Protein AF-A0A0B2JXD2-F1 (afdb_monomer)

InterPro domains:
  IPR001876 Zinc finger, RanBP2-type [PS01358] (34-53)
  IPR001876 Zinc finger, RanBP2-type [PS50199] (30-59)
  IPR026870 Zinc-ribbon domain [PF13240] (4-26)
  IPR026870 Zinc-ribbon domain [PF13240] (36-56)

Foldseek 3Di:
DFDADPVPRHTDDLPDQADPPPRHGDDNPDDDWDADPPPRDTDGPPDQADPVPRHGPDDDDPDDDDDDDDDDDDDDDDDDDDDDDDDDDVVVVPDDDPVVVVVVVVVVCVVVVVVVVCVVCVCPPVNVVVLLVVLLVLLQVLLCLLVVVLQDLECDPVNLVVNLVVLVVSLVSLVVSLVVLVPDDDDPPCPVLSVLSNVLSVLSSLLSVLSNVCSNPVQDPCNVVSLVSNLVSLVSNQVSQCPRDDPPDHSDYPHRSNCSSVSSVSNSVVVNVVLVVLVVLLVLLVQLLVLVVVLVVLLVVLDDDLVVLLVCCVVVVDPLVVSLVSLVVSLVSLVVSLVSLVPRDAPPPCPVLSVLSNVLSVLVSVLSVLSNVLSVCVVVVVNVVSVVSVVVSVVSPVVSVVSVVVSVVVSVVVSVQSNDSVND

Structure (mmCIF, N/CA/C/O backbone):
data_AF-A0A0B2JXD2-F1
#
_entry.id   AF-A0A0B2JXD2-F1
#
loop_
_atom_site.group_PDB
_atom_site.id
_atom_site.type_symbol
_atom_site.label_atom_id
_atom_site.label_alt_id
_atom_site.label_comp_id
_atom_site.label_asym_id
_atom_site.label_entity_id
_atom_site.label_seq_id
_atom_site.pdbx_PDB_ins_code
_atom_site.Cartn_x
_atom_site.Cartn_y
_atom_site.Cartn_z
_atom_site.occupancy
_atom_site.B_iso_or_equiv
_atom_site.auth_seq_id
_atom_site.auth_comp_id
_atom_site.auth_asym_id
_atom_site.auth_atom_id
_atom_site.pdbx_PDB_model_num
ATOM 1 N N . MET A 1 1 ? 23.274 -9.397 37.777 1.00 50.22 1 MET A N 1
ATOM 2 C CA . MET A 1 1 ? 23.238 -9.138 36.314 1.00 50.22 1 MET A CA 1
ATOM 3 C C . MET A 1 1 ? 22.113 -8.148 36.079 1.00 50.22 1 MET A C 1
ATOM 5 O O . MET A 1 1 ? 21.071 -8.331 36.683 1.00 50.22 1 MET A O 1
ATOM 9 N N . ALA A 1 2 ? 22.279 -7.122 35.236 1.00 60.72 2 ALA A N 1
ATOM 10 C CA . ALA A 1 2 ? 21.220 -6.125 35.037 1.00 60.72 2 ALA A CA 1
ATOM 11 C C . ALA A 1 2 ? 19.891 -6.788 34.614 1.00 60.72 2 ALA A C 1
ATOM 13 O O . ALA A 1 2 ? 19.832 -7.417 33.557 1.00 60.72 2 ALA A O 1
ATOM 14 N N . GLN A 1 3 ? 18.850 -6.654 35.440 1.00 78.31 3 GLN A N 1
ATOM 15 C CA . GLN A 1 3 ? 17.513 -7.161 35.144 1.00 78.31 3 GLN A CA 1
ATOM 16 C C . GLN A 1 3 ? 16.752 -6.137 34.297 1.00 78.31 3 GLN A C 1
ATOM 18 O O . GLN A 1 3 ? 16.897 -4.927 34.472 1.00 78.31 3 GLN A O 1
ATOM 23 N N . TYR A 1 4 ? 15.944 -6.616 33.355 1.00 85.62 4 TYR A N 1
ATOM 24 C CA . TYR A 1 4 ? 15.140 -5.771 32.474 1.00 85.62 4 TYR A CA 1
ATOM 25 C C . TYR A 1 4 ? 13.669 -6.152 32.583 1.00 85.62 4 TYR A C 1
ATOM 27 O O . TYR A 1 4 ? 13.320 -7.319 32.758 1.00 85.62 4 TYR A O 1
ATOM 35 N N . CYS A 1 5 ? 12.795 -5.152 32.493 1.00 84.19 5 CYS A N 1
ATOM 36 C CA . CYS A 1 5 ? 11.358 -5.358 32.564 1.00 84.19 5 CYS A CA 1
ATOM 37 C C . CYS A 1 5 ? 10.881 -6.148 31.349 1.00 84.19 5 CYS A C 1
ATOM 39 O O . CYS A 1 5 ? 11.023 -5.679 30.221 1.00 84.19 5 CYS A O 1
ATOM 41 N N . HIS A 1 6 ? 10.236 -7.290 31.584 1.00 79.81 6 HIS A N 1
ATOM 42 C CA . HIS A 1 6 ? 9.654 -8.113 30.524 1.00 79.81 6 HIS A CA 1
ATOM 43 C C . HIS A 1 6 ? 8.549 -7.387 29.732 1.00 79.81 6 HIS A C 1
ATOM 45 O O . HIS A 1 6 ? 8.299 -7.742 28.588 1.00 79.81 6 HIS A O 1
ATOM 51 N N . LYS A 1 7 ? 7.903 -6.364 30.318 1.00 81.31 7 LYS A N 1
ATOM 52 C CA . LYS A 1 7 ? 6.810 -5.611 29.680 1.00 81.31 7 LYS A CA 1
ATOM 53 C C . LYS A 1 7 ? 7.288 -4.405 28.862 1.00 81.31 7 LYS A C 1
ATOM 55 O O . LYS A 1 7 ? 6.737 -4.145 27.802 1.00 81.31 7 LYS A O 1
ATOM 60 N N . CYS A 1 8 ? 8.281 -3.643 29.336 1.00 84.81 8 CYS A N 1
ATOM 61 C CA . CYS A 1 8 ? 8.670 -2.368 28.702 1.00 84.81 8 CYS A CA 1
ATOM 62 C C . CYS A 1 8 ? 10.171 -2.206 28.409 1.00 84.81 8 CYS A C 1
ATOM 64 O O . CYS A 1 8 ? 10.591 -1.142 27.953 1.00 84.81 8 CYS A O 1
ATOM 66 N N . GLY A 1 9 ? 10.995 -3.214 28.714 1.00 84.50 9 GLY A N 1
ATOM 67 C CA . GLY A 1 9 ? 12.437 -3.202 28.451 1.00 84.50 9 GLY A CA 1
ATOM 68 C C . GLY A 1 9 ? 13.256 -2.240 29.320 1.00 84.50 9 GLY A C 1
ATOM 69 O O . GLY A 1 9 ? 14.458 -2.102 29.107 1.00 84.50 9 GLY A O 1
ATOM 70 N N . ASN A 1 10 ? 12.648 -1.567 30.304 1.00 87.62 10 ASN A N 1
ATOM 71 C CA . ASN A 1 10 ? 13.385 -0.685 31.210 1.00 87.62 10 ASN A CA 1
ATOM 72 C C . ASN A 1 10 ? 14.341 -1.493 32.094 1.00 87.62 10 ASN A C 1
ATOM 74 O O . ASN A 1 10 ? 13.970 -2.568 32.562 1.00 87.62 10 ASN A O 1
ATOM 78 N N . LYS A 1 11 ? 15.533 -0.958 32.371 1.00 89.62 11 LYS A N 1
ATOM 79 C CA . LYS A 1 11 ? 16.445 -1.538 33.364 1.00 89.62 11 LYS A CA 1
ATOM 80 C C . LYS A 1 11 ? 15.803 -1.449 34.751 1.00 89.62 11 LYS A C 1
ATOM 82 O O . LYS A 1 11 ? 15.234 -0.413 35.099 1.00 89.62 11 LYS A O 1
ATOM 87 N N . ILE A 1 12 ? 15.856 -2.537 35.505 1.00 87.00 12 ILE A N 1
ATOM 88 C CA . ILE A 1 12 ? 15.269 -2.660 36.836 1.00 87.00 12 ILE A CA 1
ATOM 89 C C . ILE A 1 12 ? 16.390 -2.933 37.843 1.00 87.00 12 ILE A C 1
ATOM 91 O O . ILE A 1 12 ? 17.387 -3.578 37.512 1.00 87.00 12 ILE A O 1
ATOM 95 N N . ASP A 1 13 ? 16.228 -2.387 39.044 1.00 79.44 13 ASP A N 1
ATOM 96 C CA . ASP A 1 13 ? 17.032 -2.742 40.209 1.00 79.44 13 ASP A CA 1
ATOM 97 C C . ASP A 1 13 ? 16.746 -4.199 40.621 1.00 79.44 13 ASP A C 1
ATOM 99 O O . ASP A 1 13 ? 15.606 -4.648 40.501 1.00 79.44 13 ASP A O 1
ATOM 103 N N . GLU A 1 14 ? 17.763 -4.936 41.076 1.00 73.06 14 GLU A N 1
ATOM 104 C CA . GLU A 1 14 ? 17.643 -6.364 41.416 1.00 73.06 14 GLU A CA 1
ATOM 105 C C . GLU A 1 14 ? 16.671 -6.609 42.592 1.00 73.06 14 GLU A C 1
ATOM 107 O O . GLU A 1 14 ? 16.141 -7.711 42.722 1.00 73.06 14 GLU A O 1
ATOM 112 N N . GLU A 1 15 ? 16.368 -5.583 43.399 1.00 74.62 15 GLU A N 1
ATOM 113 C CA . GLU A 1 15 ? 15.427 -5.669 44.529 1.00 74.62 15 GLU A CA 1
ATOM 114 C C . GLU A 1 15 ? 14.017 -5.121 44.225 1.00 74.62 15 GLU A C 1
ATOM 116 O O . GLU A 1 15 ? 13.121 -5.166 45.074 1.00 74.62 15 GLU A O 1
ATOM 121 N N . ALA A 1 16 ? 13.771 -4.585 43.026 1.00 74.31 16 ALA A N 1
ATOM 122 C CA . ALA A 1 16 ? 12.492 -3.946 42.729 1.00 74.31 16 ALA A CA 1
ATOM 123 C C . ALA A 1 16 ? 11.375 -4.975 42.481 1.00 74.31 16 ALA A C 1
ATOM 125 O O . ALA A 1 16 ? 11.406 -5.732 41.518 1.00 74.31 16 ALA A O 1
ATOM 126 N N . VAL A 1 17 ? 10.323 -4.933 43.308 1.00 78.94 17 VAL A N 1
ATOM 127 C CA . VAL A 1 17 ? 9.125 -5.791 43.182 1.00 78.94 17 VAL A CA 1
ATOM 128 C C . VAL A 1 17 ? 8.239 -5.381 41.994 1.00 78.94 17 VAL A C 1
ATOM 130 O O . VAL A 1 17 ? 7.546 -6.215 41.408 1.00 78.94 17 VAL A O 1
ATOM 133 N N . PHE A 1 18 ? 8.285 -4.106 41.596 1.00 82.50 18 PHE A N 1
ATOM 134 C CA . PHE A 1 18 ? 7.541 -3.549 40.463 1.00 82.50 18 PHE A CA 1
ATOM 135 C C . PHE A 1 18 ? 8.442 -2.668 39.596 1.00 82.50 18 PHE A C 1
ATOM 137 O O . PHE A 1 18 ? 9.328 -1.973 40.091 1.00 82.50 18 PHE A O 1
ATOM 144 N N . CYS A 1 19 ? 8.198 -2.658 38.285 1.00 86.38 19 CYS A N 1
ATOM 145 C CA . CYS A 1 19 ? 8.910 -1.793 37.358 1.00 86.38 19 CYS A CA 1
ATOM 146 C C . CYS A 1 19 ? 8.523 -0.323 37.604 1.00 86.38 19 CYS A C 1
ATOM 148 O O . CYS A 1 19 ? 7.363 0.030 37.382 1.00 86.38 19 CYS A O 1
ATOM 150 N N . PRO A 1 20 ? 9.472 0.572 37.929 1.00 81.31 20 PRO A N 1
ATOM 151 C CA . PRO A 1 20 ? 9.164 1.972 38.231 1.00 81.31 20 PRO A CA 1
ATOM 152 C C . PRO A 1 20 ? 8.654 2.763 37.018 1.00 81.31 20 PRO A C 1
ATOM 154 O O . PRO A 1 20 ? 8.130 3.858 37.173 1.00 81.31 20 PRO A O 1
ATOM 157 N N . LYS A 1 21 ? 8.811 2.226 35.799 1.00 87.56 21 LYS A N 1
ATOM 158 C CA . LYS A 1 21 ? 8.383 2.891 34.563 1.00 87.56 21 LYS A CA 1
ATOM 159 C C . LYS A 1 21 ? 6.984 2.486 34.098 1.00 87.56 21 LYS A C 1
ATOM 161 O O . LYS A 1 21 ? 6.312 3.288 33.466 1.00 87.56 21 LYS A O 1
ATOM 166 N N . CYS A 1 22 ? 6.565 1.244 34.336 1.00 83.38 22 CYS A N 1
ATOM 167 C CA . CYS A 1 22 ? 5.302 0.725 33.788 1.00 83.38 22 CYS A CA 1
ATOM 168 C C . CYS A 1 22 ? 4.436 -0.048 34.792 1.00 83.38 22 CYS A C 1
ATOM 170 O O . CYS A 1 22 ? 3.412 -0.597 34.400 1.00 83.38 22 CYS A O 1
ATOM 172 N N . GLY A 1 23 ? 4.864 -0.157 36.054 1.00 79.50 23 GLY A N 1
ATOM 173 C CA . GLY A 1 23 ? 4.122 -0.829 37.124 1.00 79.50 23 GLY A CA 1
ATOM 174 C C . GLY A 1 23 ? 4.112 -2.361 37.068 1.00 79.50 23 GLY A C 1
ATOM 175 O O . GLY A 1 23 ? 3.572 -2.990 37.970 1.00 79.50 23 GLY A O 1
ATOM 176 N N . ALA A 1 24 ? 4.711 -2.995 36.052 1.00 84.00 24 ALA A N 1
ATOM 177 C CA . ALA A 1 24 ? 4.706 -4.456 35.924 1.00 84.00 24 ALA A CA 1
ATOM 178 C C . ALA A 1 24 ? 5.484 -5.146 37.061 1.00 84.00 24 ALA A C 1
ATOM 180 O O . ALA A 1 24 ? 6.615 -4.755 37.354 1.00 84.00 24 ALA A O 1
ATOM 181 N N . LYS A 1 25 ? 4.903 -6.193 37.665 1.00 83.44 25 LYS A N 1
ATOM 182 C CA . LYS A 1 25 ? 5.529 -6.987 38.737 1.00 83.44 25 LYS A CA 1
ATOM 183 C C . LYS A 1 25 ? 6.770 -7.716 38.215 1.00 83.44 25 LYS A C 1
ATOM 185 O O . LYS A 1 25 ? 6.737 -8.328 37.150 1.00 83.44 25 LYS A O 1
ATOM 190 N N . VAL A 1 26 ? 7.873 -7.645 38.946 1.00 80.06 26 VAL A N 1
ATOM 191 C CA . VAL A 1 26 ? 9.134 -8.289 38.569 1.00 80.06 26 VAL A CA 1
ATOM 192 C C . VAL A 1 26 ? 9.115 -9.715 39.110 1.00 80.06 26 VAL A C 1
ATOM 194 O O . VAL A 1 26 ? 8.933 -9.925 40.306 1.00 80.06 26 VAL A O 1
ATOM 197 N N . ALA A 1 27 ? 9.234 -10.707 38.226 1.00 61.38 27 ALA A N 1
ATOM 198 C CA . ALA A 1 27 ? 9.279 -12.108 38.629 1.00 61.38 27 ALA A CA 1
ATOM 199 C C . ALA A 1 27 ? 10.584 -12.361 39.400 1.00 61.38 27 ALA A C 1
ATOM 201 O O . ALA A 1 27 ? 11.667 -12.289 38.812 1.00 61.38 27 ALA A O 1
ATOM 202 N N . SER A 1 28 ? 10.489 -12.614 40.709 1.00 48.91 28 SER A N 1
ATOM 203 C CA . SER A 1 28 ? 11.641 -13.049 41.494 1.00 48.91 28 SER A CA 1
ATOM 204 C C . SER A 1 28 ? 11.985 -14.489 41.118 1.00 48.91 28 SER A C 1
ATOM 206 O O . SER A 1 28 ? 11.120 -15.349 40.944 1.00 48.91 28 SER A O 1
ATOM 208 N N . THR A 1 29 ? 13.270 -14.758 40.934 1.00 42.62 29 THR A N 1
ATOM 209 C CA . THR A 1 29 ? 13.766 -16.103 40.658 1.00 42.62 29 THR A CA 1
ATOM 210 C C . THR A 1 29 ? 13.788 -16.937 41.940 1.00 42.62 29 THR A C 1
ATOM 212 O O . THR A 1 29 ? 14.426 -16.539 42.909 1.00 42.62 29 THR A O 1
ATOM 215 N N . ALA A 1 30 ? 13.176 -18.125 41.850 1.00 45.28 30 ALA A N 1
ATOM 216 C CA . ALA A 1 30 ? 13.225 -19.282 42.755 1.00 45.28 30 ALA A CA 1
ATOM 217 C C . ALA A 1 30 ? 12.242 -19.318 43.948 1.00 45.28 30 ALA A C 1
ATOM 219 O O . ALA A 1 30 ? 12.595 -19.006 45.080 1.00 45.28 30 ALA A O 1
ATOM 220 N N . ALA A 1 31 ? 11.050 -19.867 43.692 1.00 40.78 31 ALA A N 1
ATOM 221 C CA . ALA A 1 31 ? 10.275 -20.654 44.655 1.00 40.78 31 ALA A CA 1
ATOM 222 C C . ALA A 1 31 ? 9.637 -21.842 43.908 1.00 40.78 31 ALA A C 1
ATOM 224 O O . ALA A 1 31 ? 9.281 -21.727 42.732 1.00 40.78 31 ALA A O 1
ATOM 225 N N . ALA A 1 32 ? 9.597 -23.013 44.537 1.00 54.75 32 ALA A N 1
ATOM 226 C CA . ALA A 1 32 ? 9.236 -24.265 43.886 1.00 54.75 32 ALA A CA 1
ATOM 227 C C . ALA A 1 32 ? 7.712 -24.352 43.723 1.00 54.75 32 ALA A C 1
ATOM 229 O O . ALA A 1 32 ? 6.980 -24.599 44.678 1.00 54.75 32 ALA A O 1
ATOM 230 N N . GLY A 1 33 ? 7.224 -24.148 42.498 1.00 76.44 33 GLY A N 1
ATOM 231 C CA . GLY A 1 33 ? 5.806 -24.307 42.175 1.00 76.44 33 GLY A CA 1
ATOM 232 C C . GLY A 1 33 ? 5.287 -25.739 42.374 1.00 76.44 33 GLY A C 1
ATOM 233 O O . GLY A 1 33 ? 6.056 -26.687 42.540 1.00 76.44 33 GLY A O 1
ATOM 234 N N . TRP A 1 34 ? 3.965 -25.911 42.319 1.00 85.88 34 TRP A N 1
ATOM 235 C CA . TRP A 1 34 ? 3.310 -27.222 42.407 1.00 85.88 34 TRP A CA 1
ATOM 236 C C . TRP A 1 34 ? 2.443 -27.506 41.178 1.00 85.88 34 TRP A C 1
ATOM 238 O O . TRP A 1 34 ? 1.796 -26.616 40.621 1.00 85.88 34 TRP A O 1
ATOM 248 N N . THR A 1 35 ? 2.413 -28.767 40.750 1.00 89.81 35 THR A N 1
ATOM 249 C CA . THR A 1 35 ? 1.612 -29.210 39.602 1.00 89.81 35 THR A CA 1
ATOM 250 C C . THR A 1 35 ? 0.239 -29.692 40.064 1.00 89.81 35 THR A C 1
ATOM 252 O O . THR A 1 35 ? 0.126 -30.521 40.966 1.00 89.81 35 THR A O 1
ATOM 255 N N . CYS A 1 36 ? -0.819 -29.186 39.432 1.00 88.25 36 CYS A N 1
ATOM 256 C CA . CYS A 1 36 ? -2.195 -29.529 39.762 1.00 88.25 36 CYS A CA 1
ATOM 257 C C . CYS A 1 36 ? -2.512 -30.992 39.433 1.00 88.25 36 CYS A C 1
ATOM 259 O O . CYS A 1 36 ? -2.421 -31.409 38.279 1.00 88.25 36 CYS A O 1
ATOM 261 N N . SER A 1 37 ? -2.988 -31.740 40.428 1.00 86.38 37 SER A N 1
ATOM 262 C CA . SER A 1 37 ? -3.380 -33.148 40.288 1.00 86.38 37 SER A CA 1
ATOM 263 C C . SER A 1 37 ? -4.613 -33.376 39.403 1.00 86.38 37 SER A C 1
ATOM 265 O O . SER A 1 37 ? -4.773 -34.473 38.878 1.00 86.38 37 SER A O 1
ATOM 267 N N . SER A 1 38 ? -5.475 -32.367 39.214 1.00 87.94 38 SER A N 1
ATOM 268 C CA . SER A 1 38 ? -6.688 -32.491 38.383 1.00 87.94 38 SER A CA 1
ATOM 269 C C . SER A 1 38 ? -6.489 -32.106 36.916 1.00 87.94 38 SER A C 1
ATOM 271 O O . SER A 1 38 ? -7.123 -32.703 36.052 1.00 87.94 38 SER A O 1
ATOM 273 N N . CYS A 1 39 ? -5.648 -31.112 36.604 1.00 87.81 39 CYS A N 1
ATOM 274 C CA . CYS A 1 39 ? -5.520 -30.591 35.232 1.00 87.81 39 CYS A CA 1
ATOM 275 C C . CYS A 1 39 ? -4.078 -30.480 34.707 1.00 87.81 39 CYS A C 1
ATOM 277 O O . CYS A 1 39 ? -3.885 -30.098 33.553 1.00 87.81 39 CYS A O 1
ATOM 279 N N . GLY A 1 40 ? -3.069 -30.775 35.535 1.00 85.12 40 GLY A N 1
ATOM 280 C CA . GLY A 1 40 ? -1.653 -30.754 35.154 1.00 85.12 40 GLY A CA 1
ATOM 281 C C . GLY A 1 40 ? -1.011 -29.367 35.031 1.00 85.12 40 GLY A C 1
ATOM 282 O O . GLY A 1 40 ? 0.132 -29.275 34.599 1.00 85.12 40 GLY A O 1
ATOM 283 N N . ALA A 1 41 ? -1.707 -28.280 35.384 1.00 87.94 41 ALA A N 1
ATOM 284 C CA . ALA A 1 41 ? -1.133 -26.933 35.338 1.00 87.94 41 ALA A CA 1
ATOM 285 C C . ALA A 1 41 ? -0.105 -26.703 36.463 1.00 87.94 41 ALA A C 1
ATOM 287 O O . ALA A 1 41 ? -0.340 -27.123 37.596 1.00 87.94 41 ALA A O 1
ATOM 288 N N . ASN A 1 42 ? 0.992 -26.000 36.167 1.00 91.19 42 ASN A N 1
ATOM 289 C CA . ASN A 1 42 ? 1.946 -25.529 37.177 1.00 91.19 42 ASN A CA 1
ATOM 290 C C . ASN A 1 42 ? 1.439 -24.235 37.822 1.00 91.19 42 ASN A C 1
ATOM 292 O O . ASN A 1 42 ? 1.031 -23.316 37.116 1.00 91.19 42 ASN A O 1
ATOM 296 N N . ASN A 1 43 ? 1.488 -24.174 39.149 1.00 87.06 43 ASN A N 1
ATOM 297 C CA . ASN A 1 43 ? 1.043 -23.039 39.960 1.00 87.06 43 ASN A CA 1
ATOM 298 C C . ASN A 1 43 ? 2.194 -22.550 40.847 1.00 87.06 43 ASN A C 1
ATOM 300 O O . ASN A 1 43 ? 3.147 -23.301 41.084 1.00 87.06 43 ASN A O 1
ATOM 304 N N . ASP A 1 44 ? 2.103 -21.313 41.340 1.00 86.12 44 ASP A N 1
ATOM 305 C CA . ASP A 1 44 ? 3.088 -20.751 42.268 1.00 86.12 44 ASP A CA 1
ATOM 306 C C . ASP A 1 44 ? 3.063 -21.507 43.606 1.00 86.12 44 ASP A C 1
ATOM 308 O O . ASP A 1 44 ? 2.049 -22.095 43.993 1.00 86.12 44 ASP A O 1
ATOM 312 N N . GLU A 1 45 ? 4.176 -21.508 44.343 1.00 82.94 45 GLU A N 1
ATOM 313 C CA . GLU A 1 45 ? 4.235 -22.160 45.654 1.00 82.94 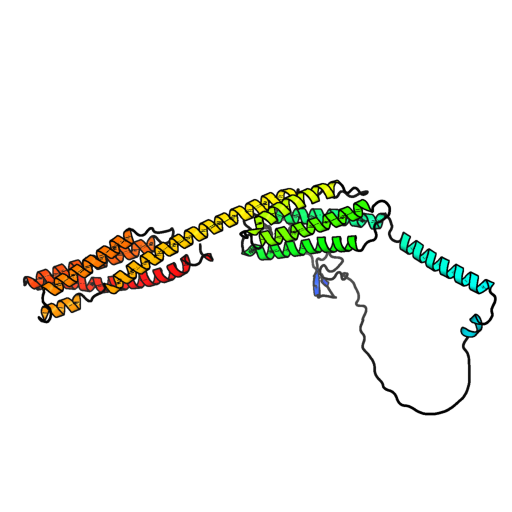45 GLU A CA 1
ATOM 314 C C . GLU A 1 45 ? 3.192 -21.585 46.629 1.00 82.94 45 GLU A C 1
ATOM 316 O O . GLU A 1 45 ? 2.631 -22.333 47.435 1.00 82.94 45 GLU A O 1
ATOM 321 N N . ASN A 1 46 ? 2.885 -20.290 46.518 1.00 80.56 46 ASN A N 1
ATOM 322 C CA . ASN A 1 46 ? 1.947 -19.593 47.396 1.00 80.56 46 ASN A CA 1
ATOM 323 C C . ASN A 1 46 ? 0.472 -19.765 46.989 1.00 80.56 46 ASN A C 1
ATOM 325 O O . ASN A 1 46 ? -0.424 -19.392 47.751 1.00 80.56 46 ASN A O 1
ATOM 329 N N . ASP A 1 47 ? 0.197 -20.355 45.822 1.00 83.38 47 ASP A N 1
ATOM 330 C CA . ASP A 1 47 ? -1.168 -20.551 45.342 1.00 83.38 47 ASP A CA 1
ATOM 331 C C . ASP A 1 47 ? -1.875 -21.657 46.140 1.00 83.38 47 ASP A C 1
ATOM 333 O O . ASP A 1 47 ? -1.480 -22.826 46.125 1.00 83.38 47 ASP A O 1
ATOM 337 N N . SER A 1 48 ? -2.971 -21.294 46.816 1.00 89.62 48 SER A N 1
ATOM 338 C CA . SER A 1 48 ? -3.827 -22.246 47.549 1.00 89.62 48 SER A CA 1
ATOM 339 C C . SER A 1 48 ? -4.733 -23.071 46.621 1.00 89.62 48 SER A C 1
ATOM 341 O O . SER A 1 48 ? -5.162 -24.173 46.980 1.00 89.62 48 SER A O 1
ATOM 343 N N . PHE A 1 49 ? -4.990 -22.557 45.414 1.00 89.69 49 PHE A N 1
ATOM 344 C CA . PHE A 1 49 ? -5.848 -23.148 44.388 1.00 89.69 49 PHE A CA 1
ATOM 345 C C . PHE A 1 49 ? -5.177 -23.056 43.021 1.00 89.69 49 PHE A C 1
ATOM 347 O O . PHE A 1 49 ? -4.423 -22.127 42.756 1.00 89.69 49 PHE A O 1
ATOM 354 N N . CYS A 1 50 ? -5.468 -24.006 42.137 1.00 91.81 50 CYS A N 1
ATOM 355 C CA . CYS A 1 50 ? -4.952 -23.971 40.779 1.00 91.81 50 CYS A CA 1
ATOM 356 C C . CYS A 1 50 ? -5.557 -22.797 40.000 1.00 91.81 50 CYS A C 1
ATOM 358 O O . CYS A 1 50 ? -6.776 -22.728 39.847 1.00 91.81 50 CYS A O 1
ATOM 360 N N . SER A 1 51 ? -4.710 -21.942 39.429 1.00 85.94 51 SER A N 1
ATOM 361 C CA . SER A 1 51 ? -5.117 -20.769 38.639 1.00 85.94 51 SER A CA 1
ATOM 362 C C . SER A 1 51 ? -5.916 -21.120 37.379 1.00 85.94 51 SER A C 1
ATOM 364 O O . SER A 1 51 ? -6.653 -20.290 36.860 1.00 85.94 51 SER A O 1
ATOM 366 N N . LYS A 1 52 ? -5.804 -22.365 36.894 1.00 90.25 52 LYS A N 1
ATOM 367 C CA . LYS A 1 52 ? -6.494 -22.838 35.688 1.00 90.25 52 LYS A CA 1
ATOM 368 C C . LYS A 1 52 ? -7.846 -23.504 35.956 1.00 90.25 52 LYS A C 1
ATOM 370 O O . LYS A 1 52 ? -8.729 -23.423 35.111 1.00 90.25 52 LYS A O 1
ATOM 375 N N . CYS A 1 53 ? -8.008 -24.224 37.068 1.00 89.06 53 CYS A N 1
ATOM 376 C CA . CYS A 1 53 ? -9.216 -25.032 37.313 1.00 89.06 53 CYS A CA 1
ATOM 377 C C . CYS A 1 53 ? -9.792 -24.937 38.734 1.00 89.06 53 CYS A C 1
ATOM 379 O O . CYS A 1 53 ? -10.748 -25.643 39.044 1.00 89.06 53 CYS A O 1
ATOM 381 N N . GLY A 1 54 ? -9.199 -24.135 39.623 1.00 84.69 54 GLY A N 1
ATOM 382 C CA . GLY A 1 54 ? -9.680 -23.925 40.993 1.00 84.69 54 GLY A CA 1
ATOM 383 C C . GLY A 1 54 ? -9.439 -25.084 41.970 1.00 84.69 54 GLY A C 1
ATOM 384 O O . GLY A 1 54 ? -9.846 -25.006 43.125 1.00 84.69 54 GLY A O 1
ATOM 385 N N . THR A 1 55 ? -8.772 -26.168 41.558 1.00 91.00 55 THR A N 1
ATOM 386 C CA . THR A 1 55 ? -8.488 -27.318 42.441 1.00 91.00 55 THR A CA 1
ATOM 387 C C . THR A 1 55 ? -7.474 -26.949 43.530 1.00 91.00 55 THR A C 1
ATOM 389 O O . THR A 1 55 ? -6.420 -26.403 43.217 1.00 91.00 55 THR A O 1
ATOM 392 N N . ALA A 1 56 ? -7.756 -27.268 44.796 1.00 90.38 56 ALA A N 1
ATOM 393 C CA . ALA A 1 56 ? -6.883 -26.948 45.932 1.00 90.38 56 ALA A CA 1
ATOM 394 C C . ALA A 1 56 ? -5.603 -27.812 45.989 1.00 90.38 56 ALA A C 1
ATOM 396 O O . ALA A 1 56 ? -5.645 -29.006 45.664 1.00 90.38 56 ALA A O 1
ATOM 397 N N . LYS A 1 57 ? -4.500 -27.226 46.492 1.00 84.75 57 LYS A N 1
ATOM 398 C CA . LYS A 1 57 ? -3.124 -27.786 46.530 1.00 84.75 57 LYS A CA 1
ATOM 399 C C . LYS A 1 57 ? -2.982 -29.171 47.186 1.00 84.75 57 LYS A C 1
ATOM 401 O O . LYS A 1 57 ? -2.073 -29.910 46.833 1.00 84.75 57 LYS A O 1
ATOM 406 N N . ASN A 1 58 ? -3.909 -29.563 48.067 1.00 75.94 58 ASN A N 1
ATOM 407 C CA . ASN A 1 58 ? -3.880 -30.834 48.813 1.00 75.94 58 ASN A CA 1
ATOM 408 C C . ASN A 1 58 ? -5.181 -31.655 48.702 1.00 75.94 58 ASN A C 1
ATOM 410 O O . ASN A 1 58 ? -5.554 -32.368 49.634 1.00 75.94 58 ASN A O 1
ATOM 414 N N . SER A 1 59 ? -5.915 -31.551 47.591 1.00 60.00 59 SER A N 1
ATOM 415 C CA . SER A 1 59 ? -7.115 -32.380 47.405 1.00 60.00 59 SER A CA 1
ATOM 416 C C . SER A 1 59 ? -6.739 -33.845 47.121 1.00 60.00 59 SER A C 1
ATOM 418 O O . SER A 1 59 ? -6.207 -34.184 46.065 1.00 60.00 59 SER A O 1
ATOM 420 N N . VAL A 1 60 ? -7.002 -34.730 48.090 1.00 44.44 60 VAL A N 1
ATOM 421 C CA . VAL A 1 60 ? -6.944 -36.190 47.903 1.00 44.44 60 VAL A CA 1
ATOM 422 C C . VAL A 1 60 ? -8.052 -36.586 46.916 1.00 44.44 60 VAL A C 1
ATOM 424 O O . VAL A 1 60 ? -9.185 -36.122 47.077 1.00 44.44 60 VAL A O 1
ATOM 427 N N . PRO A 1 61 ? -7.779 -37.421 45.896 1.00 40.94 61 PRO A N 1
ATOM 428 C CA . PRO A 1 61 ? -8.777 -37.757 44.892 1.00 40.94 61 PRO A CA 1
ATOM 429 C C . PRO A 1 61 ? -9.884 -38.615 45.513 1.00 40.94 61 PRO A C 1
ATOM 431 O O . PRO A 1 61 ? -9.683 -39.786 45.836 1.00 40.94 61 PRO A O 1
ATOM 434 N N . ALA A 1 62 ? -11.081 -38.042 45.649 1.00 38.22 62 ALA A N 1
ATOM 435 C CA . ALA A 1 62 ? -12.294 -38.829 45.796 1.00 38.22 62 ALA A CA 1
ATOM 436 C C . ALA A 1 62 ? -12.530 -39.558 44.468 1.00 38.22 62 ALA A C 1
ATOM 438 O O . ALA A 1 62 ? -12.926 -38.959 43.468 1.00 38.22 62 ALA A O 1
ATOM 439 N N . VAL A 1 63 ? -12.231 -40.856 44.464 1.00 35.44 63 VAL A N 1
ATOM 440 C CA . VAL A 1 63 ? -12.495 -41.768 43.354 1.00 35.44 63 VAL A CA 1
ATOM 441 C C . VAL A 1 63 ? -13.965 -41.647 42.953 1.00 35.44 63 VAL A C 1
ATOM 443 O O . VAL A 1 63 ? -14.870 -41.997 43.710 1.00 35.44 63 VAL A O 1
ATOM 446 N N . ARG A 1 64 ? -14.203 -41.160 41.738 1.00 47.59 64 ARG A N 1
ATOM 447 C CA . ARG A 1 64 ? -15.471 -41.291 41.027 1.00 47.59 64 ARG A CA 1
ATOM 448 C C . ARG A 1 64 ? -15.174 -41.820 39.634 1.00 47.59 64 ARG A C 1
ATOM 450 O O . ARG A 1 64 ? -14.456 -41.170 38.881 1.00 47.59 64 ARG A O 1
ATOM 457 N N . ASN A 1 65 ? -15.749 -42.975 39.303 1.00 43.84 65 ASN A N 1
ATOM 458 C CA . ASN A 1 65 ? -16.773 -43.133 38.254 1.00 43.84 65 ASN A CA 1
ATOM 459 C C . ASN A 1 65 ? -16.896 -44.622 37.865 1.00 43.84 65 ASN A C 1
ATOM 461 O O . ASN A 1 65 ? -15.887 -45.281 37.655 1.00 43.84 65 ASN A O 1
ATOM 465 N N . VAL A 1 66 ? -18.066 -45.261 38.014 1.00 44.34 66 VAL A N 1
ATOM 466 C CA . VAL A 1 66 ? -19.323 -45.181 37.219 1.00 44.34 66 VAL A CA 1
ATOM 467 C C . VAL A 1 66 ? -19.243 -46.007 35.936 1.00 44.34 66 VAL A C 1
ATOM 469 O O . VAL A 1 66 ? -18.335 -45.799 35.141 1.00 44.34 66 VAL A O 1
ATOM 472 N N . SER A 1 67 ? -20.247 -46.873 35.724 1.00 32.88 67 SER A N 1
ATOM 473 C CA . SER A 1 67 ? -20.897 -47.235 34.440 1.00 32.88 67 SER A CA 1
ATOM 474 C C . SER A 1 67 ? -21.924 -48.356 34.697 1.00 32.88 67 SER A C 1
ATOM 476 O O . SER A 1 67 ? -21.686 -49.167 35.581 1.00 32.88 67 SER A O 1
ATOM 478 N N . MET A 1 68 ? -23.049 -48.558 34.006 1.00 31.77 68 MET A N 1
ATOM 479 C CA . MET A 1 68 ? -23.830 -47.854 32.982 1.00 31.77 68 MET A CA 1
ATOM 480 C C . MET A 1 68 ? -25.163 -48.640 32.834 1.00 31.77 68 MET A C 1
ATOM 482 O O . MET A 1 68 ? -25.177 -49.857 32.969 1.00 31.77 68 MET A O 1
ATOM 486 N N . VAL A 1 69 ? -26.256 -47.918 32.568 1.00 33.22 69 VAL A N 1
ATOM 487 C CA . VAL A 1 69 ? -27.330 -48.166 31.572 1.00 33.22 69 VAL A CA 1
ATOM 488 C C . VAL A 1 69 ? -27.827 -49.604 31.264 1.00 33.22 69 VAL A C 1
ATOM 490 O O . VAL A 1 69 ? -27.116 -50.427 30.707 1.00 33.22 69 VAL A O 1
ATOM 493 N N . SER A 1 70 ? -29.140 -49.780 31.495 1.00 41.50 70 SER A N 1
ATOM 494 C CA . SER A 1 70 ? -30.204 -50.404 30.668 1.00 41.50 70 SER A CA 1
ATOM 495 C C . SER A 1 70 ? -29.925 -51.658 29.822 1.00 41.50 70 SER A C 1
ATOM 497 O O . SER A 1 70 ? -29.175 -51.627 28.855 1.00 41.50 70 SER A O 1
ATOM 499 N N . THR A 1 71 ? -30.699 -52.718 30.072 1.00 38.16 71 THR A N 1
ATOM 500 C CA . THR A 1 71 ? -31.676 -53.302 29.121 1.00 38.16 71 THR A CA 1
ATOM 501 C C . THR A 1 71 ? -32.433 -54.442 29.813 1.00 38.16 71 THR A C 1
ATOM 503 O O . THR A 1 71 ? -31.813 -55.219 30.537 1.00 38.16 71 THR A O 1
ATOM 506 N N . LYS A 1 72 ? -33.742 -54.600 29.554 1.00 33.38 72 LYS A N 1
ATOM 507 C CA . LYS A 1 72 ? -34.280 -55.809 28.890 1.00 33.38 72 LYS A CA 1
ATOM 508 C C . LYS A 1 72 ? -35.813 -55.793 28.671 1.00 33.38 72 LYS A C 1
ATOM 510 O O . LYS A 1 72 ? -36.507 -55.019 29.323 1.00 33.38 72 LYS A O 1
ATOM 515 N N . PRO A 1 73 ? -36.300 -56.602 27.702 1.00 42.75 73 PRO A N 1
ATOM 516 C CA . PRO A 1 73 ? -37.626 -56.523 27.083 1.00 42.75 73 PRO A CA 1
ATOM 517 C C . PRO A 1 73 ? -38.674 -57.471 27.710 1.00 42.75 73 PRO A C 1
ATOM 519 O O . PRO A 1 73 ? -38.333 -58.364 28.482 1.00 42.75 73 PRO A O 1
ATOM 522 N N . PHE A 1 74 ? -39.943 -57.272 27.328 1.00 39.91 74 PHE A N 1
ATOM 523 C CA . PHE A 1 74 ? -41.136 -58.053 27.713 1.00 39.91 74 PHE A CA 1
ATOM 524 C C . PHE A 1 74 ? -41.059 -59.562 27.402 1.00 39.91 74 PHE A C 1
ATOM 526 O O . PHE A 1 74 ? -40.518 -59.947 26.362 1.00 39.91 74 PHE A O 1
ATOM 533 N N . PRO A 1 75 ? -41.732 -60.391 28.228 1.00 45.25 75 PRO A N 1
ATOM 534 C CA . PRO A 1 75 ? -42.674 -61.389 27.693 1.00 45.25 75 PRO A CA 1
ATOM 535 C C . PRO A 1 75 ? -43.996 -61.516 28.509 1.00 45.25 75 PRO A C 1
ATOM 537 O O . PRO A 1 75 ? -44.075 -60.977 29.614 1.00 45.25 75 PRO A O 1
ATOM 540 N N . PRO A 1 76 ? -45.044 -62.192 27.978 1.00 52.31 76 PRO A N 1
ATOM 541 C CA . PRO A 1 76 ? -46.355 -62.359 28.627 1.00 52.31 76 PRO A CA 1
ATOM 542 C C . PRO A 1 76 ? -46.541 -63.726 29.333 1.00 52.31 76 PRO A C 1
ATOM 544 O O . PRO A 1 76 ? -45.757 -64.638 29.087 1.00 52.31 76 PRO A O 1
ATOM 547 N N . GLU A 1 77 ? -47.645 -63.849 30.102 1.00 33.03 77 GLU A N 1
ATOM 548 C CA . GLU A 1 77 ? -48.257 -65.086 30.672 1.00 33.03 77 GLU A CA 1
ATOM 549 C C . GLU A 1 77 ? -47.431 -65.791 31.789 1.00 33.03 77 GLU A C 1
ATOM 551 O O . GLU A 1 77 ? -46.222 -65.900 31.679 1.00 33.03 77 GLU A O 1
ATOM 556 N N . ASN A 1 78 ? -47.926 -66.322 32.921 1.00 34.97 78 ASN A N 1
ATOM 557 C CA . ASN A 1 78 ? -49.236 -66.783 33.399 1.00 34.97 78 ASN A CA 1
ATOM 558 C C . ASN A 1 78 ? -49.127 -67.216 34.901 1.00 34.97 78 ASN A C 1
ATOM 560 O O . ASN A 1 78 ? -48.059 -67.704 35.257 1.00 34.97 78 ASN A O 1
ATOM 564 N N . TYR A 1 79 ? -50.224 -67.135 35.688 1.00 34.12 79 TYR A N 1
ATOM 565 C CA . TYR A 1 79 ? -50.520 -67.695 37.048 1.00 34.12 79 TYR A CA 1
ATOM 566 C C . TYR A 1 79 ? -49.488 -67.441 38.193 1.00 34.12 79 TYR A C 1
ATOM 568 O O . TYR A 1 79 ? -48.322 -67.192 37.951 1.00 34.12 79 TYR A O 1
ATOM 576 N N . ASP A 1 80 ? -49.775 -67.427 39.497 1.00 29.48 80 ASP A N 1
ATOM 577 C CA . ASP A 1 80 ? -50.863 -67.922 40.342 1.00 29.48 80 ASP A CA 1
ATOM 578 C C . ASP A 1 80 ? -50.848 -67.128 41.675 1.00 29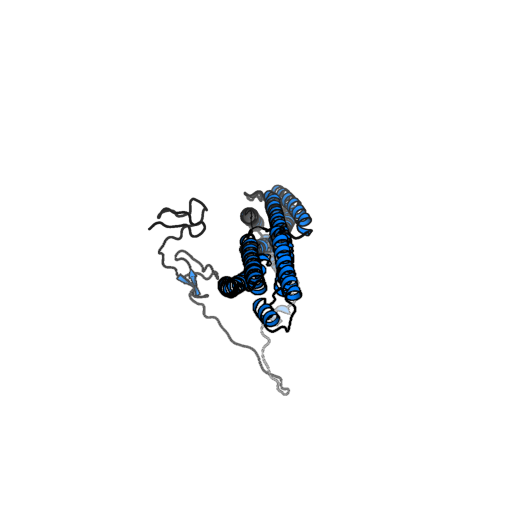.48 80 ASP A C 1
ATOM 580 O O . ASP A 1 80 ? -49.865 -66.477 42.029 1.00 29.48 80 ASP A O 1
ATOM 584 N N . TYR A 1 81 ? -51.956 -67.197 42.396 1.00 37.12 81 TYR A N 1
ATOM 585 C CA . TYR A 1 81 ? -52.305 -66.543 43.657 1.00 37.12 81 TYR A CA 1
ATOM 586 C C . TYR A 1 81 ? -51.478 -67.049 44.865 1.00 37.12 81 TYR A C 1
ATOM 588 O O . TYR A 1 81 ? -51.227 -68.249 44.961 1.00 37.12 81 TYR A O 1
ATOM 596 N N . ASN A 1 82 ? -51.087 -66.154 45.793 1.00 37.16 82 ASN A N 1
ATOM 597 C CA . ASN A 1 82 ? -51.282 -66.262 47.260 1.00 37.16 82 ASN A CA 1
ATOM 598 C C . ASN A 1 82 ? -50.483 -65.204 48.062 1.00 37.16 82 ASN A C 1
ATOM 600 O O . ASN A 1 82 ? -49.261 -65.147 47.984 1.00 37.16 82 ASN A O 1
ATOM 604 N N . ASP A 1 83 ? -51.253 -64.449 48.852 1.00 39.38 83 ASP A N 1
ATOM 605 C CA . ASP A 1 83 ? -51.044 -63.913 50.207 1.00 39.38 83 ASP A CA 1
ATOM 606 C C . ASP A 1 83 ? -49.860 -63.014 50.644 1.00 39.38 83 ASP A C 1
ATOM 608 O O . ASP A 1 83 ? -48.690 -63.217 50.345 1.00 39.38 83 ASP A O 1
ATOM 612 N N . GLU A 1 84 ? -50.282 -62.076 51.507 1.00 38.31 84 GLU A N 1
ATOM 613 C CA . GLU A 1 84 ? -49.592 -61.414 52.625 1.00 38.31 84 GLU A CA 1
ATOM 614 C C . GLU A 1 84 ? -49.027 -59.975 52.494 1.00 38.31 84 GLU A C 1
ATOM 616 O O . GLU A 1 84 ? -48.039 -59.672 51.834 1.00 38.31 84 GLU A O 1
ATOM 621 N N . GLU A 1 85 ? -49.693 -59.119 53.286 1.00 40.66 85 GLU A N 1
ATOM 622 C CA . GLU A 1 85 ? -49.242 -57.913 53.997 1.00 40.66 85 GLU A CA 1
ATOM 623 C C . GLU A 1 85 ? -49.206 -56.536 53.298 1.00 40.66 85 GLU A C 1
ATOM 625 O O . GLU A 1 85 ? -48.217 -56.055 52.744 1.00 40.66 85 GLU A O 1
ATOM 630 N N . LEU A 1 86 ? -50.315 -55.811 53.512 1.00 44.53 86 LEU A N 1
ATOM 631 C CA . LEU A 1 86 ? -50.415 -54.350 53.510 1.00 44.53 86 LEU A CA 1
ATOM 632 C C . LEU A 1 86 ? -49.445 -53.729 54.537 1.00 44.53 86 LEU A C 1
ATOM 634 O O . LEU A 1 86 ? -49.643 -53.825 55.749 1.00 44.53 86 LEU A O 1
ATOM 638 N N . THR A 1 87 ? -48.446 -52.989 54.061 1.00 50.56 87 THR A N 1
ATOM 639 C CA . THR A 1 87 ? -47.512 -52.237 54.908 1.00 50.56 87 THR A CA 1
ATOM 640 C C . THR A 1 87 ? -48.074 -50.858 55.289 1.00 50.56 87 THR A C 1
ATOM 642 O O . THR A 1 87 ? -48.102 -49.918 54.498 1.00 50.56 87 THR A O 1
ATOM 645 N N . GLY A 1 88 ? -48.533 -50.751 56.540 1.00 50.28 88 GLY A N 1
ATOM 646 C CA . GLY A 1 88 ? -48.363 -49.647 57.510 1.00 50.28 88 GLY A CA 1
ATOM 647 C C . GLY A 1 88 ? -48.734 -48.187 57.187 1.00 50.28 88 GLY A C 1
ATOM 648 O O . GLY A 1 88 ? -49.228 -47.493 58.072 1.00 50.28 88 GLY A O 1
ATOM 649 N N . PHE A 1 89 ? -48.513 -47.670 55.980 1.00 49.31 89 PHE A N 1
ATOM 650 C CA . PHE A 1 89 ? -48.663 -46.236 55.685 1.00 49.31 89 PHE A CA 1
ATOM 651 C C . PHE A 1 89 ? -50.047 -45.883 55.128 1.00 49.31 89 PHE A C 1
ATOM 653 O O . PHE A 1 89 ? -50.612 -44.839 55.452 1.00 49.31 89 PHE A O 1
ATOM 660 N N . GLN A 1 90 ? -50.637 -46.786 54.341 1.00 49.34 90 GLN A N 1
ATOM 661 C CA . GLN A 1 90 ? -51.968 -46.579 53.761 1.00 49.34 90 GLN A CA 1
ATOM 662 C C . GLN A 1 90 ? -53.095 -46.708 54.803 1.00 49.34 90 GLN A C 1
ATOM 664 O O . GLN A 1 90 ? -54.104 -46.018 54.687 1.00 49.34 90 GLN A O 1
ATOM 669 N N . ALA A 1 91 ? -52.899 -47.500 55.865 1.00 46.06 91 ALA A N 1
ATOM 670 C CA . ALA A 1 91 ? -53.867 -47.637 56.958 1.00 46.06 91 ALA A CA 1
ATOM 671 C C . ALA A 1 91 ? -53.957 -46.381 57.853 1.00 46.06 91 ALA A C 1
ATOM 673 O O . ALA A 1 91 ? -55.025 -46.074 58.374 1.00 46.06 91 ALA A O 1
ATOM 674 N N . TRP A 1 92 ? -52.874 -45.601 57.984 1.00 49.78 92 TRP A N 1
ATOM 675 C CA . TRP A 1 92 ? -52.854 -44.375 58.800 1.00 49.78 92 TRP A CA 1
ATOM 676 C C . TRP A 1 92 ? -53.650 -43.211 58.180 1.00 49.78 92 TRP A C 1
ATOM 678 O O . TRP A 1 92 ? -54.177 -42.367 58.902 1.00 49.78 92 TRP A O 1
ATOM 688 N N . LEU A 1 93 ? -53.779 -43.167 56.848 1.00 51.53 93 LEU A N 1
ATOM 689 C CA . LEU A 1 93 ? -54.515 -42.108 56.140 1.00 51.53 93 LEU A CA 1
ATOM 690 C C . LEU A 1 93 ? -56.039 -42.335 56.093 1.00 51.53 93 LEU A C 1
ATOM 692 O O . LEU A 1 93 ? -56.769 -41.415 55.728 1.00 51.53 93 LEU A O 1
ATOM 696 N N . ALA A 1 94 ? -56.524 -43.527 56.457 1.00 51.75 94 ALA A N 1
ATOM 697 C CA . ALA A 1 94 ? -57.926 -43.916 56.289 1.00 51.75 94 ALA A CA 1
ATOM 698 C C . ALA A 1 94 ? -58.831 -43.611 57.501 1.00 51.75 94 ALA A C 1
ATOM 700 O O . ALA A 1 94 ? -60.054 -43.628 57.362 1.00 51.75 94 ALA A O 1
ATOM 701 N N . GLU A 1 95 ? -58.280 -43.267 58.671 1.00 49.66 95 GLU A N 1
ATOM 702 C CA . GLU A 1 95 ? -59.088 -42.864 59.830 1.00 49.66 95 GLU A CA 1
ATOM 703 C C . GLU A 1 95 ? -59.306 -41.347 59.860 1.00 49.66 95 GLU A C 1
ATOM 705 O O . GLU A 1 95 ? -58.538 -40.553 60.413 1.00 49.66 95 GLU A O 1
ATOM 710 N N . GLY A 1 96 ? -60.406 -40.950 59.218 1.00 52.78 96 GLY A N 1
ATOM 711 C CA . GLY A 1 96 ? -60.902 -39.585 59.164 1.00 52.78 96 GLY A CA 1
ATOM 712 C C . GLY A 1 96 ? -61.141 -38.989 60.550 1.00 52.78 96 GLY A C 1
ATOM 713 O O . GLY A 1 96 ? -62.111 -39.303 61.236 1.00 52.78 96 GLY A O 1
ATOM 714 N N . ASN A 1 97 ? -60.290 -38.036 60.925 1.00 54.09 97 ASN A N 1
ATOM 715 C CA . ASN A 1 97 ? -60.631 -37.025 61.912 1.00 54.09 97 ASN A CA 1
ATOM 716 C C . ASN A 1 97 ? -60.220 -35.657 61.364 1.00 54.09 97 ASN A C 1
ATOM 718 O O . ASN A 1 97 ? -59.037 -35.317 61.295 1.00 54.09 97 ASN A O 1
ATOM 722 N N . ASN A 1 98 ? -61.215 -34.875 60.954 1.00 57.75 98 ASN A N 1
ATOM 723 C CA . ASN A 1 98 ? -61.102 -33.653 60.146 1.00 57.75 98 ASN A CA 1
ATOM 724 C C . ASN A 1 98 ? -60.160 -32.604 60.772 1.00 57.75 98 ASN A C 1
ATOM 726 O O . ASN A 1 98 ? -59.606 -31.760 60.075 1.00 57.75 98 ASN A O 1
ATOM 730 N N . LYS A 1 99 ? -59.922 -32.691 62.088 1.00 55.62 99 LYS A N 1
ATOM 731 C CA . LYS A 1 99 ? -58.985 -31.837 62.829 1.00 55.62 99 LYS A CA 1
ATOM 732 C C . LYS A 1 99 ? -57.505 -32.148 62.543 1.00 55.62 99 LYS A C 1
ATOM 734 O O . LYS A 1 99 ? -56.692 -31.237 62.612 1.00 55.62 99 LYS A O 1
ATOM 739 N N . ARG A 1 100 ? -57.132 -33.387 62.186 1.00 50.84 100 ARG A N 1
ATOM 740 C CA . ARG A 1 100 ? -55.732 -33.783 61.895 1.00 50.84 100 ARG A CA 1
ATOM 741 C C . ARG A 1 100 ? -55.285 -33.401 60.480 1.00 50.84 100 ARG A C 1
ATOM 743 O O . ARG A 1 100 ? -54.173 -32.912 60.318 1.00 50.84 100 ARG A O 1
ATOM 750 N N . LEU A 1 101 ? -56.167 -33.525 59.484 1.00 52.69 101 LEU A N 1
ATOM 751 C CA . LEU A 1 101 ? -55.923 -33.045 58.112 1.00 52.69 101 LEU A CA 1
ATOM 752 C C . LEU A 1 101 ? -55.744 -31.518 58.059 1.00 52.69 101 LEU A C 1
ATOM 754 O O . LEU A 1 101 ? -54.876 -31.022 57.345 1.00 52.69 101 LEU A O 1
ATOM 758 N N . LEU A 1 102 ? -56.504 -30.780 58.875 1.00 54.38 102 LEU A N 1
ATOM 759 C CA . LEU A 1 102 ? -56.386 -29.324 58.999 1.00 54.38 102 LEU A CA 1
ATOM 760 C C . LEU A 1 102 ? -55.035 -28.915 59.616 1.00 54.38 102 LEU A C 1
ATOM 762 O O . LEU A 1 102 ? -54.384 -28.003 59.118 1.00 54.38 102 LEU A O 1
ATOM 766 N N . ILE A 1 103 ? -54.564 -29.636 60.640 1.00 55.41 103 ILE A N 1
ATOM 767 C CA . ILE A 1 103 ? -53.249 -29.396 61.261 1.00 55.41 103 ILE A CA 1
ATOM 768 C C . ILE A 1 103 ? -52.107 -29.700 60.279 1.00 55.41 103 ILE A C 1
ATOM 770 O O . ILE A 1 103 ? -51.185 -28.899 60.167 1.00 55.41 103 ILE A O 1
ATOM 774 N N . ILE A 1 104 ? -52.175 -30.799 59.520 1.00 58.41 104 ILE A N 1
ATOM 775 C CA . ILE A 1 104 ? -51.151 -31.146 58.517 1.00 58.41 104 ILE A CA 1
ATOM 776 C C . ILE A 1 104 ? -51.120 -30.112 57.378 1.00 58.41 104 ILE A C 1
ATOM 778 O O . ILE A 1 104 ? -50.042 -29.691 56.966 1.00 58.41 104 ILE A O 1
ATOM 782 N N . GLY A 1 105 ? -52.282 -29.632 56.920 1.00 62.31 105 GLY A N 1
ATOM 783 C CA . GLY A 1 105 ? -52.373 -28.560 55.922 1.00 62.31 105 GLY A CA 1
ATOM 784 C C . GLY A 1 105 ? -51.822 -27.214 56.414 1.00 62.31 105 GLY A C 1
ATOM 785 O O . GLY A 1 105 ? -51.136 -26.516 55.666 1.00 62.31 105 GLY A O 1
ATOM 786 N N . VAL A 1 106 ? -52.046 -26.867 57.686 1.00 69.44 106 VAL A N 1
ATOM 787 C CA . VAL A 1 106 ? -51.489 -25.654 58.315 1.00 69.44 106 VAL A CA 1
ATOM 788 C C . VAL A 1 106 ? -49.979 -25.778 58.524 1.00 69.44 106 VAL A C 1
ATOM 790 O O . VAL A 1 106 ? -49.248 -24.825 58.286 1.00 69.44 106 VAL A O 1
ATOM 793 N N . VAL A 1 107 ? -49.479 -26.956 58.899 1.00 66.50 107 VAL A N 1
ATOM 794 C CA . VAL A 1 107 ? -48.038 -27.199 59.056 1.00 66.50 107 VAL A CA 1
ATOM 795 C C . VAL A 1 107 ? -47.328 -27.195 57.703 1.00 66.50 107 VAL A C 1
ATOM 797 O O . VAL A 1 107 ? -46.266 -26.600 57.597 1.00 66.50 107 VAL A O 1
ATOM 800 N N . LEU A 1 108 ? -47.913 -27.758 56.642 1.00 69.50 108 LEU A N 1
ATOM 801 C CA . LEU A 1 108 ? -47.338 -27.686 55.294 1.00 69.50 108 LEU A CA 1
ATOM 802 C C . LEU A 1 108 ? -47.366 -26.265 54.721 1.00 69.50 108 LEU A C 1
ATOM 804 O O . LEU A 1 108 ? -46.385 -25.844 54.119 1.00 69.50 108 LEU A O 1
ATOM 808 N N . THR A 1 109 ? -48.427 -25.489 54.951 1.00 70.00 109 THR A N 1
ATOM 809 C CA . THR A 1 109 ? -48.463 -24.072 54.540 1.00 70.00 109 THR A CA 1
ATOM 810 C C . THR A 1 109 ? -47.546 -23.192 55.387 1.00 70.00 109 THR A C 1
ATOM 812 O O . THR A 1 109 ? -46.951 -22.268 54.844 1.00 70.00 109 THR A O 1
ATOM 815 N N . LEU A 1 110 ? -47.339 -23.500 56.671 1.00 74.94 110 LEU A N 1
ATOM 816 C CA . LEU A 1 110 ? -46.321 -22.851 57.500 1.00 74.94 110 LEU A CA 1
ATOM 817 C C . LEU A 1 110 ? -44.910 -23.260 57.094 1.00 74.94 110 LEU A C 1
ATOM 819 O O . LEU A 1 110 ? -44.053 -22.398 57.044 1.00 74.94 110 LEU A O 1
ATOM 823 N N . ILE A 1 111 ? -44.643 -24.521 56.756 1.00 73.56 111 ILE A N 1
ATOM 824 C CA . ILE A 1 111 ? -43.324 -24.961 56.281 1.00 73.56 111 ILE A CA 1
ATOM 825 C C . ILE A 1 111 ? -43.029 -24.345 54.917 1.00 73.56 111 ILE A C 1
ATOM 827 O O . ILE A 1 111 ? -41.950 -23.803 54.736 1.00 73.56 111 ILE A O 1
ATOM 831 N N . VAL A 1 112 ? -43.979 -24.349 53.979 1.00 74.38 112 VAL A N 1
ATOM 832 C CA . VAL A 1 112 ? -43.823 -23.674 52.681 1.00 74.38 112 VAL A CA 1
ATOM 833 C C . VAL A 1 112 ? -43.746 -22.163 52.868 1.00 74.38 112 VAL A C 1
ATOM 835 O O . VAL A 1 112 ? -42.950 -21.520 52.198 1.00 74.38 112 VAL A O 1
ATOM 838 N N . GLY A 1 113 ? -44.503 -21.587 53.799 1.00 70.94 113 GLY A N 1
ATOM 839 C CA . GLY A 1 113 ? -44.468 -20.168 54.139 1.00 70.94 113 GLY A CA 1
ATOM 840 C C . GLY A 1 113 ? -43.163 -19.756 54.812 1.00 70.94 113 GLY A C 1
ATOM 841 O O . GLY A 1 113 ? -42.638 -18.708 54.478 1.00 70.94 113 GLY A O 1
ATOM 842 N N . ILE A 1 114 ? -42.593 -20.592 55.682 1.00 72.25 114 ILE A N 1
ATOM 843 C CA . ILE A 1 114 ? -41.298 -20.399 56.345 1.00 72.25 114 ILE A CA 1
ATOM 844 C C . ILE A 1 114 ? -40.168 -20.650 55.352 1.00 72.25 114 ILE A C 1
ATOM 846 O O . ILE A 1 114 ? -39.245 -19.856 55.315 1.00 72.25 114 ILE A O 1
ATOM 850 N N . ALA A 1 115 ? -40.234 -21.673 54.499 1.00 64.56 115 ALA A N 1
ATOM 851 C CA . ALA A 1 115 ? -39.234 -21.896 53.456 1.00 64.56 115 ALA A CA 1
ATOM 852 C C . ALA A 1 115 ? -39.286 -20.780 52.409 1.00 64.56 115 ALA A C 1
ATOM 854 O O . ALA A 1 115 ? -38.243 -20.280 52.019 1.00 64.56 115 ALA A O 1
ATOM 855 N N . SER A 1 116 ? -40.481 -20.319 52.026 1.00 64.69 116 SER A N 1
ATOM 856 C CA . SER A 1 116 ? -40.663 -19.142 51.171 1.00 64.69 116 SER A CA 1
ATOM 857 C C . SER A 1 116 ? -40.169 -17.890 51.882 1.00 64.69 116 SER A C 1
ATOM 859 O O . SER A 1 116 ? -39.443 -17.118 51.287 1.00 64.69 116 SER A O 1
ATOM 861 N N . PHE A 1 117 ? -40.474 -17.692 53.162 1.00 64.38 117 PHE A N 1
ATOM 862 C CA . PHE A 1 117 ? -40.000 -16.555 53.952 1.00 64.38 117 PHE A CA 1
ATOM 863 C C . PHE A 1 117 ? -38.484 -16.577 54.156 1.00 64.38 117 PHE A C 1
ATOM 865 O O . PHE A 1 117 ? -37.871 -15.522 54.140 1.00 64.38 117 PHE A O 1
ATOM 872 N N . LEU A 1 118 ? -37.864 -17.749 54.298 1.00 58.50 118 LEU A N 1
ATOM 873 C CA . LEU A 1 118 ? -36.415 -17.932 54.383 1.00 58.50 118 LEU A CA 1
ATOM 874 C C . LEU A 1 118 ? -35.743 -17.817 53.010 1.00 58.50 118 LEU A C 1
ATOM 876 O O . LEU A 1 118 ? -34.636 -17.306 52.936 1.00 58.50 118 LEU A O 1
ATOM 880 N N . PHE A 1 119 ? -36.415 -18.211 51.928 1.00 58.59 119 PHE A N 1
ATOM 881 C CA . PHE A 1 119 ? -35.963 -18.015 50.549 1.00 58.59 119 PHE A CA 1
ATOM 882 C C . PHE A 1 119 ? -36.079 -16.538 50.130 1.00 58.59 119 PHE A C 1
ATOM 884 O O . PHE A 1 119 ? -35.146 -15.984 49.563 1.00 58.59 119 PHE A O 1
ATOM 891 N N . PHE A 1 120 ? -37.166 -15.856 50.505 1.00 52.62 120 PHE A N 1
ATOM 892 C CA . PHE A 1 120 ? -37.372 -14.414 50.321 1.00 52.62 120 PHE A CA 1
ATOM 893 C C . PHE A 1 120 ? -36.542 -13.559 51.301 1.00 52.62 120 PHE A C 1
ATOM 895 O O . PHE A 1 120 ? -36.188 -12.440 50.950 1.00 52.62 120 PHE A O 1
ATOM 902 N N . ARG A 1 121 ? -36.180 -14.062 52.496 1.00 52.88 121 ARG A N 1
ATOM 903 C CA . ARG A 1 121 ? -35.147 -13.46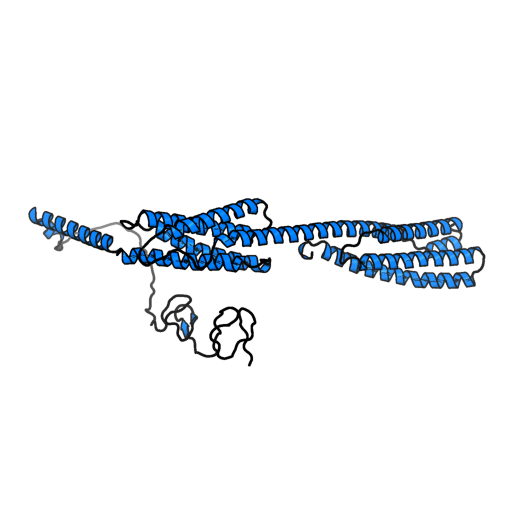3 53.380 1.00 52.88 121 ARG A CA 1
ATOM 904 C C . ARG A 1 121 ? -33.720 -13.838 52.985 1.00 52.88 121 ARG A C 1
ATOM 906 O O . ARG A 1 121 ? -32.790 -13.256 53.532 1.00 52.88 121 ARG A O 1
ATOM 913 N N . GLY A 1 122 ? -33.547 -14.822 52.106 1.00 48.50 122 GLY A N 1
ATOM 914 C CA . GLY A 1 122 ? -32.251 -15.401 51.752 1.00 48.50 122 GLY A CA 1
ATOM 915 C C . GLY A 1 122 ? -31.401 -14.512 50.851 1.00 48.50 122 GLY A C 1
ATOM 916 O O . GLY A 1 122 ? -30.207 -14.749 50.727 1.00 48.50 122 GLY A O 1
ATOM 917 N N . MET A 1 123 ? -31.985 -13.468 50.267 1.00 56.94 123 MET A N 1
ATOM 918 C CA . MET A 1 123 ? -31.219 -12.361 49.714 1.00 56.94 123 MET A CA 1
ATOM 919 C C . MET A 1 123 ? -31.202 -11.274 50.780 1.00 56.94 123 MET A C 1
ATOM 921 O O . MET A 1 123 ? -32.126 -10.466 50.876 1.00 56.94 123 MET A O 1
ATOM 925 N N . SER A 1 124 ? -30.204 -11.331 51.661 1.00 74.38 124 SER A N 1
ATOM 926 C CA . SER A 1 124 ? -29.969 -10.223 52.580 1.00 74.38 124 SER A CA 1
ATOM 927 C C . SER A 1 124 ? -29.723 -8.957 51.748 1.00 74.38 124 SER A C 1
ATOM 929 O O . SER A 1 124 ? -29.149 -9.033 50.659 1.00 74.38 124 SER A O 1
ATOM 931 N N . GLU A 1 125 ? -30.196 -7.801 52.221 1.00 82.12 125 GLU A N 1
ATOM 932 C CA . GLU A 1 125 ? -29.938 -6.516 51.551 1.00 82.12 125 GLU A CA 1
ATOM 933 C C . GLU A 1 125 ? -28.434 -6.343 51.289 1.00 82.12 125 GLU A C 1
ATOM 935 O O . GLU A 1 125 ? -28.029 -5.947 50.200 1.00 82.12 125 GLU A O 1
ATOM 940 N N . ASP A 1 126 ? -27.609 -6.775 52.244 1.00 82.62 126 ASP A N 1
ATOM 941 C CA . ASP A 1 126 ? -26.153 -6.781 52.141 1.00 82.62 126 ASP A CA 1
ATOM 942 C C . ASP A 1 126 ? -25.639 -7.636 50.971 1.00 82.62 126 ASP A C 1
ATOM 944 O O . ASP A 1 126 ? -24.748 -7.204 50.240 1.00 82.62 126 ASP A O 1
ATOM 948 N N . ASP A 1 127 ? -26.188 -8.836 50.754 1.00 83.00 127 ASP A N 1
ATOM 949 C CA . ASP A 1 127 ? -25.793 -9.696 49.631 1.00 83.00 127 ASP A CA 1
ATOM 950 C C . ASP A 1 127 ? -26.239 -9.129 48.281 1.00 83.00 127 ASP A C 1
ATOM 952 O O . ASP A 1 127 ? -25.506 -9.240 47.299 1.00 83.00 127 ASP A O 1
ATOM 956 N N . TYR A 1 128 ? -27.400 -8.472 48.230 1.00 86.19 128 TYR A N 1
ATOM 957 C CA . TYR A 1 128 ? -27.853 -7.768 47.032 1.00 86.19 128 TYR A CA 1
ATOM 958 C C . TYR A 1 128 ? -26.932 -6.585 46.696 1.00 86.19 128 TYR A C 1
ATOM 960 O O . TYR A 1 128 ? -26.484 -6.446 45.554 1.00 86.19 128 TYR A O 1
ATOM 968 N N . LEU A 1 129 ? -26.587 -5.772 47.701 1.00 88.75 129 LEU A N 1
ATOM 969 C CA . LEU A 1 129 ? -25.730 -4.595 47.550 1.00 88.75 129 LEU A CA 1
ATOM 970 C C . LEU A 1 129 ? -24.292 -4.944 47.131 1.00 88.75 129 LEU A C 1
ATOM 972 O O . LEU A 1 129 ? -23.669 -4.162 46.410 1.00 88.75 129 LEU A O 1
ATOM 976 N N . LYS A 1 130 ? -23.773 -6.134 47.476 1.00 87.19 130 LYS A N 1
ATOM 977 C CA . LYS A 1 130 ? -22.454 -6.606 47.002 1.00 87.19 130 LYS A CA 1
ATOM 978 C C . LYS A 1 130 ? -22.332 -6.628 45.474 1.00 87.19 130 LYS A C 1
ATOM 980 O O . LYS A 1 130 ? -21.233 -6.398 44.967 1.00 87.19 130 LYS A O 1
ATOM 985 N N . ASN A 1 131 ? -23.428 -6.853 44.741 1.00 89.19 131 ASN A N 1
ATOM 986 C CA . ASN A 1 131 ? -23.409 -6.875 43.274 1.00 89.19 131 ASN A CA 1
ATOM 987 C C . ASN A 1 131 ? -23.105 -5.495 42.672 1.00 89.19 131 ASN A C 1
ATOM 989 O O . ASN A 1 131 ? -22.426 -5.412 41.653 1.00 89.19 131 ASN A O 1
ATOM 993 N N . TYR A 1 132 ? -23.511 -4.400 43.324 1.00 90.62 132 TYR A N 1
ATOM 994 C CA . TYR A 1 132 ? -23.154 -3.044 42.882 1.00 90.62 132 TYR A CA 1
ATOM 995 C C . TYR A 1 132 ? -21.654 -2.780 43.043 1.00 90.62 132 TYR A C 1
ATOM 997 O O . TYR A 1 132 ? -21.040 -2.120 42.207 1.00 90.62 132 TYR A O 1
ATOM 1005 N N . GLY A 1 133 ? -21.036 -3.347 44.083 1.00 87.44 133 GLY A N 1
ATOM 1006 C CA . GLY A 1 133 ? -19.585 -3.305 44.257 1.00 87.44 133 GLY A CA 1
ATOM 1007 C C . GLY A 1 133 ? -18.823 -4.068 43.167 1.00 87.44 133 GLY A C 1
ATOM 1008 O O . GLY A 1 133 ? -17.697 -3.691 42.848 1.00 87.44 133 GLY A O 1
ATOM 1009 N N . ALA A 1 134 ? -19.419 -5.118 42.587 1.00 88.00 134 ALA A N 1
ATOM 1010 C CA . ALA A 1 134 ? -18.868 -5.792 41.410 1.00 88.00 134 ALA A CA 1
ATOM 1011 C C . ALA A 1 134 ? -18.969 -4.899 40.163 1.00 88.00 134 ALA A C 1
ATOM 1013 O O . ALA A 1 134 ? -17.965 -4.722 39.486 1.00 88.00 134 ALA A O 1
ATOM 1014 N N . VAL A 1 135 ? -20.118 -4.241 39.942 1.00 89.12 135 VAL A N 1
ATOM 1015 C CA . VAL A 1 135 ? -20.305 -3.260 38.850 1.00 89.12 135 VAL A CA 1
ATOM 1016 C C . VAL A 1 135 ? -19.264 -2.149 38.907 1.00 89.12 135 VAL A C 1
ATOM 1018 O O . VAL A 1 135 ? -18.636 -1.865 37.897 1.00 89.12 135 VAL A O 1
ATOM 1021 N N . SER A 1 136 ? -19.035 -1.554 40.081 1.00 89.38 136 SER A N 1
ATOM 1022 C CA . SER A 1 136 ? -18.019 -0.505 40.262 1.00 89.38 136 SER A CA 1
ATOM 1023 C C . SER A 1 136 ? -16.622 -0.959 39.815 1.00 89.38 136 SER A C 1
ATOM 1025 O O . SER A 1 136 ? -15.933 -0.236 39.095 1.00 89.38 136 SER A O 1
ATOM 1027 N N . ARG A 1 137 ? -16.215 -2.174 40.212 1.00 88.00 137 ARG A N 1
ATOM 1028 C CA . ARG A 1 137 ? -14.901 -2.738 39.867 1.00 88.00 137 ARG A CA 1
ATOM 1029 C C . ARG A 1 137 ? -14.784 -3.029 38.377 1.00 88.00 137 ARG A C 1
ATOM 1031 O O . ARG A 1 137 ? -13.874 -2.498 37.755 1.00 88.00 137 ARG A O 1
ATOM 1038 N N . THR A 1 138 ? -15.739 -3.770 37.817 1.00 88.25 138 THR A N 1
ATOM 1039 C CA . THR A 1 138 ? -15.757 -4.112 36.388 1.00 88.25 138 THR A CA 1
ATOM 1040 C C . THR A 1 138 ? -15.810 -2.860 35.514 1.00 88.25 138 THR A C 1
ATOM 1042 O O . THR A 1 138 ? -15.090 -2.775 34.532 1.00 88.25 138 THR A O 1
ATOM 1045 N N . LEU A 1 139 ? -16.593 -1.841 35.886 1.00 89.25 139 LEU A N 1
ATOM 1046 C CA . LEU A 1 139 ? -16.650 -0.588 35.128 1.00 89.25 139 LEU A CA 1
ATOM 1047 C C . LEU A 1 139 ? -15.317 0.169 35.178 1.00 89.25 139 LEU A C 1
ATOM 1049 O O . LEU A 1 139 ? -14.869 0.701 34.168 1.00 89.25 139 LEU A O 1
ATOM 1053 N N . SER A 1 140 ? -14.657 0.211 36.339 1.00 87.19 140 SER A N 1
ATOM 1054 C CA . SER A 1 140 ? -13.342 0.848 36.448 1.00 87.19 140 SER A CA 1
ATOM 1055 C C . SER A 1 140 ? -12.278 0.106 35.637 1.00 87.19 140 SER A C 1
ATOM 1057 O O . SER A 1 140 ? -11.490 0.756 34.955 1.00 87.19 140 SER A O 1
ATOM 1059 N N . GLU A 1 141 ? -12.260 -1.227 35.699 1.00 85.69 141 GLU A N 1
ATOM 1060 C CA . GLU A 1 141 ? -11.341 -2.079 34.933 1.00 85.69 141 GLU A CA 1
ATOM 1061 C C . GLU A 1 141 ? -11.582 -1.927 33.424 1.00 85.69 141 GLU A C 1
ATOM 1063 O O . GLU A 1 141 ? -10.638 -1.646 32.682 1.00 85.69 141 GLU A O 1
ATOM 1068 N N . SER A 1 142 ? -12.848 -1.955 32.998 1.00 87.12 142 SER A N 1
ATOM 1069 C CA . SER A 1 142 ? -13.284 -1.690 31.625 1.00 87.12 142 SER A CA 1
ATOM 1070 C C . SER A 1 142 ? -12.841 -0.314 31.124 1.00 87.12 142 SER A C 1
ATOM 1072 O O . SER A 1 142 ? -12.208 -0.203 30.073 1.00 87.12 142 SER A O 1
ATOM 1074 N N . HIS A 1 143 ? -13.126 0.755 31.874 1.00 89.50 143 HIS A N 1
ATOM 1075 C CA . HIS A 1 143 ? -12.767 2.117 31.475 1.00 89.50 143 HIS A CA 1
ATOM 1076 C C . HIS A 1 143 ? -11.251 2.276 31.347 1.00 89.50 143 HIS A C 1
ATOM 1078 O O . HIS A 1 143 ? -10.771 2.883 30.386 1.00 89.50 143 HIS A O 1
ATOM 1084 N N . ASP A 1 144 ? -10.492 1.718 32.292 1.00 84.38 144 ASP A N 1
ATOM 1085 C CA . ASP A 1 144 ? -9.035 1.709 32.231 1.00 84.38 144 ASP A CA 1
ATOM 1086 C C . ASP A 1 144 ? -8.552 0.938 30.998 1.00 84.38 144 ASP A C 1
ATOM 1088 O O . ASP A 1 144 ? -7.657 1.405 30.296 1.00 84.38 144 ASP A O 1
ATOM 1092 N N . MET A 1 145 ? -9.149 -0.214 30.696 1.00 82.31 145 MET A N 1
ATOM 1093 C CA . MET A 1 145 ? -8.826 -1.041 29.535 1.00 82.31 145 MET A CA 1
ATOM 1094 C C . MET A 1 145 ? -9.115 -0.296 28.221 1.00 82.31 145 MET A C 1
ATOM 1096 O O . MET A 1 145 ? -8.217 -0.153 27.388 1.00 82.31 145 MET A O 1
ATOM 1100 N N . LEU A 1 146 ? -10.322 0.256 28.065 1.00 85.56 146 LEU A N 1
ATOM 1101 C CA . LEU A 1 146 ? -10.754 1.030 26.901 1.00 85.56 146 LEU A CA 1
ATOM 1102 C C . LEU A 1 146 ? -9.868 2.253 26.680 1.00 85.56 146 LEU A C 1
ATOM 1104 O O . LEU A 1 146 ? -9.315 2.436 25.596 1.00 85.56 146 LEU A O 1
ATOM 1108 N N . VAL A 1 147 ? -9.696 3.094 27.702 1.00 83.31 147 VAL A N 1
ATOM 1109 C CA . VAL A 1 147 ? -8.921 4.328 27.562 1.00 83.31 147 VAL A CA 1
ATOM 1110 C C . VAL A 1 147 ? -7.452 3.999 27.313 1.00 83.31 147 VAL A C 1
ATOM 1112 O O . VAL A 1 147 ? -6.882 4.509 26.349 1.00 83.31 147 VAL A O 1
ATOM 1115 N N . ASN A 1 148 ? -6.834 3.119 28.106 1.00 78.44 148 ASN A N 1
ATOM 1116 C CA . ASN A 1 148 ? -5.401 2.847 27.982 1.00 78.44 148 ASN A CA 1
ATOM 1117 C C . ASN A 1 148 ? -5.055 2.118 26.683 1.00 78.44 148 ASN A C 1
ATOM 1119 O O . ASN A 1 148 ? -4.070 2.478 26.040 1.00 78.44 148 ASN A O 1
ATOM 1123 N N . ASN A 1 149 ? -5.856 1.150 26.240 1.00 73.12 149 ASN A N 1
ATOM 1124 C CA . ASN A 1 149 ? -5.547 0.421 25.009 1.00 73.12 149 ASN A CA 1
ATOM 1125 C C . ASN A 1 149 ? -5.797 1.261 23.750 1.00 73.12 149 ASN A C 1
ATOM 1127 O O . ASN A 1 149 ? -5.111 1.083 22.742 1.00 73.12 149 ASN A O 1
ATOM 1131 N N . VAL A 1 150 ? -6.715 2.228 23.818 1.00 72.44 150 VAL A N 1
ATOM 1132 C CA . VAL A 1 150 ? -7.043 3.125 22.700 1.00 72.44 150 VAL A CA 1
ATOM 1133 C C . VAL A 1 150 ? -6.176 4.402 22.699 1.00 72.44 150 VAL A C 1
ATOM 1135 O O . VAL A 1 150 ? -6.200 5.165 21.739 1.00 72.44 150 VAL A O 1
ATOM 1138 N N . THR A 1 151 ? -5.311 4.622 23.701 1.00 65.06 151 THR A N 1
ATOM 1139 C CA . THR A 1 151 ? -4.341 5.746 23.697 1.00 65.06 151 THR A CA 1
ATOM 1140 C C . THR A 1 151 ? -3.185 5.596 22.700 1.00 65.06 151 THR A C 1
ATOM 1142 O O . THR A 1 151 ? -2.452 6.561 22.465 1.00 65.06 151 THR A O 1
ATOM 1145 N N . MET A 1 152 ? -2.980 4.422 22.091 1.00 54.31 152 MET A N 1
ATOM 1146 C CA . MET A 1 152 ? -1.890 4.249 21.131 1.00 54.31 152 MET A CA 1
ATOM 1147 C C . MET A 1 152 ? -2.222 4.927 19.797 1.00 54.31 152 MET A C 1
ATOM 1149 O O . MET A 1 152 ? -3.092 4.490 19.051 1.00 54.31 152 MET A O 1
ATOM 1153 N N . SER A 1 153 ? -1.445 5.954 19.447 1.00 49.53 153 SER A N 1
ATOM 1154 C CA . SER A 1 153 ? -1.527 6.741 18.204 1.00 49.53 153 SER A CA 1
ATOM 1155 C C . SER A 1 153 ? -1.279 5.957 16.903 1.00 49.53 153 SER A C 1
ATOM 1157 O O . SER A 1 153 ? -1.184 6.542 15.831 1.00 49.53 153 SER A O 1
ATOM 1159 N N . SER A 1 154 ? -1.178 4.633 16.966 1.00 52.06 154 SER A N 1
ATOM 1160 C CA . SER A 1 154 ? -1.203 3.742 15.808 1.00 52.06 154 SER A CA 1
ATOM 1161 C C . SER A 1 154 ? -1.453 2.323 16.304 1.00 52.06 154 SER A C 1
ATOM 1163 O O . SER A 1 154 ? -0.526 1.638 16.734 1.00 52.06 154 SER A O 1
ATOM 1165 N N . VAL A 1 155 ? -2.703 1.859 16.264 1.00 61.62 155 VAL A N 1
ATOM 1166 C CA . VAL A 1 155 ? -2.956 0.418 16.364 1.00 61.62 155 VAL A CA 1
ATOM 1167 C C . VAL A 1 155 ? -2.352 -0.197 15.104 1.00 61.62 155 VAL A C 1
ATOM 1169 O O . VAL A 1 155 ? -2.908 -0.074 14.013 1.00 61.62 155 VAL A O 1
ATOM 1172 N N . LYS A 1 156 ? -1.154 -0.778 15.221 1.00 66.00 156 LYS A N 1
ATOM 1173 C CA . LYS A 1 156 ? -0.509 -1.451 14.088 1.00 66.00 156 LYS A CA 1
ATOM 1174 C C . LYS A 1 156 ? -1.382 -2.626 13.661 1.00 66.00 156 LYS A C 1
ATOM 1176 O O . LYS A 1 156 ? -1.977 -3.275 14.514 1.00 66.00 156 LYS A O 1
ATOM 1181 N N . GLU A 1 157 ? -1.401 -2.946 12.370 1.00 65.50 157 GLU A N 1
ATOM 1182 C CA . GLU A 1 157 ? -2.198 -4.055 11.813 1.00 65.50 157 GLU A CA 1
ATOM 1183 C C . GLU A 1 157 ? -1.960 -5.383 12.563 1.00 65.50 157 GLU A C 1
ATOM 1185 O O . GLU A 1 157 ? -2.895 -6.127 12.840 1.00 65.50 157 GLU A O 1
ATOM 1190 N N . GLU A 1 158 ? -0.723 -5.620 13.012 1.00 64.75 158 GLU A N 1
ATOM 1191 C CA . GLU A 1 158 ? -0.324 -6.777 13.827 1.00 64.75 158 GLU A CA 1
ATOM 1192 C C . GLU A 1 158 ? -0.951 -6.799 15.238 1.00 64.75 158 GLU A C 1
ATOM 1194 O O . GLU A 1 158 ? -1.176 -7.863 15.809 1.00 64.75 158 GLU A O 1
ATOM 1199 N N . GLN A 1 159 ? -1.265 -5.633 15.803 1.00 71.19 159 GLN A N 1
ATOM 1200 C CA . GLN A 1 159 ? -1.836 -5.484 17.145 1.00 71.19 159 GLN A CA 1
ATOM 1201 C C . GLN A 1 159 ? -3.368 -5.508 17.145 1.00 71.19 159 GLN A C 1
ATOM 1203 O O . GLN A 1 159 ? -3.958 -5.788 18.186 1.00 71.19 159 GLN A O 1
ATOM 1208 N N . VAL A 1 160 ? -4.016 -5.273 15.995 1.00 75.31 160 VAL A N 1
ATOM 1209 C CA . VAL A 1 160 ? -5.487 -5.252 15.868 1.00 75.31 160 VAL A CA 1
ATOM 1210 C C . VAL A 1 160 ? -6.102 -6.570 16.339 1.00 75.31 160 VAL A C 1
ATOM 1212 O O . VAL A 1 160 ? -7.109 -6.560 17.039 1.00 75.31 160 VAL A O 1
ATOM 1215 N N . GLY A 1 161 ? -5.485 -7.707 15.999 1.00 77.50 161 GLY A N 1
ATOM 1216 C CA . GLY A 1 161 ? -5.999 -9.025 16.377 1.00 77.50 161 GLY A CA 1
ATOM 1217 C C . GLY A 1 161 ? -5.996 -9.264 17.889 1.00 77.50 161 GLY A C 1
ATOM 1218 O O . GLY A 1 161 ? -6.993 -9.733 18.436 1.00 77.50 161 GLY A O 1
ATOM 1219 N N . GLN A 1 162 ? -4.899 -8.912 18.567 1.00 80.38 162 GLN A N 1
ATOM 1220 C CA . GLN A 1 162 ? -4.800 -9.057 20.021 1.00 80.38 162 GLN A CA 1
ATOM 1221 C C . GLN A 1 162 ? -5.703 -8.049 20.737 1.00 80.38 162 GLN A C 1
ATOM 1223 O O . GLN A 1 162 ? -6.462 -8.446 21.612 1.00 80.38 162 GLN A O 1
ATOM 1228 N N . LEU A 1 163 ? -5.697 -6.785 20.301 1.00 82.25 163 LEU A N 1
ATOM 1229 C CA . LEU A 1 163 ? -6.563 -5.742 20.851 1.00 82.25 163 LEU A CA 1
ATOM 1230 C C . LEU A 1 163 ? -8.040 -6.130 20.754 1.00 82.25 163 LEU A C 1
ATOM 1232 O O . LEU A 1 163 ? -8.775 -6.005 21.726 1.00 82.25 163 LEU A O 1
ATOM 1236 N N . LYS A 1 164 ? -8.474 -6.634 19.594 1.00 85.75 164 LYS A N 1
ATOM 1237 C CA . LYS A 1 164 ? -9.843 -7.110 19.397 1.00 85.75 164 LYS A CA 1
ATOM 1238 C C . LYS A 1 164 ? -10.195 -8.217 20.387 1.00 85.75 164 LYS A C 1
ATOM 1240 O O . LYS A 1 164 ? -11.248 -8.149 21.007 1.00 85.75 164 LYS A O 1
ATOM 1245 N N . LYS A 1 165 ? -9.314 -9.205 20.551 1.00 85.88 165 LYS A N 1
ATOM 1246 C CA . LYS A 1 165 ? -9.531 -10.313 21.484 1.00 85.88 165 LYS A CA 1
ATOM 1247 C C . LYS A 1 165 ? -9.636 -9.828 22.931 1.00 85.88 165 LYS A C 1
ATOM 1249 O O . LYS A 1 165 ? -10.510 -10.291 23.654 1.00 85.88 165 LYS A O 1
ATOM 1254 N N . ASP A 1 166 ? -8.763 -8.908 23.334 1.00 83.06 166 ASP A N 1
ATOM 1255 C CA . ASP A 1 166 ? -8.774 -8.346 24.684 1.00 83.06 166 ASP A CA 1
ATOM 1256 C C . ASP A 1 166 ? -10.083 -7.573 24.927 1.00 83.06 166 ASP A C 1
ATOM 1258 O O . ASP A 1 166 ? -10.734 -7.770 25.948 1.00 83.06 166 ASP A O 1
ATOM 1262 N N . LEU A 1 167 ? -10.516 -6.752 23.959 1.00 86.81 167 LEU A N 1
ATOM 1263 C CA . LEU A 1 167 ? -11.778 -6.003 24.030 1.00 86.81 167 LEU A CA 1
ATOM 1264 C C . LEU A 1 167 ? -13.003 -6.929 24.070 1.00 86.81 167 LEU A C 1
ATOM 1266 O O . LEU A 1 167 ? -13.956 -6.660 24.794 1.00 86.81 167 LEU A O 1
ATOM 1270 N N . GLU A 1 168 ? -12.993 -8.016 23.295 1.00 89.31 168 GLU A N 1
ATOM 1271 C CA . GLU A 1 168 ? -14.063 -9.020 23.292 1.00 89.31 168 GLU A CA 1
ATOM 1272 C C . GLU A 1 168 ? -14.149 -9.772 24.621 1.00 89.31 168 GLU A C 1
ATOM 1274 O O . GLU A 1 168 ? -15.252 -10.080 25.070 1.00 89.31 168 GLU A O 1
ATOM 1279 N N . GLN A 1 169 ? -13.008 -10.072 25.246 1.00 85.75 169 GLN A N 1
ATOM 1280 C CA . GLN A 1 169 ? -12.975 -10.708 26.559 1.00 85.75 169 GLN A CA 1
ATOM 1281 C C . GLN A 1 169 ? -13.560 -9.779 27.629 1.00 85.75 169 GLN A C 1
ATOM 1283 O O . GLN A 1 169 ? -14.442 -10.201 28.368 1.00 85.75 169 GLN A O 1
ATOM 1288 N N . GLU A 1 170 ? -13.131 -8.517 27.668 1.00 85.56 170 GLU A N 1
ATOM 1289 C CA . GLU A 1 170 ? -13.632 -7.536 28.639 1.00 85.56 170 GLU A CA 1
ATOM 1290 C C . GLU A 1 170 ? -15.141 -7.290 28.468 1.00 85.56 170 GLU A C 1
ATOM 1292 O O . GLU A 1 170 ? -15.912 -7.307 29.429 1.00 85.56 170 GLU A O 1
ATOM 1297 N N . LYS A 1 171 ? -15.600 -7.173 27.215 1.00 90.31 171 LYS A N 1
ATOM 1298 C CA . LYS A 1 171 ? -17.026 -7.055 26.895 1.00 90.31 171 LYS A CA 1
ATOM 1299 C C . LYS A 1 171 ? -17.842 -8.228 27.453 1.00 90.31 171 LYS A C 1
ATOM 1301 O O . LYS A 1 171 ? -18.944 -8.012 27.951 1.00 90.31 171 LYS A O 1
ATOM 1306 N N . GLN A 1 172 ? -17.327 -9.458 27.381 1.00 89.81 172 GLN A N 1
ATOM 1307 C CA . GLN A 1 172 ? -18.027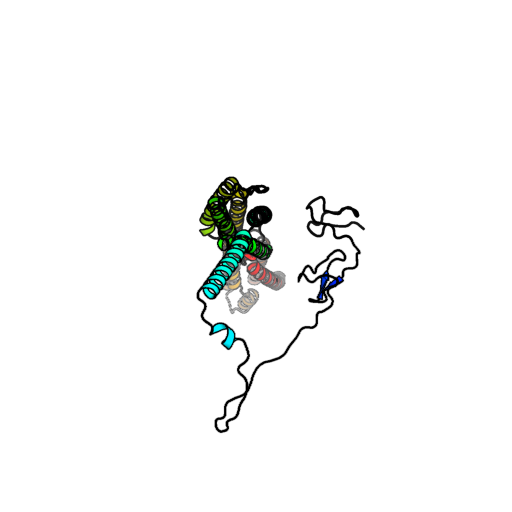 -10.635 27.914 1.00 89.81 172 GLN A CA 1
ATOM 1308 C C . GLN A 1 172 ? -18.226 -10.554 29.431 1.00 89.81 172 GLN A C 1
ATOM 1310 O O . GLN A 1 172 ? -19.250 -11.020 29.928 1.00 89.81 172 GLN A O 1
ATOM 1315 N N . GLU A 1 173 ? -17.288 -9.953 30.165 1.00 88.81 173 GLU A N 1
ATOM 1316 C CA . GLU A 1 173 ? -17.424 -9.748 31.611 1.00 88.81 173 GLU A CA 1
ATOM 1317 C C . GLU A 1 173 ? -18.531 -8.730 31.927 1.00 88.81 173 GLU A C 1
ATOM 1319 O O . GLU A 1 173 ? -19.375 -8.978 32.795 1.00 88.81 173 GLU A O 1
ATOM 1324 N N . VAL A 1 174 ? -18.601 -7.637 31.158 1.00 90.69 174 VAL A N 1
ATOM 1325 C CA . VAL A 1 174 ? -19.685 -6.641 31.244 1.00 90.69 174 VAL A CA 1
ATOM 1326 C C . VAL A 1 174 ? -21.045 -7.261 30.903 1.00 90.69 174 VAL A C 1
ATOM 1328 O O . VAL A 1 174 ? -22.013 -7.068 31.645 1.00 90.69 174 VAL A O 1
ATOM 1331 N N . ASP A 1 175 ? -21.127 -8.042 29.822 1.00 90.88 175 ASP A N 1
ATOM 1332 C CA . ASP A 1 175 ? -22.359 -8.716 29.391 1.00 90.88 175 ASP A CA 1
ATOM 1333 C C . ASP A 1 175 ? -22.851 -9.722 30.440 1.00 90.88 175 ASP A C 1
ATOM 1335 O O . ASP A 1 175 ? -24.031 -9.722 30.797 1.00 90.88 175 ASP A O 1
ATOM 1339 N N . ALA A 1 176 ? -21.951 -10.540 30.993 1.00 89.25 176 ALA A N 1
ATOM 1340 C CA . ALA A 1 176 ? -22.289 -11.511 32.033 1.00 89.25 176 ALA A CA 1
ATOM 1341 C C . ALA A 1 176 ? -22.837 -10.828 33.298 1.00 89.25 176 ALA A C 1
ATOM 1343 O O . ALA A 1 176 ? -23.764 -11.330 33.948 1.00 89.25 176 ALA A O 1
ATOM 1344 N N . LEU A 1 177 ? -22.297 -9.658 33.647 1.00 88.69 177 LEU A N 1
ATOM 1345 C CA . LEU A 1 177 ? -22.794 -8.869 34.766 1.00 88.69 177 LEU A CA 1
ATOM 1346 C C . LEU A 1 177 ? -24.170 -8.257 34.463 1.00 88.69 177 LEU A C 1
ATOM 1348 O O . LEU A 1 177 ? -25.051 -8.278 35.328 1.00 88.69 177 LEU A O 1
ATOM 1352 N N . ALA A 1 178 ? -24.388 -7.781 33.234 1.00 89.56 178 ALA A N 1
ATOM 1353 C CA . ALA A 1 178 ? -25.684 -7.278 32.783 1.00 89.56 178 ALA A CA 1
ATOM 1354 C C . ALA A 1 178 ? -26.764 -8.370 32.834 1.00 89.56 178 ALA A C 1
ATOM 1356 O O . ALA A 1 178 ? -27.858 -8.135 33.350 1.00 89.56 178 ALA A O 1
ATOM 1357 N N . GLU A 1 179 ? -26.446 -9.581 32.367 1.00 89.88 179 GLU A N 1
ATOM 1358 C CA . GLU A 1 179 ? -27.328 -10.751 32.439 1.00 89.88 179 GLU A CA 1
ATOM 1359 C C . GLU A 1 179 ? -27.640 -11.141 33.886 1.00 89.88 179 GLU A C 1
ATOM 1361 O O . GLU A 1 179 ? -28.792 -11.429 34.221 1.00 89.88 179 GLU A O 1
ATOM 1366 N N . THR A 1 180 ? -26.636 -11.087 34.764 1.00 88.81 180 THR A N 1
ATOM 1367 C CA . THR A 1 180 ? -26.816 -11.347 36.196 1.00 88.81 180 THR A CA 1
ATOM 1368 C C . THR A 1 180 ? -27.819 -10.365 36.802 1.00 88.81 180 THR A C 1
ATOM 1370 O O . THR A 1 180 ? -28.761 -10.788 37.472 1.00 88.81 180 THR A O 1
ATOM 1373 N N . PHE A 1 181 ? -27.680 -9.062 36.532 1.00 88.31 181 PHE A N 1
ATOM 1374 C CA . PHE A 1 181 ? -28.635 -8.055 37.002 1.00 88.31 181 PHE A CA 1
ATOM 1375 C C . PHE A 1 181 ? -30.026 -8.227 36.393 1.00 88.31 181 PHE A C 1
ATOM 1377 O O . PHE A 1 181 ? -31.004 -8.186 37.134 1.00 88.31 181 PHE A O 1
ATOM 1384 N N . ALA A 1 182 ? -30.128 -8.501 35.093 1.00 90.56 182 ALA A N 1
ATOM 1385 C CA . ALA A 1 182 ? -31.408 -8.736 34.428 1.00 90.56 182 ALA A CA 1
ATOM 1386 C C . ALA A 1 182 ? -32.145 -9.985 34.955 1.00 90.56 182 ALA A C 1
ATOM 1388 O O . ALA A 1 182 ? -33.377 -10.023 34.957 1.00 90.56 182 ALA A O 1
ATOM 1389 N N . GLY A 1 183 ? -31.407 -11.005 35.405 1.00 88.69 183 GLY A N 1
ATOM 1390 C CA . GLY A 1 183 ? -31.960 -12.218 36.011 1.00 88.69 183 GLY A CA 1
ATOM 1391 C C . GLY A 1 183 ? -32.363 -12.066 37.482 1.00 88.69 183 GLY A C 1
ATOM 1392 O O . GLY A 1 183 ? -33.143 -12.874 37.996 1.00 88.69 183 GLY A O 1
ATOM 1393 N N . MET A 1 184 ? -31.859 -11.041 38.175 1.00 87.81 184 MET A N 1
ATOM 1394 C CA . MET A 1 184 ? -32.205 -10.757 39.567 1.00 87.81 184 MET A CA 1
ATOM 1395 C C . MET A 1 184 ? -33.545 -10.024 39.673 1.00 87.81 184 MET A C 1
ATOM 1397 O O . MET A 1 184 ? -33.893 -9.177 38.857 1.00 87.81 184 MET A O 1
ATOM 1401 N N . LYS A 1 185 ? -34.303 -10.302 40.740 1.00 88.38 185 LYS A N 1
ATOM 1402 C CA . LYS A 1 185 ? -35.428 -9.435 41.110 1.00 88.38 185 LYS A CA 1
ATOM 1403 C C . LYS A 1 185 ? -34.888 -8.201 41.838 1.00 88.38 185 LYS A C 1
ATOM 1405 O O . LYS A 1 185 ? -34.059 -8.375 42.732 1.00 88.3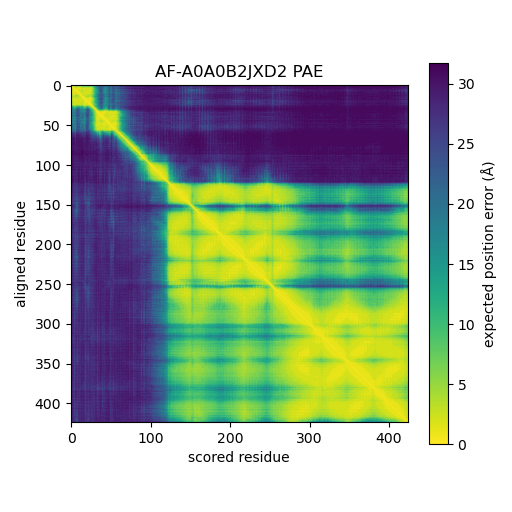8 185 LYS A O 1
ATOM 1410 N N . PRO A 1 186 ? -35.369 -6.987 41.518 1.00 89.81 186 PRO A N 1
ATOM 1411 C CA . PRO A 1 186 ? -34.932 -5.786 42.215 1.00 89.81 186 PRO A CA 1
ATOM 1412 C C . PRO A 1 186 ? -35.284 -5.875 43.703 1.00 89.81 186 PRO A C 1
ATOM 1414 O O . PRO A 1 186 ? -36.397 -6.264 44.069 1.00 89.81 186 PRO A O 1
ATOM 1417 N N . PHE A 1 187 ? -34.329 -5.512 44.560 1.00 88.38 187 PHE A N 1
ATOM 1418 C CA . PHE A 1 187 ? -34.568 -5.408 45.995 1.00 88.38 187 PHE A CA 1
ATOM 1419 C C . PHE A 1 187 ? -35.398 -4.158 46.302 1.00 88.38 187 PHE A C 1
ATOM 1421 O O . PHE A 1 187 ? -35.297 -3.137 45.616 1.00 88.38 187 PHE A O 1
ATOM 1428 N N . ARG A 1 188 ? -36.217 -4.236 47.353 1.00 87.75 188 ARG A N 1
ATOM 1429 C CA . ARG A 1 188 ? -37.114 -3.147 47.744 1.00 87.75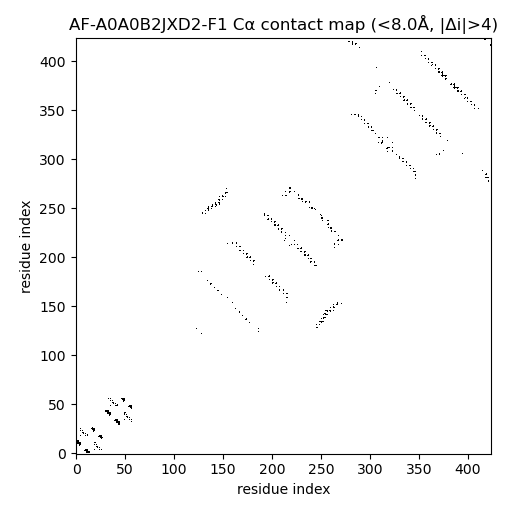 188 ARG A CA 1
ATOM 1430 C C . ARG A 1 188 ? -36.327 -1.861 48.027 1.00 87.75 188 ARG A C 1
ATOM 1432 O O . ARG A 1 188 ? -35.347 -1.902 48.762 1.00 87.75 188 ARG A O 1
ATOM 1439 N N . ASN A 1 189 ? -36.824 -0.730 47.528 1.00 88.25 189 ASN A N 1
ATOM 1440 C CA . ASN A 1 189 ? -36.215 0.608 47.601 1.00 88.25 189 ASN A CA 1
ATOM 1441 C C . ASN A 1 189 ? -34.985 0.822 46.692 1.00 88.25 189 ASN A C 1
ATOM 1443 O O . ASN A 1 189 ? -34.418 1.914 46.716 1.00 88.25 189 ASN A O 1
ATOM 1447 N N . TYR A 1 190 ? -34.591 -0.171 45.888 1.00 91.81 190 TYR A N 1
ATOM 1448 C CA . TYR A 1 190 ? -33.509 -0.059 44.900 1.00 91.81 190 TYR A CA 1
ATOM 1449 C C . TYR A 1 190 ? -33.993 -0.319 43.468 1.00 91.81 190 TYR A C 1
ATOM 1451 O O . TYR A 1 190 ? -33.183 -0.542 42.572 1.00 91.81 190 TYR A O 1
ATOM 1459 N N . GLU A 1 191 ? -35.304 -0.301 43.217 1.00 93.56 191 GLU A N 1
ATOM 1460 C CA . GLU A 1 191 ? -35.893 -0.627 41.914 1.00 93.56 191 GLU A CA 1
ATOM 1461 C C . GLU A 1 191 ? -35.391 0.307 40.803 1.00 93.56 191 GLU A C 1
ATOM 1463 O O . GLU A 1 191 ? -35.131 -0.144 39.686 1.00 93.56 191 GLU A O 1
ATOM 1468 N N . LYS A 1 192 ? -35.210 1.599 41.114 1.00 94.50 192 LYS A N 1
ATOM 1469 C CA . LYS A 1 192 ? -34.645 2.577 40.176 1.00 94.50 192 LYS A CA 1
ATOM 1470 C C . LYS A 1 192 ? -33.174 2.269 39.894 1.00 94.50 192 LYS A C 1
ATOM 1472 O O . LYS A 1 192 ? -32.814 2.071 38.744 1.00 94.50 192 LYS A O 1
ATOM 1477 N N . GLN A 1 193 ? -32.349 2.158 40.934 1.00 94.31 193 GLN A N 1
ATOM 1478 C CA . GLN A 1 193 ? -30.912 1.892 40.821 1.00 94.31 193 GLN A CA 1
ATOM 1479 C C . GLN A 1 193 ? -30.637 0.573 40.100 1.00 94.31 193 GLN A C 1
ATOM 1481 O O . GLN A 1 193 ? -29.685 0.468 39.341 1.00 94.31 193 GLN A O 1
ATOM 1486 N N . HIS A 1 194 ? -31.464 -0.444 40.338 1.00 93.75 194 HIS A N 1
ATOM 1487 C CA . HIS A 1 194 ? -31.396 -1.720 39.637 1.00 93.75 194 HIS A CA 1
ATOM 1488 C C . HIS A 1 194 ? -31.587 -1.544 38.128 1.00 93.75 194 HIS A C 1
ATOM 1490 O O . HIS A 1 194 ? -30.774 -2.021 37.341 1.00 93.75 194 HIS A O 1
ATOM 1496 N N . LYS A 1 195 ? -32.641 -0.823 37.725 1.00 94.94 195 LYS A N 1
ATOM 1497 C CA . LYS A 1 195 ? -32.907 -0.525 36.316 1.00 94.94 195 LYS A CA 1
ATOM 1498 C C . LYS A 1 195 ? -31.783 0.312 35.697 1.00 94.94 195 LYS A C 1
ATOM 1500 O O . LYS A 1 195 ? -31.333 -0.007 34.601 1.00 94.94 195 LYS A O 1
ATOM 1505 N N . ASP A 1 196 ? -31.327 1.339 36.407 1.00 94.50 196 ASP A N 1
ATOM 1506 C CA . ASP A 1 196 ? -30.279 2.245 35.935 1.00 94.50 196 ASP A CA 1
ATOM 1507 C C . ASP A 1 196 ? -28.942 1.505 35.741 1.00 94.50 196 ASP A C 1
ATOM 1509 O O . ASP A 1 196 ? -28.242 1.767 34.769 1.00 94.50 196 ASP A O 1
ATOM 1513 N N . VAL A 1 197 ? -28.601 0.535 36.605 1.00 94.19 197 VAL A N 1
ATOM 1514 C CA . VAL A 1 197 ? -27.408 -0.319 36.430 1.00 94.19 197 VAL A CA 1
ATOM 1515 C C . VAL A 1 197 ? -27.519 -1.211 35.195 1.00 94.19 197 VAL A C 1
ATOM 1517 O O . VAL A 1 197 ? -26.539 -1.363 34.471 1.00 94.19 197 VAL A O 1
ATOM 1520 N N . ILE A 1 198 ? -28.692 -1.789 34.922 1.00 93.88 198 ILE A N 1
ATOM 1521 C CA . ILE A 1 198 ? -28.895 -2.579 33.698 1.00 93.88 198 ILE A CA 1
ATOM 1522 C C . ILE A 1 198 ? -28.682 -1.693 32.464 1.00 93.88 198 ILE A C 1
ATOM 1524 O O . ILE A 1 198 ? -27.971 -2.089 31.544 1.00 93.88 198 ILE A O 1
ATOM 1528 N N . GLU A 1 199 ? -29.256 -0.486 32.456 1.00 95.00 199 GLU A N 1
ATOM 1529 C CA . GLU A 1 199 ? -29.076 0.470 31.358 1.00 95.00 199 GLU A CA 1
ATOM 1530 C C . GLU A 1 199 ? -27.609 0.907 31.207 1.00 95.00 199 GLU A C 1
ATOM 1532 O O . GLU A 1 199 ? -27.095 0.964 30.089 1.00 95.00 199 GLU A O 1
ATOM 1537 N N . LEU A 1 200 ? -26.917 1.159 32.323 1.00 94.44 200 LEU A N 1
ATOM 1538 C CA . LEU A 1 200 ? -25.493 1.492 32.361 1.00 94.44 200 LEU A CA 1
ATOM 1539 C C . LEU A 1 200 ? -24.642 0.393 31.709 1.00 94.44 200 LEU A C 1
ATOM 1541 O O . LEU A 1 200 ? -23.864 0.684 30.804 1.00 94.44 200 LEU A O 1
ATOM 1545 N N . LEU A 1 201 ? -24.820 -0.867 32.120 1.00 93.44 201 LEU A N 1
ATOM 1546 C CA . LEU A 1 201 ? -24.056 -2.003 31.591 1.00 93.44 201 LEU A CA 1
ATOM 1547 C C . LEU A 1 201 ? -24.365 -2.271 30.110 1.00 93.44 201 LEU A C 1
ATOM 1549 O O . LEU A 1 201 ? -23.469 -2.601 29.336 1.00 93.44 201 LEU A O 1
ATOM 1553 N N . GLN A 1 202 ? -25.617 -2.081 29.685 1.00 94.69 202 GLN A N 1
ATOM 1554 C CA . GLN A 1 202 ? -25.993 -2.184 28.272 1.00 94.69 202 GLN A CA 1
ATOM 1555 C C . GLN A 1 202 ? -25.313 -1.110 27.416 1.00 94.69 202 GLN A C 1
ATOM 1557 O O . GLN A 1 202 ? -24.865 -1.400 26.306 1.00 94.69 202 GLN A O 1
ATOM 1562 N N . LYS A 1 203 ? -25.219 0.126 27.918 1.00 94.31 203 LYS A N 1
ATOM 1563 C CA . LYS A 1 203 ? -24.502 1.208 27.232 1.00 94.31 203 LYS A CA 1
ATOM 1564 C C . LYS A 1 203 ? -23.007 0.938 27.163 1.00 94.31 203 LYS A C 1
ATOM 1566 O O . LYS A 1 203 ? -22.426 1.122 26.099 1.00 94.31 203 LYS A O 1
ATOM 1571 N N . GLU A 1 204 ? -22.419 0.448 28.249 1.00 92.50 204 GLU A N 1
ATOM 1572 C CA . GLU A 1 204 ? -21.009 0.055 28.299 1.00 92.50 204 GLU A CA 1
ATOM 1573 C C . GLU A 1 204 ? -20.697 -1.020 27.245 1.00 92.50 204 GLU A C 1
ATOM 1575 O O . GLU A 1 204 ? -19.812 -0.845 26.407 1.00 92.50 204 GLU A O 1
ATOM 1580 N N . SER A 1 205 ? -21.505 -2.084 27.184 1.00 93.25 205 SER A N 1
ATOM 1581 C CA . SER A 1 205 ? -21.390 -3.127 26.152 1.00 93.25 205 SER A CA 1
ATOM 1582 C C . SER A 1 205 ? -21.501 -2.557 24.729 1.00 93.25 205 SER A C 1
ATOM 1584 O O . SER A 1 205 ? -20.713 -2.893 23.840 1.00 93.25 205 SER A O 1
ATOM 1586 N N . ALA A 1 206 ? -22.414 -1.605 24.513 1.00 95.19 206 ALA A N 1
ATOM 1587 C CA . ALA A 1 206 ? -22.580 -0.947 23.220 1.00 95.19 206 ALA A CA 1
ATOM 1588 C C . ALA A 1 206 ? -21.401 -0.018 22.845 1.00 95.19 206 ALA A C 1
ATOM 1590 O O . ALA A 1 206 ? -21.154 0.210 21.650 1.00 95.19 206 ALA A O 1
ATOM 1591 N N . VAL A 1 207 ? -20.677 0.527 23.833 1.00 95.00 207 VAL A N 1
ATOM 1592 C CA . VAL A 1 207 ? -19.405 1.235 23.618 1.00 95.00 207 VAL A CA 1
ATOM 1593 C C . VAL A 1 207 ? -18.340 0.247 23.152 1.00 95.00 207 VAL A C 1
ATOM 1595 O O . VAL A 1 207 ? -17.709 0.517 22.130 1.00 95.00 207 VAL A O 1
ATOM 1598 N N . PHE A 1 208 ? -18.199 -0.918 23.796 1.00 92.62 208 PHE A N 1
ATOM 1599 C CA . PHE A 1 208 ? -17.276 -1.966 23.340 1.00 92.62 208 PHE A CA 1
ATOM 1600 C C . PHE A 1 208 ? -17.531 -2.386 21.893 1.00 92.62 208 PHE A C 1
ATOM 1602 O O . PHE A 1 208 ? -16.591 -2.416 21.102 1.00 92.62 208 PHE A O 1
ATOM 1609 N N . ASP A 1 209 ? -18.786 -2.641 21.512 1.00 94.56 209 ASP A N 1
ATOM 1610 C CA . ASP A 1 209 ? -19.138 -2.990 20.126 1.00 94.56 209 ASP A CA 1
ATOM 1611 C C . ASP A 1 209 ? -18.661 -1.932 19.124 1.00 94.56 209 ASP A C 1
ATOM 1613 O O . ASP A 1 209 ? -18.088 -2.238 18.070 1.00 94.56 209 ASP A O 1
ATOM 1617 N N . SER A 1 210 ? -18.868 -0.662 19.473 1.00 94.94 210 SER A N 1
ATOM 1618 C CA . SER A 1 210 ? -18.487 0.471 18.631 1.00 94.94 210 SER A CA 1
ATOM 1619 C C . SER A 1 210 ? -16.961 0.593 18.538 1.00 94.94 210 SER A C 1
ATOM 1621 O O . SER A 1 210 ? -16.422 0.749 17.443 1.00 94.94 210 SER A O 1
ATOM 1623 N N . VAL A 1 211 ? -16.252 0.451 19.663 1.00 92.12 211 VAL A N 1
ATOM 1624 C CA . VAL A 1 211 ? -14.782 0.491 19.743 1.00 92.12 211 VAL A CA 1
ATOM 1625 C C . VAL A 1 211 ? -14.161 -0.654 18.948 1.00 92.12 211 VAL A C 1
ATOM 1627 O O . VAL A 1 211 ? -13.295 -0.408 18.112 1.00 92.12 211 VAL A O 1
ATOM 1630 N N . ILE A 1 212 ? -14.629 -1.890 19.140 1.00 90.94 212 ILE A N 1
ATOM 1631 C CA . ILE A 1 212 ? -14.150 -3.074 18.414 1.00 90.94 212 ILE A CA 1
ATOM 1632 C C . ILE A 1 212 ? -14.322 -2.873 16.908 1.00 90.94 212 ILE A C 1
ATOM 1634 O O . ILE A 1 212 ? -13.397 -3.150 16.137 1.00 90.94 212 ILE A O 1
ATOM 1638 N N . THR A 1 213 ? -15.478 -2.361 16.483 1.00 92.38 213 THR A N 1
ATOM 1639 C CA . THR A 1 213 ? -15.767 -2.097 15.068 1.00 92.38 213 THR A CA 1
ATOM 1640 C C . THR A 1 213 ? -14.816 -1.047 14.490 1.00 92.38 213 THR A C 1
ATOM 1642 O O . THR A 1 213 ? -14.177 -1.299 13.464 1.00 92.38 213 THR A O 1
ATOM 1645 N N . ILE A 1 214 ? -14.653 0.092 15.175 1.00 92.12 214 ILE A N 1
ATOM 1646 C CA . ILE A 1 214 ? -13.761 1.178 14.744 1.00 92.12 214 ILE A CA 1
ATOM 1647 C C . ILE A 1 214 ? -12.307 0.694 14.691 1.00 92.12 214 ILE A C 1
ATOM 1649 O O . ILE A 1 214 ? -11.633 0.895 13.684 1.00 92.12 214 ILE A O 1
ATOM 1653 N N . CYS A 1 215 ? -11.816 0.025 15.735 1.00 87.44 215 CYS A N 1
ATOM 1654 C CA . CYS A 1 215 ? -10.435 -0.456 15.802 1.00 87.44 215 CYS A CA 1
ATOM 1655 C C . CYS A 1 215 ? -10.137 -1.554 14.770 1.00 87.44 215 CYS A C 1
ATOM 1657 O O . CYS A 1 215 ? -9.014 -1.632 14.277 1.00 87.44 215 CYS A O 1
ATOM 1659 N N . SER A 1 216 ? -11.127 -2.378 14.413 1.00 87.62 216 SER A N 1
ATOM 1660 C CA . SER A 1 216 ? -10.963 -3.432 13.402 1.00 87.62 216 SER A CA 1
ATOM 1661 C C . SER A 1 216 ? -10.874 -2.880 11.979 1.00 87.62 216 SER A C 1
ATOM 1663 O O . SER A 1 216 ? -10.212 -3.475 11.130 1.00 87.62 216 SER A O 1
ATOM 1665 N N . ASN A 1 217 ? -11.542 -1.759 11.695 1.00 90.00 217 ASN A N 1
ATOM 1666 C CA . ASN A 1 217 ? -11.482 -1.103 10.393 1.00 90.00 217 ASN A CA 1
ATOM 1667 C C . ASN A 1 217 ? -11.572 0.427 10.533 1.00 90.00 217 ASN A C 1
ATOM 1669 O O . ASN A 1 217 ? -12.627 1.006 10.261 1.00 90.00 217 ASN A O 1
ATOM 1673 N N . PRO A 1 218 ? -10.473 1.112 10.903 1.00 89.00 218 PRO A N 1
ATOM 1674 C CA . PRO A 1 218 ? -10.508 2.541 11.226 1.00 89.00 218 PRO A CA 1
ATOM 1675 C C . PRO A 1 218 ? -10.882 3.444 10.048 1.00 89.00 218 PRO A C 1
ATOM 1677 O O . PRO A 1 218 ? -11.355 4.562 10.242 1.00 89.00 218 PRO A O 1
ATOM 1680 N N . ILE A 1 219 ? -10.699 2.971 8.814 1.00 89.12 219 ILE A N 1
ATOM 1681 C CA . ILE A 1 219 ? -10.953 3.751 7.598 1.00 89.12 219 ILE A CA 1
ATOM 1682 C C . ILE A 1 219 ? -12.386 3.620 7.073 1.00 89.12 219 ILE A C 1
ATOM 1684 O O . ILE A 1 219 ? -12.700 4.245 6.060 1.00 89.12 219 ILE A O 1
ATOM 1688 N N . ALA A 1 220 ? -13.249 2.833 7.725 1.00 91.00 220 ALA A N 1
ATOM 1689 C CA . ALA A 1 220 ? -14.625 2.657 7.278 1.00 91.00 220 ALA A CA 1
ATOM 1690 C C . ALA A 1 220 ? -15.386 4.003 7.243 1.00 91.00 220 ALA A C 1
ATOM 1692 O O . ALA A 1 220 ? -15.190 4.850 8.127 1.00 91.00 220 ALA A O 1
ATOM 1693 N N . PRO A 1 221 ? -16.248 4.222 6.232 1.00 87.06 221 PRO A N 1
ATOM 1694 C CA . PRO A 1 221 ? -17.024 5.457 6.114 1.00 87.06 221 PRO A CA 1
ATOM 1695 C C . PRO A 1 221 ? -18.024 5.618 7.268 1.00 87.06 221 PRO A C 1
ATOM 1697 O O . PRO A 1 221 ? -18.203 6.722 7.770 1.00 87.06 221 PRO A O 1
ATOM 1700 N N . ASP A 1 222 ? -18.595 4.514 7.754 1.00 89.75 222 ASP A N 1
ATOM 1701 C CA . ASP A 1 222 ? -19.619 4.521 8.807 1.00 89.75 222 ASP A CA 1
ATOM 1702 C C . ASP A 1 222 ? -19.054 4.834 10.206 1.00 89.75 222 ASP A C 1
ATOM 1704 O O . ASP A 1 222 ? -19.812 5.087 11.147 1.00 89.75 222 ASP A O 1
ATOM 1708 N N . ASN A 1 223 ? -17.723 4.875 10.358 1.00 92.44 223 ASN A N 1
ATOM 1709 C CA . ASN A 1 223 ? -17.083 5.145 11.646 1.00 92.44 223 ASN A CA 1
ATOM 1710 C C . ASN A 1 223 ? -17.390 6.541 12.192 1.00 92.44 223 ASN A C 1
ATOM 1712 O O . ASN A 1 223 ? -17.334 6.720 13.401 1.00 92.44 223 ASN A O 1
ATOM 1716 N N . ASP A 1 224 ? -17.740 7.518 11.352 1.00 93.44 224 ASP A N 1
ATOM 1717 C CA . ASP A 1 224 ? -18.076 8.867 11.830 1.00 93.44 224 ASP A CA 1
ATOM 1718 C C . ASP A 1 224 ? -19.357 8.846 12.684 1.00 93.44 224 ASP A C 1
ATOM 1720 O O . ASP A 1 224 ? -19.426 9.484 13.734 1.00 93.44 224 ASP A O 1
ATOM 1724 N N . ALA A 1 225 ? -20.345 8.037 12.285 1.00 94.94 225 ALA A N 1
ATOM 1725 C CA . ALA A 1 225 ? -21.561 7.821 13.064 1.00 94.94 225 ALA A CA 1
ATOM 1726 C C . ALA A 1 225 ? -21.286 7.005 14.339 1.00 94.94 225 ALA A C 1
ATOM 1728 O O . ALA A 1 225 ? -21.852 7.298 15.392 1.00 94.94 225 ALA A O 1
ATOM 1729 N N . LEU A 1 226 ? -20.393 6.009 14.265 1.00 95.31 226 LEU A N 1
ATOM 1730 C CA . LEU A 1 226 ? -19.984 5.224 15.435 1.00 95.31 226 LEU A CA 1
ATOM 1731 C C . LEU A 1 226 ? -19.208 6.063 16.456 1.00 95.31 226 LEU A C 1
ATOM 1733 O O . LEU A 1 226 ? -19.421 5.899 17.652 1.00 95.31 226 LEU A O 1
ATOM 1737 N N . LEU A 1 227 ? -18.350 6.984 16.013 1.00 95.38 227 LEU A N 1
ATOM 1738 C CA . LEU A 1 227 ? -17.638 7.916 16.889 1.00 95.38 227 LEU A CA 1
ATOM 1739 C C . LEU A 1 227 ? -18.618 8.814 17.652 1.00 95.38 227 LEU A C 1
AT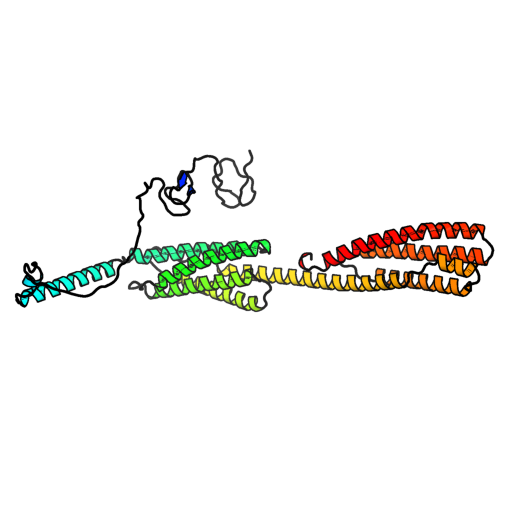OM 1741 O O . LEU A 1 227 ? -18.503 8.945 18.869 1.00 95.38 227 LEU A O 1
ATOM 1745 N N . GLU A 1 228 ? -19.616 9.381 16.968 1.00 96.06 228 GLU A N 1
ATOM 1746 C CA . GLU A 1 228 ? -20.643 10.196 17.629 1.00 96.06 228 GLU A CA 1
ATOM 1747 C C . GLU A 1 228 ? -21.493 9.355 18.594 1.00 96.06 228 GLU A C 1
ATOM 1749 O O . GLU A 1 228 ? -21.837 9.811 19.684 1.00 96.06 228 GLU A O 1
ATOM 1754 N N . LYS A 1 229 ? -21.777 8.093 18.246 1.00 96.25 229 LYS A N 1
ATOM 1755 C CA . LYS A 1 229 ? -22.428 7.150 19.161 1.00 96.25 229 LYS A CA 1
ATOM 1756 C C . LYS A 1 229 ? -21.586 6.909 20.417 1.00 96.25 229 LYS A C 1
ATOM 1758 O O . LYS A 1 229 ? -22.124 7.029 21.511 1.00 96.25 229 LYS A O 1
ATOM 1763 N N . VAL A 1 230 ? -20.283 6.637 20.284 1.00 95.88 230 VAL A N 1
ATOM 1764 C CA . VAL A 1 230 ? -19.367 6.461 21.430 1.00 95.88 230 VAL A CA 1
ATOM 1765 C C . VAL A 1 230 ? -19.365 7.705 22.312 1.00 95.88 230 VAL A C 1
ATOM 1767 O O . VAL A 1 230 ? -19.478 7.593 23.527 1.00 95.88 230 VAL A O 1
ATOM 1770 N N . LYS A 1 231 ? -19.292 8.901 21.725 1.00 96.31 231 LYS A N 1
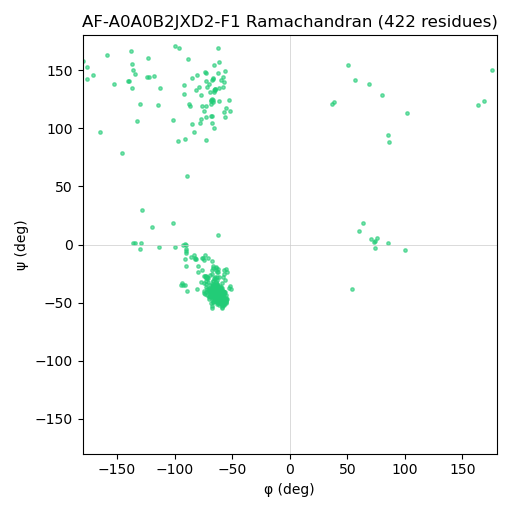ATOM 1771 C CA . LYS A 1 231 ? -19.362 10.154 22.482 1.00 96.31 231 LYS A CA 1
ATOM 1772 C C . LYS A 1 231 ? -20.655 10.256 23.301 1.00 96.31 231 LYS A C 1
ATOM 1774 O O . LYS A 1 231 ? -20.597 10.456 24.509 1.00 96.31 231 LYS A O 1
ATOM 1779 N N . ASN A 1 232 ? -21.806 10.040 22.669 1.00 96.12 232 ASN A N 1
ATOM 1780 C CA . ASN A 1 232 ? -23.104 10.122 23.342 1.00 96.12 232 ASN A CA 1
ATOM 1781 C C . ASN A 1 232 ? -23.287 9.036 24.415 1.00 96.12 232 ASN A C 1
ATOM 1783 O O . ASN A 1 232 ? -23.812 9.313 25.493 1.00 96.12 232 ASN A O 1
ATOM 1787 N N . ASP A 1 233 ? -22.852 7.804 24.142 1.00 95.31 233 ASP A N 1
ATOM 1788 C CA . ASP A 1 233 ? -22.960 6.700 25.096 1.00 95.31 233 ASP A CA 1
ATOM 1789 C C . ASP A 1 233 ? -22.028 6.903 26.295 1.00 95.31 233 ASP A C 1
ATOM 1791 O O . ASP A 1 233 ? -22.462 6.703 27.426 1.00 95.31 233 ASP A O 1
ATOM 1795 N N . THR A 1 234 ? -20.795 7.376 26.085 1.00 95.06 234 THR A N 1
ATOM 1796 C CA . THR A 1 234 ? -19.847 7.675 27.177 1.00 95.06 234 THR A CA 1
ATOM 1797 C C . THR A 1 234 ? -20.288 8.860 28.039 1.00 95.06 234 THR A C 1
ATOM 1799 O O . THR A 1 234 ? -20.129 8.817 29.260 1.00 95.06 234 THR A O 1
ATOM 1802 N N . GLU A 1 235 ? -20.916 9.885 27.451 1.00 94.56 235 GLU A N 1
ATOM 1803 C CA . GLU A 1 235 ? -21.589 10.949 28.210 1.00 94.56 235 GLU A CA 1
ATOM 1804 C C . GLU A 1 235 ? -22.755 10.388 29.043 1.00 94.56 235 GLU A C 1
ATOM 1806 O O . GLU A 1 235 ? -22.858 10.680 30.235 1.00 94.56 235 GLU A O 1
ATOM 1811 N N . ALA A 1 236 ? -23.590 9.521 28.460 1.00 93.94 236 ALA A N 1
ATOM 1812 C CA . ALA A 1 236 ? -24.700 8.887 29.171 1.00 93.94 236 ALA A CA 1
ATOM 1813 C C . ALA A 1 236 ? -24.230 7.961 30.309 1.00 93.94 236 ALA A C 1
ATOM 1815 O O . ALA A 1 236 ? -24.819 7.985 31.388 1.00 93.94 236 ALA A O 1
ATOM 1816 N N . ILE A 1 237 ? -23.161 7.183 30.103 1.00 93.81 237 ILE A N 1
ATOM 1817 C CA . ILE A 1 237 ? -22.515 6.345 31.129 1.00 93.81 237 ILE A CA 1
ATOM 1818 C C . ILE A 1 237 ? -22.024 7.213 32.289 1.00 93.81 237 ILE A C 1
ATOM 1820 O O . ILE A 1 237 ? -22.275 6.899 33.455 1.00 93.81 237 ILE A O 1
ATOM 1824 N N . LYS A 1 238 ? -21.374 8.344 31.989 1.00 92.94 238 LYS A N 1
ATOM 1825 C CA . LYS A 1 238 ? -20.895 9.296 33.000 1.00 92.94 238 LYS A CA 1
ATOM 1826 C C . LYS A 1 238 ? -22.039 9.886 33.826 1.00 92.94 238 LYS A C 1
ATOM 1828 O O . LYS A 1 238 ? -21.911 9.997 35.041 1.00 92.94 238 LYS A O 1
ATOM 1833 N N . THR A 1 239 ? -23.160 10.233 33.195 1.00 92.19 239 THR A N 1
ATOM 1834 C CA . THR A 1 239 ? -24.349 10.722 33.908 1.00 92.19 239 THR A CA 1
ATOM 1835 C C . THR A 1 239 ? -25.010 9.621 34.745 1.00 92.19 239 THR A C 1
ATOM 1837 O O . THR A 1 239 ? -25.215 9.814 35.940 1.00 92.19 239 THR A O 1
ATOM 1840 N N . LEU A 1 240 ? -25.281 8.445 34.166 1.00 92.31 240 LEU A N 1
ATOM 1841 C CA . LEU A 1 240 ? -25.937 7.329 34.863 1.00 92.31 240 LEU A CA 1
ATOM 1842 C C . LEU A 1 240 ? -25.125 6.840 36.069 1.00 92.31 240 LEU A C 1
ATOM 1844 O O . LEU A 1 240 ? -25.681 6.642 37.146 1.00 92.31 240 LEU A O 1
ATOM 1848 N N . SER A 1 241 ? -23.807 6.682 35.914 1.00 91.31 241 SER A N 1
ATOM 1849 C CA . SER A 1 241 ? -22.917 6.256 37.005 1.00 91.31 241 SER A CA 1
ATOM 1850 C C . SER A 1 241 ? -22.861 7.264 38.158 1.00 91.31 241 SER A C 1
ATOM 1852 O O . SER A 1 241 ? -22.735 6.854 39.310 1.00 91.31 241 SER A O 1
ATOM 1854 N N . ALA A 1 242 ? -23.001 8.564 37.879 1.00 91.12 242 ALA A N 1
ATOM 1855 C CA . ALA A 1 242 ? -23.078 9.597 38.909 1.00 91.12 242 ALA A CA 1
ATOM 1856 C C . ALA A 1 242 ? -24.439 9.617 39.635 1.00 91.12 242 ALA A C 1
ATOM 1858 O O . ALA A 1 242 ? -24.488 9.911 40.831 1.00 91.12 242 ALA A O 1
ATOM 1859 N N . ASP A 1 243 ? -25.529 9.289 38.935 1.00 90.38 243 ASP A N 1
ATOM 1860 C CA . ASP A 1 243 ? -26.892 9.298 39.483 1.00 90.38 243 ASP A CA 1
ATOM 1861 C C . ASP A 1 243 ? -27.223 8.054 40.330 1.00 90.38 243 ASP A C 1
ATOM 1863 O O . ASP A 1 243 ? -28.114 8.091 41.189 1.00 90.38 243 ASP A O 1
ATOM 1867 N N . ILE A 1 244 ? -26.529 6.932 40.107 1.00 91.38 244 ILE A N 1
ATOM 1868 C CA . ILE A 1 244 ? -26.735 5.696 40.869 1.00 91.38 244 ILE A CA 1
ATOM 1869 C C . ILE A 1 244 ? -26.075 5.818 42.246 1.00 91.38 244 ILE A C 1
ATOM 1871 O O . ILE A 1 244 ? -24.858 5.739 42.399 1.00 91.38 244 ILE A O 1
ATOM 1875 N N . SER A 1 245 ? -26.912 5.941 43.278 1.00 88.62 245 SER A N 1
ATOM 1876 C CA . SER A 1 245 ? -26.481 5.990 44.675 1.00 88.62 245 SER A CA 1
ATOM 1877 C C . SER A 1 245 ? -26.977 4.769 45.450 1.00 88.62 245 SER A C 1
ATOM 1879 O O . SER A 1 245 ? -28.187 4.537 45.552 1.00 88.62 245 SER A O 1
ATOM 1881 N N . VAL A 1 246 ? -26.033 4.001 46.000 1.00 89.25 246 VAL A N 1
ATOM 1882 C CA . VAL A 1 246 ? -26.275 2.866 46.903 1.00 89.25 246 VAL A CA 1
ATOM 1883 C C . VAL A 1 246 ? -25.284 2.901 48.079 1.00 89.25 246 VAL A C 1
ATOM 1885 O O . VAL A 1 246 ? -24.197 3.469 47.945 1.00 89.25 246 VAL A O 1
ATOM 1888 N N . PRO A 1 247 ? -25.612 2.311 49.244 1.00 88.81 247 PRO A N 1
ATOM 1889 C CA . PRO A 1 247 ? -24.704 2.296 50.387 1.00 88.81 247 PRO A CA 1
ATOM 1890 C C . PRO A 1 247 ? -23.342 1.667 50.065 1.00 88.81 247 PRO A C 1
ATOM 1892 O O . PRO A 1 247 ? -23.255 0.630 49.408 1.00 88.81 247 PRO A O 1
ATOM 1895 N N . ASN A 1 248 ? -22.274 2.271 50.593 1.00 82.50 248 ASN A N 1
ATOM 1896 C CA . ASN A 1 248 ? -20.899 1.752 50.562 1.00 82.50 248 ASN A CA 1
ATOM 1897 C C . ASN A 1 248 ? -20.283 1.527 49.165 1.00 82.50 248 ASN A C 1
ATOM 1899 O O . ASN A 1 248 ? -19.225 0.909 49.076 1.00 82.50 248 ASN A O 1
ATOM 1903 N N . THR A 1 249 ? -20.898 2.017 48.084 1.00 85.88 249 THR A N 1
ATOM 1904 C CA . THR A 1 249 ? -20.371 1.875 46.718 1.00 85.88 249 THR A CA 1
ATOM 1905 C C . THR A 1 249 ? -20.521 3.182 45.943 1.00 85.88 249 THR A C 1
ATOM 1907 O O . THR A 1 249 ? -21.587 3.788 45.955 1.00 85.88 249 THR A O 1
ATOM 1910 N N . SER A 1 250 ? -19.459 3.586 45.239 1.00 84.31 250 SER A N 1
ATOM 1911 C CA . SER A 1 250 ? -19.505 4.635 44.214 1.00 84.31 250 SER A CA 1
ATOM 1912 C C . SER A 1 250 ? -19.249 4.010 42.848 1.00 84.31 250 SER A C 1
ATOM 1914 O O . SER A 1 250 ? -18.323 3.210 42.710 1.00 84.31 250 SER A O 1
ATOM 1916 N N . LEU A 1 251 ? -20.047 4.368 41.843 1.00 83.25 251 LEU A N 1
ATOM 1917 C CA . LEU A 1 251 ? -19.835 3.925 40.459 1.00 83.25 251 LEU A CA 1
ATOM 1918 C C . LEU A 1 251 ? -18.954 4.889 39.650 1.00 83.25 251 LEU A C 1
ATOM 1920 O O . LEU A 1 251 ? -18.686 4.641 38.480 1.00 83.25 251 LEU A O 1
ATOM 1924 N N . THR A 1 252 ? -18.473 5.976 40.258 1.00 76.38 252 THR A N 1
ATOM 1925 C CA . THR A 1 252 ? -17.540 6.906 39.609 1.00 76.38 252 THR A CA 1
ATOM 1926 C C . THR A 1 252 ? -16.176 6.249 39.395 1.00 76.38 252 THR A C 1
ATOM 1928 O O . THR A 1 252 ? -15.549 5.814 40.364 1.00 76.38 252 THR A O 1
ATOM 1931 N N . THR A 1 253 ? -15.692 6.222 38.155 1.00 71.50 253 THR A N 1
ATOM 1932 C CA . THR A 1 253 ? -14.416 5.590 37.783 1.00 71.50 253 THR A CA 1
ATOM 1933 C C . THR A 1 253 ? -13.220 6.534 37.897 1.00 71.50 253 THR A C 1
ATOM 1935 O O . THR A 1 253 ? -13.370 7.756 37.874 1.00 71.50 253 THR A O 1
ATOM 1938 N N . ALA A 1 254 ? -12.014 5.964 37.998 1.00 62.84 254 ALA A N 1
ATOM 1939 C CA . ALA A 1 254 ? -10.762 6.727 38.028 1.00 62.84 254 ALA A CA 1
ATOM 1940 C C . ALA A 1 254 ? -10.397 7.325 36.655 1.00 62.84 254 ALA A C 1
ATOM 1942 O O . ALA A 1 254 ? -9.893 8.447 36.588 1.00 62.84 254 ALA A O 1
ATOM 1943 N N . SER A 1 255 ? -10.680 6.597 35.571 1.00 75.19 255 SER A N 1
ATOM 1944 C CA . SER A 1 255 ? -10.481 7.061 34.194 1.00 75.19 255 SER A CA 1
ATOM 1945 C C . SER A 1 255 ? -11.739 7.726 33.632 1.00 75.19 255 SER A C 1
ATOM 1947 O O . SER A 1 255 ? -12.849 7.219 33.811 1.00 75.19 255 SER A O 1
ATOM 1949 N N . ASP A 1 256 ? -11.567 8.856 32.932 1.00 81.88 256 ASP A N 1
ATOM 1950 C CA . ASP A 1 256 ? -12.661 9.554 32.245 1.00 81.88 256 ASP A CA 1
ATOM 1951 C C . ASP A 1 256 ? -12.905 8.919 30.869 1.00 81.88 256 ASP A C 1
ATOM 1953 O O . ASP A 1 256 ? -12.225 9.238 29.889 1.00 81.88 256 ASP A O 1
ATOM 1957 N N . ILE A 1 257 ? -13.888 8.017 30.799 1.00 86.94 257 ILE A N 1
ATOM 1958 C CA . ILE A 1 257 ? -14.267 7.307 29.569 1.00 86.94 257 ILE A CA 1
ATOM 1959 C C . ILE A 1 257 ? -14.652 8.263 28.425 1.00 86.94 257 ILE A C 1
ATOM 1961 O O . ILE A 1 257 ? -14.512 7.911 27.256 1.00 86.94 257 ILE A O 1
ATOM 1965 N N . THR A 1 258 ? -15.036 9.513 28.713 1.00 89.56 258 THR A N 1
ATOM 1966 C CA . THR A 1 258 ? -15.358 10.501 27.663 1.00 89.56 258 THR A CA 1
ATOM 1967 C C . THR A 1 258 ? -14.155 10.862 26.780 1.00 89.56 258 THR A C 1
ATOM 1969 O O . THR A 1 258 ? -14.328 11.277 25.632 1.00 89.56 258 THR A O 1
ATOM 1972 N N . MET A 1 259 ? -12.922 10.620 27.248 1.00 89.19 259 MET A N 1
ATOM 1973 C CA . MET A 1 259 ? -11.700 10.784 26.447 1.00 89.19 259 MET A CA 1
ATOM 1974 C C . MET A 1 259 ? -11.592 9.780 25.290 1.00 89.19 259 MET A C 1
ATOM 1976 O O . MET A 1 259 ? -10.867 10.028 24.322 1.00 89.19 259 MET A O 1
ATOM 1980 N N . LEU A 1 260 ? -12.325 8.663 25.355 1.00 89.38 260 LEU A N 1
ATOM 1981 C CA . LEU A 1 260 ? -12.301 7.597 24.355 1.00 89.38 260 LEU A CA 1
ATOM 1982 C C . LEU A 1 260 ? -12.675 8.103 22.958 1.00 89.38 260 LEU A C 1
ATOM 1984 O O . LEU A 1 260 ? -12.020 7.741 21.980 1.00 89.38 260 LEU A O 1
ATOM 1988 N N . TYR A 1 261 ? -13.667 8.996 22.867 1.00 91.69 261 TYR A N 1
ATOM 1989 C CA . TYR A 1 261 ? -14.051 9.634 21.607 1.00 91.69 261 TYR A CA 1
ATOM 1990 C C . TYR A 1 261 ? -12.857 10.331 20.943 1.00 91.69 261 TYR A C 1
ATOM 1992 O O . TYR A 1 261 ? -12.573 10.088 19.770 1.00 91.69 261 TYR A O 1
ATOM 2000 N N . GLN A 1 262 ? -12.119 11.153 21.697 1.00 90.25 262 GLN A N 1
ATOM 2001 C CA . GLN A 1 262 ? -10.986 11.900 21.153 1.00 90.25 262 GLN A CA 1
ATOM 2002 C C . GLN A 1 262 ? -9.856 10.964 20.708 1.00 90.25 262 GLN A C 1
ATOM 2004 O O . GLN A 1 262 ? -9.245 11.188 19.661 1.00 90.25 262 GLN A O 1
ATOM 2009 N N . HIS A 1 263 ? -9.583 9.906 21.475 1.00 89.31 263 HIS A N 1
ATOM 2010 C CA . HIS A 1 263 ? -8.566 8.918 21.116 1.00 89.31 263 HIS A CA 1
ATOM 2011 C C . HIS A 1 263 ? -8.930 8.161 19.830 1.00 89.31 263 HIS A C 1
ATOM 2013 O O . HIS A 1 263 ? -8.115 8.095 18.907 1.00 89.31 263 HIS A O 1
ATOM 2019 N N . LEU A 1 264 ? -10.167 7.669 19.717 1.00 90.88 264 LEU A N 1
ATOM 2020 C CA . LEU A 1 264 ? -10.648 6.993 18.510 1.00 90.88 264 LEU A CA 1
ATOM 2021 C C . LEU A 1 264 ? -10.661 7.930 17.299 1.00 90.88 264 LEU A C 1
ATOM 2023 O O . LEU A 1 264 ? -10.228 7.539 16.216 1.00 90.88 264 LEU A O 1
ATOM 2027 N N . GLN A 1 265 ? -11.105 9.177 17.474 1.00 91.75 265 GLN A N 1
ATOM 2028 C CA . GLN A 1 265 ? -11.111 10.172 16.403 1.00 91.75 265 GLN A CA 1
ATOM 2029 C C . GLN A 1 265 ? -9.696 10.423 15.866 1.00 91.75 265 GLN A C 1
ATOM 2031 O O . GLN A 1 265 ? -9.502 10.500 14.648 1.00 91.75 265 GLN A O 1
ATOM 2036 N N . ASN A 1 266 ? -8.702 10.512 16.754 1.00 89.12 266 ASN A N 1
ATOM 2037 C CA . ASN A 1 266 ? -7.304 10.671 16.364 1.00 89.12 266 ASN A CA 1
ATOM 2038 C C . ASN A 1 266 ? -6.809 9.461 15.555 1.00 89.12 266 ASN A C 1
ATOM 2040 O O . ASN A 1 266 ? -6.202 9.650 14.501 1.00 89.12 266 ASN A O 1
ATOM 2044 N N . ILE A 1 267 ? -7.119 8.233 15.994 1.00 87.75 267 ILE A N 1
ATOM 2045 C CA . ILE A 1 267 ? -6.761 6.996 15.276 1.00 87.75 267 ILE A CA 1
ATOM 2046 C C . ILE A 1 267 ? -7.389 6.968 13.878 1.00 87.75 267 ILE A C 1
ATOM 2048 O O . ILE A 1 267 ? -6.688 6.747 12.890 1.00 87.75 267 ILE A O 1
ATOM 2052 N N . VAL A 1 268 ? -8.699 7.214 13.777 1.00 90.44 268 VAL A N 1
ATOM 2053 C CA . VAL A 1 268 ? -9.433 7.216 12.500 1.00 90.44 268 VAL A CA 1
ATOM 2054 C C . VAL A 1 268 ? -8.850 8.255 11.545 1.00 90.44 268 VAL A C 1
ATOM 2056 O O . VAL A 1 268 ? -8.596 7.958 10.376 1.00 90.44 268 VAL A O 1
ATOM 2059 N N . THR A 1 269 ? -8.594 9.467 12.040 1.00 90.38 269 THR A N 1
ATOM 2060 C CA . THR A 1 269 ? -8.060 10.569 11.230 1.00 90.38 269 THR A CA 1
ATOM 2061 C C . THR A 1 269 ? -6.660 10.254 10.711 1.00 90.38 269 THR A C 1
ATOM 2063 O O . THR A 1 269 ? -6.409 10.391 9.511 1.00 90.38 269 THR A O 1
ATOM 2066 N N . GLU A 1 270 ? -5.763 9.784 11.581 1.00 88.06 270 GLU A N 1
ATOM 2067 C CA . GLU A 1 270 ? -4.387 9.468 11.195 1.00 88.06 270 GLU A CA 1
ATOM 2068 C C . GLU A 1 270 ? -4.338 8.279 10.227 1.00 88.06 270 GLU A C 1
ATOM 2070 O O . GLU A 1 270 ? -3.665 8.340 9.199 1.00 88.06 270 GLU A O 1
ATOM 2075 N N . GLN A 1 271 ? -5.131 7.230 10.465 1.00 87.69 271 GLN A N 1
ATOM 2076 C CA . GLN A 1 271 ? -5.165 6.073 9.573 1.00 87.69 271 GLN A CA 1
ATOM 2077 C C . GLN A 1 271 ? -5.744 6.420 8.192 1.00 87.69 271 GLN A C 1
ATOM 2079 O O . GLN A 1 271 ? -5.238 5.949 7.169 1.00 87.69 271 GLN A O 1
ATOM 2084 N N . ARG A 1 272 ? -6.775 7.276 8.130 1.00 89.75 272 ARG A N 1
ATOM 2085 C CA . ARG A 1 272 ? -7.312 7.792 6.859 1.00 89.75 272 ARG A CA 1
ATOM 2086 C C . ARG A 1 272 ? -6.270 8.629 6.115 1.00 89.75 272 ARG A C 1
ATOM 2088 O O . ARG A 1 272 ? -6.146 8.484 4.898 1.00 89.75 272 ARG A O 1
ATOM 2095 N N . LYS A 1 273 ? -5.501 9.460 6.826 1.00 90.56 273 LYS A N 1
ATOM 2096 C CA . LYS A 1 273 ? -4.405 10.253 6.252 1.00 90.56 273 LYS A CA 1
ATOM 2097 C C . LYS A 1 273 ? -3.303 9.359 5.675 1.00 90.56 273 LYS A C 1
ATOM 2099 O O . LYS A 1 273 ? -2.977 9.512 4.501 1.00 90.56 273 LYS A O 1
ATOM 2104 N N . ILE A 1 274 ? -2.811 8.383 6.441 1.00 88.50 274 ILE A N 1
ATOM 2105 C CA . ILE A 1 274 ? -1.806 7.409 5.980 1.00 88.50 274 ILE A CA 1
ATOM 2106 C C . ILE A 1 274 ? -2.307 6.668 4.735 1.00 88.50 274 ILE A C 1
ATOM 2108 O O . ILE A 1 274 ? -1.590 6.551 3.744 1.00 88.50 274 ILE A O 1
ATOM 2112 N N . ASN A 1 275 ? -3.554 6.186 4.748 1.00 89.69 275 ASN A N 1
ATOM 2113 C CA . ASN A 1 275 ? -4.125 5.483 3.600 1.00 89.69 275 ASN A CA 1
ATOM 2114 C C . ASN A 1 275 ? -4.228 6.386 2.359 1.00 89.69 275 ASN A C 1
ATOM 2116 O O . ASN A 1 275 ? -3.923 5.948 1.250 1.00 89.69 275 ASN A O 1
ATOM 2120 N N . LYS A 1 276 ? -4.613 7.655 2.534 1.00 91.81 276 LYS A N 1
ATOM 2121 C CA . LYS A 1 276 ? -4.641 8.636 1.445 1.00 91.81 276 LYS A CA 1
ATOM 2122 C C . LYS A 1 276 ? -3.248 8.835 0.838 1.00 91.81 276 LYS A C 1
ATOM 2124 O O . LYS A 1 276 ? -3.110 8.731 -0.377 1.00 91.81 276 LYS A O 1
ATOM 2129 N N . GLU A 1 277 ? -2.226 9.044 1.666 1.00 91.62 277 GLU A N 1
ATOM 2130 C CA . GLU A 1 277 ? -0.835 9.201 1.216 1.00 91.62 277 GLU A CA 1
ATOM 2131 C C . GLU A 1 277 ? -0.331 7.951 0.470 1.00 91.62 277 GLU A C 1
ATOM 2133 O O . GLU A 1 277 ? 0.277 8.069 -0.598 1.00 91.62 277 GLU A O 1
ATOM 2138 N N . LYS A 1 278 ? -0.646 6.742 0.962 1.00 91.50 278 LYS A N 1
ATOM 2139 C CA . LYS A 1 278 ? -0.331 5.478 0.269 1.00 91.50 278 LYS A CA 1
ATOM 2140 C C . LYS A 1 278 ? -0.986 5.392 -1.108 1.00 91.50 278 LYS A C 1
ATOM 2142 O O . LYS A 1 278 ? -0.330 4.996 -2.069 1.00 91.50 278 LYS A O 1
ATOM 2147 N N . MET A 1 279 ? -2.259 5.770 -1.223 1.00 91.88 279 MET A N 1
ATOM 2148 C CA . MET A 1 279 ? -2.985 5.745 -2.497 1.00 91.88 279 MET A CA 1
ATOM 2149 C C . MET A 1 279 ? -2.447 6.777 -3.493 1.00 91.88 279 MET A C 1
ATOM 2151 O O . MET A 1 279 ? -2.291 6.467 -4.674 1.00 91.88 279 MET A O 1
ATOM 2155 N N . GLU A 1 280 ? -2.108 7.982 -3.031 1.00 93.44 280 GLU A N 1
ATOM 2156 C CA . GLU A 1 280 ? -1.470 9.01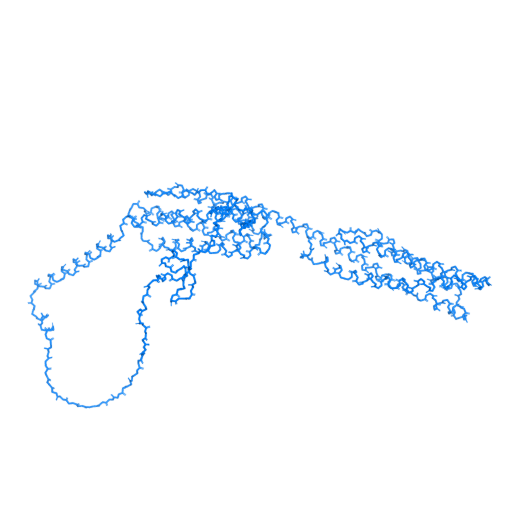0 -3.861 1.00 93.44 280 GLU A CA 1
ATOM 2157 C C . GLU A 1 280 ? -0.092 8.550 -4.359 1.00 93.44 280 GLU A C 1
ATOM 2159 O O . GLU A 1 280 ? 0.225 8.689 -5.544 1.00 93.44 280 GLU A O 1
ATOM 2164 N N . LYS A 1 281 ? 0.703 7.922 -3.482 1.00 94.00 281 LYS A N 1
ATOM 2165 C CA . LYS A 1 281 ? 1.996 7.327 -3.837 1.00 94.00 281 LYS A CA 1
ATOM 2166 C C . LYS A 1 281 ? 1.834 6.183 -4.839 1.00 94.00 281 LYS A C 1
ATOM 2168 O O . LYS A 1 281 ? 2.565 6.154 -5.826 1.00 94.00 281 LYS A O 1
ATOM 2173 N N . LEU A 1 282 ? 0.859 5.291 -4.648 1.00 95.06 282 LEU A N 1
ATOM 2174 C CA . LEU A 1 282 ? 0.557 4.208 -5.591 1.00 95.06 282 LEU A CA 1
ATOM 2175 C C . LEU A 1 282 ? 0.209 4.756 -6.977 1.00 95.06 282 LEU A C 1
ATOM 2177 O O . LEU A 1 282 ? 0.685 4.247 -7.989 1.00 95.06 282 LEU A O 1
ATOM 2181 N N . GLU A 1 283 ? -0.618 5.797 -7.036 1.00 95.50 283 GLU A N 1
ATOM 2182 C CA . GLU A 1 283 ? -1.007 6.418 -8.299 1.00 95.50 283 GLU A CA 1
ATOM 2183 C C . GLU A 1 283 ? 0.185 7.087 -8.997 1.00 95.50 283 GLU A C 1
ATOM 2185 O O . GLU A 1 283 ? 0.344 6.977 -10.216 1.00 95.50 283 GLU A O 1
ATOM 2190 N N . ALA A 1 284 ? 1.075 7.725 -8.234 1.00 96.19 284 ALA A N 1
ATOM 2191 C CA . ALA A 1 284 ? 2.327 8.249 -8.765 1.00 96.19 284 ALA A CA 1
ATOM 2192 C C . ALA A 1 284 ? 3.230 7.128 -9.320 1.00 96.19 284 ALA A C 1
ATOM 2194 O O . ALA A 1 284 ? 3.765 7.274 -10.422 1.00 96.19 284 ALA A O 1
ATOM 2195 N N . MET A 1 285 ? 3.344 5.994 -8.614 1.00 97.12 285 MET A N 1
ATOM 2196 C CA . MET A 1 285 ? 4.092 4.815 -9.078 1.00 97.12 285 MET A CA 1
ATOM 2197 C C . MET A 1 285 ? 3.499 4.231 -10.364 1.00 97.12 285 MET A C 1
ATOM 2199 O O . MET A 1 285 ? 4.236 3.993 -11.318 1.00 97.12 285 MET A O 1
ATOM 2203 N N . LYS A 1 286 ? 2.170 4.081 -10.447 1.00 96.69 286 LYS A N 1
ATOM 2204 C CA . LYS A 1 286 ? 1.472 3.624 -11.664 1.00 96.69 286 LYS A CA 1
ATOM 2205 C C . LYS A 1 286 ? 1.814 4.491 -12.869 1.00 96.69 286 LYS A C 1
ATOM 2207 O O . LYS A 1 286 ? 2.199 3.976 -13.917 1.00 96.69 286 LYS A O 1
ATOM 2212 N N . LYS A 1 287 ? 1.710 5.815 -12.718 1.00 97.69 287 LYS A N 1
ATOM 2213 C CA . LYS A 1 287 ? 2.042 6.769 -13.787 1.00 97.69 287 LYS A CA 1
ATOM 2214 C C . LYS A 1 287 ? 3.504 6.659 -14.211 1.00 97.69 287 LYS A C 1
ATOM 2216 O O . LYS A 1 287 ? 3.779 6.642 -15.410 1.00 97.69 287 LYS A O 1
ATOM 2221 N N . PHE A 1 288 ? 4.421 6.557 -13.248 1.00 98.38 288 PHE A N 1
ATOM 2222 C CA . PHE A 1 288 ? 5.845 6.368 -13.513 1.00 98.38 288 PHE A CA 1
ATOM 2223 C C . PHE A 1 288 ? 6.110 5.086 -14.310 1.00 98.38 288 PHE A C 1
ATOM 2225 O O . PHE A 1 288 ? 6.708 5.145 -15.385 1.00 98.38 288 PHE A O 1
ATOM 2232 N N . PHE A 1 289 ? 5.640 3.936 -13.818 1.00 98.38 289 PHE A N 1
ATOM 2233 C CA . PHE A 1 289 ? 5.923 2.648 -14.445 1.00 98.38 289 PHE A CA 1
ATOM 2234 C C . PHE A 1 289 ? 5.284 2.524 -15.825 1.00 98.38 289 PHE A C 1
ATOM 2236 O O . PHE A 1 289 ? 5.979 2.094 -16.736 1.00 98.38 289 PHE A O 1
ATOM 2243 N N . ASN A 1 290 ? 4.052 3.003 -16.021 1.00 98.25 290 ASN A N 1
ATOM 2244 C CA . ASN A 1 290 ? 3.423 3.024 -17.345 1.00 98.25 290 ASN A CA 1
ATOM 2245 C C . ASN A 1 290 ? 4.234 3.869 -18.346 1.00 98.25 290 ASN A C 1
ATOM 2247 O O . ASN A 1 290 ? 4.483 3.449 -19.473 1.00 98.25 290 ASN A O 1
ATOM 2251 N N . ALA A 1 291 ? 4.705 5.052 -17.933 1.00 98.38 291 ALA A N 1
ATOM 2252 C CA . ALA A 1 291 ? 5.519 5.901 -18.801 1.00 98.38 291 ALA A CA 1
ATOM 2253 C C . ALA A 1 291 ? 6.890 5.274 -19.123 1.00 98.38 291 ALA A C 1
ATOM 2255 O O . ALA A 1 291 ? 7.402 5.449 -20.235 1.00 98.38 291 ALA A O 1
ATOM 2256 N N . MET A 1 292 ? 7.477 4.552 -18.162 1.00 98.44 292 MET A N 1
ATOM 2257 C CA . MET A 1 292 ? 8.714 3.791 -18.346 1.00 98.44 292 MET A CA 1
ATOM 2258 C C . MET A 1 292 ? 8.506 2.576 -19.259 1.00 98.44 292 MET A C 1
ATOM 2260 O O . MET A 1 292 ? 9.332 2.366 -20.143 1.00 98.44 292 MET A O 1
ATOM 2264 N N . ASP A 1 293 ? 7.409 1.827 -19.109 1.00 98.62 293 ASP A N 1
ATOM 2265 C CA . ASP A 1 293 ? 7.055 0.695 -19.976 1.00 98.62 293 ASP A CA 1
ATOM 2266 C C . ASP A 1 293 ? 6.940 1.147 -21.434 1.00 98.62 293 ASP A C 1
ATOM 2268 O O . ASP A 1 293 ? 7.553 0.548 -22.314 1.00 98.62 293 ASP A O 1
ATOM 2272 N N . ASP A 1 294 ? 6.233 2.253 -21.694 1.00 98.25 294 ASP A N 1
ATOM 2273 C CA . ASP A 1 294 ? 6.129 2.826 -23.038 1.00 98.25 294 ASP A CA 1
ATOM 2274 C C . ASP A 1 294 ? 7.507 3.164 -23.628 1.00 98.25 294 ASP A C 1
ATOM 2276 O O . ASP A 1 294 ? 7.761 2.997 -24.824 1.00 98.25 294 ASP A O 1
ATOM 2280 N N . ALA A 1 295 ? 8.391 3.740 -22.805 1.00 98.19 295 ALA A N 1
ATOM 2281 C CA . ALA A 1 295 ? 9.730 4.132 -23.224 1.00 98.19 295 ALA A CA 1
ATOM 2282 C C . ALA A 1 295 ? 10.593 2.901 -23.534 1.00 98.19 295 ALA A C 1
ATOM 2284 O O . ALA A 1 295 ? 11.266 2.870 -24.565 1.00 98.19 295 ALA A O 1
ATOM 2285 N N . ILE A 1 296 ? 10.517 1.881 -22.679 1.00 98.44 296 ILE A N 1
ATOM 2286 C CA . ILE A 1 296 ? 11.164 0.580 -22.846 1.00 98.44 296 ILE A CA 1
ATOM 2287 C C . ILE A 1 296 ? 10.668 -0.100 -24.124 1.00 98.44 296 ILE A C 1
ATOM 2289 O O . ILE A 1 296 ? 11.482 -0.443 -24.976 1.00 98.44 296 ILE A O 1
ATOM 2293 N N . GLN A 1 297 ? 9.354 -0.184 -24.332 1.00 98.19 297 GLN A N 1
ATOM 2294 C CA . GLN A 1 297 ? 8.763 -0.777 -25.531 1.00 98.19 297 GLN A CA 1
ATOM 2295 C C . GLN A 1 297 ? 9.220 -0.048 -26.803 1.00 98.19 297 GLN A C 1
ATOM 2297 O O . GLN A 1 297 ? 9.567 -0.675 -27.809 1.00 98.19 297 GLN A O 1
ATOM 2302 N N . LYS A 1 298 ? 9.263 1.289 -26.773 1.00 97.44 298 LYS A N 1
ATOM 2303 C CA . LYS A 1 298 ? 9.752 2.087 -27.904 1.00 97.44 298 LYS A CA 1
ATOM 2304 C C . LYS A 1 298 ? 11.248 1.878 -28.156 1.00 97.44 298 LYS A C 1
ATOM 2306 O O . LYS A 1 298 ? 11.676 1.882 -29.307 1.00 97.44 298 LYS A O 1
ATOM 2311 N N . TYR A 1 299 ? 12.045 1.690 -27.106 1.00 96.94 299 TYR A N 1
ATOM 2312 C CA . TYR A 1 299 ? 13.456 1.347 -27.251 1.00 96.94 299 TYR A CA 1
ATOM 2313 C C . TYR A 1 299 ? 13.631 -0.043 -27.864 1.00 96.94 299 TYR A C 1
ATOM 2315 O O . TYR A 1 299 ? 14.343 -0.172 -28.860 1.00 96.94 299 TYR A O 1
ATOM 2323 N N . ASP A 1 300 ? 12.937 -1.051 -27.337 1.00 96.50 300 ASP A N 1
ATOM 2324 C CA . ASP A 1 300 ? 13.008 -2.434 -27.810 1.00 96.50 300 ASP A CA 1
ATOM 2325 C C . ASP A 1 300 ? 12.606 -2.564 -29.277 1.00 96.50 300 ASP A C 1
ATOM 2327 O O . ASP A 1 300 ? 13.329 -3.167 -30.066 1.00 96.50 300 ASP A O 1
ATOM 2331 N N . THR A 1 301 ? 11.510 -1.919 -29.676 1.00 92.50 301 THR A N 1
ATOM 2332 C CA . THR A 1 301 ? 11.056 -1.911 -31.078 1.00 92.50 301 THR A CA 1
ATOM 2333 C C . THR A 1 301 ? 12.002 -1.163 -32.023 1.00 92.50 301 THR A C 1
ATOM 2335 O O . THR A 1 301 ? 11.956 -1.385 -33.229 1.00 92.50 301 THR A O 1
ATOM 2338 N N . SER A 1 302 ? 12.887 -0.309 -31.496 1.00 90.38 302 SER A N 1
ATOM 2339 C CA . SER A 1 302 ? 13.920 0.393 -32.273 1.00 90.38 302 SER A CA 1
ATOM 2340 C C . SER A 1 302 ? 15.247 -0.367 -32.378 1.00 90.38 302 SER A C 1
ATOM 2342 O O . SER A 1 302 ? 16.170 0.098 -33.056 1.00 90.38 302 SER A O 1
ATOM 2344 N N . LYS A 1 303 ? 15.398 -1.502 -31.680 1.00 89.94 303 LYS A N 1
ATOM 2345 C CA . LYS A 1 303 ? 16.621 -2.307 -31.752 1.00 89.94 303 LYS A CA 1
ATOM 2346 C C . LYS A 1 303 ? 16.766 -2.877 -33.159 1.00 89.94 303 LYS A C 1
ATOM 2348 O O . LYS A 1 303 ? 15.836 -3.414 -33.750 1.00 89.94 303 LYS A O 1
ATOM 2353 N N . THR A 1 304 ? 17.952 -2.726 -33.727 1.00 88.88 304 THR A N 1
ATOM 2354 C CA . THR A 1 304 ? 18.279 -3.209 -35.068 1.00 88.88 304 THR A CA 1
ATOM 2355 C C . THR A 1 304 ? 19.773 -3.490 -35.102 1.00 88.88 304 THR A C 1
ATOM 2357 O O . THR A 1 304 ? 20.556 -2.696 -34.573 1.00 88.88 304 THR A O 1
ATOM 2360 N N . ASP A 1 305 ? 20.163 -4.603 -35.720 1.00 90.00 305 ASP A N 1
ATOM 2361 C CA . ASP A 1 305 ? 21.565 -4.979 -35.876 1.00 90.00 305 ASP A CA 1
ATOM 2362 C C . ASP A 1 305 ? 22.236 -4.082 -36.930 1.00 90.00 305 ASP A C 1
ATOM 2364 O O . ASP A 1 305 ? 22.232 -4.349 -38.136 1.00 90.00 305 ASP A O 1
ATOM 2368 N N . MET A 1 306 ? 22.797 -2.963 -36.462 1.00 91.12 306 MET A N 1
ATOM 2369 C CA . MET A 1 306 ? 23.506 -2.009 -37.317 1.00 91.12 306 MET A CA 1
ATOM 2370 C C . MET A 1 306 ? 24.741 -2.639 -37.965 1.00 91.12 306 MET A C 1
ATOM 2372 O O . MET A 1 306 ? 25.137 -2.212 -39.048 1.00 91.12 306 MET A O 1
ATOM 2376 N N . HIS A 1 307 ? 25.359 -3.641 -37.332 1.00 90.75 307 HIS A N 1
ATOM 2377 C CA . HIS A 1 307 ? 26.515 -4.316 -37.906 1.00 90.75 307 HIS A CA 1
ATOM 2378 C C . HIS A 1 307 ? 26.095 -5.158 -39.111 1.00 90.75 307 HIS A C 1
ATOM 2380 O O . HIS A 1 307 ? 26.689 -5.030 -40.180 1.00 90.75 307 HIS A O 1
ATOM 2386 N N . GLN A 1 308 ? 25.027 -5.947 -38.992 1.00 92.12 308 GLN A N 1
ATOM 2387 C CA . GLN A 1 308 ? 24.473 -6.717 -40.106 1.00 92.12 308 GLN A CA 1
ATOM 2388 C C . GLN A 1 308 ? 24.023 -5.815 -41.267 1.00 92.12 308 GLN A C 1
ATOM 2390 O O . GLN A 1 308 ? 24.316 -6.112 -42.432 1.00 92.12 308 GLN A O 1
ATOM 2395 N N . LEU A 1 309 ? 23.366 -4.686 -40.976 1.00 93.44 309 LEU A N 1
ATOM 2396 C CA . LEU A 1 309 ? 22.994 -3.711 -42.007 1.00 93.44 309 LEU A CA 1
ATOM 2397 C C . LEU A 1 309 ? 24.222 -3.124 -42.716 1.00 93.44 309 LEU A C 1
ATOM 2399 O O . LEU A 1 309 ? 24.225 -3.005 -43.942 1.00 93.44 309 LEU A O 1
ATOM 2403 N N . LEU A 1 310 ? 25.290 -2.828 -41.972 1.00 93.44 310 LEU A N 1
ATOM 2404 C CA . LEU A 1 310 ? 26.548 -2.352 -42.545 1.00 93.44 310 LEU A CA 1
ATOM 2405 C C . LEU A 1 310 ? 27.171 -3.394 -43.488 1.00 93.44 310 LEU A C 1
ATOM 2407 O O . LEU A 1 310 ? 27.628 -3.041 -44.574 1.00 93.44 310 LEU A O 1
ATOM 2411 N N . GLN A 1 311 ? 27.147 -4.682 -43.125 1.00 93.38 311 GLN A N 1
ATOM 2412 C CA . GLN A 1 311 ? 27.627 -5.750 -44.014 1.00 93.38 311 GLN A CA 1
ATOM 2413 C C . GLN A 1 311 ? 26.786 -5.868 -45.292 1.00 93.38 311 GLN A C 1
ATOM 2415 O O . GLN A 1 311 ? 27.331 -6.130 -46.362 1.00 93.38 311 GLN A O 1
ATOM 2420 N N . THR A 1 312 ? 25.473 -5.657 -45.193 1.00 94.62 312 THR A N 1
ATOM 2421 C CA . THR A 1 312 ? 24.556 -5.677 -46.345 1.00 94.62 312 THR A CA 1
ATOM 2422 C C . THR A 1 312 ? 24.890 -4.545 -47.322 1.00 94.62 312 THR A C 1
ATOM 2424 O O . THR A 1 312 ? 24.998 -4.775 -48.525 1.00 94.62 312 THR A O 1
ATOM 2427 N N . ALA A 1 313 ? 25.171 -3.343 -46.806 1.00 93.94 313 ALA A N 1
ATOM 2428 C CA . ALA A 1 313 ? 25.613 -2.214 -47.626 1.00 93.94 313 ALA A CA 1
ATOM 2429 C C . ALA A 1 313 ? 26.959 -2.481 -48.327 1.00 93.94 313 ALA A C 1
ATOM 2431 O O . ALA A 1 313 ? 27.118 -2.174 -49.506 1.00 93.94 313 ALA A O 1
ATOM 2432 N N . ARG A 1 314 ? 27.918 -3.123 -47.642 1.00 92.75 314 ARG A N 1
ATOM 2433 C CA . ARG A 1 314 ? 29.224 -3.492 -48.228 1.00 92.75 314 ARG A CA 1
ATOM 2434 C C . ARG A 1 314 ? 29.122 -4.484 -49.381 1.00 92.75 314 ARG A C 1
ATOM 2436 O O . ARG A 1 314 ? 29.923 -4.413 -50.306 1.00 92.75 314 ARG A O 1
ATOM 2443 N N . LYS A 1 315 ? 28.172 -5.418 -49.311 1.00 94.81 315 LYS A N 1
ATOM 2444 C CA . LYS A 1 315 ? 27.939 -6.423 -50.359 1.00 94.81 315 LYS A CA 1
ATOM 2445 C C . LYS A 1 315 ? 27.234 -5.853 -51.592 1.00 94.81 315 LYS A C 1
ATOM 2447 O O . LYS A 1 315 ? 27.190 -6.525 -52.614 1.00 94.81 315 LYS A O 1
ATOM 2452 N N . GLY A 1 316 ? 26.709 -4.629 -51.506 1.00 93.06 316 GLY A N 1
ATOM 2453 C CA . GLY A 1 316 ? 25.907 -4.010 -52.562 1.00 93.06 316 GLY A CA 1
ATOM 2454 C C . GLY A 1 316 ? 24.421 -4.381 -52.513 1.00 93.06 316 GLY A C 1
ATOM 2455 O O . GLY A 1 316 ? 23.655 -3.888 -53.333 1.00 93.06 316 GLY A O 1
ATOM 2456 N N . ASP A 1 317 ? 23.999 -5.179 -51.527 1.00 95.12 317 ASP A N 1
ATOM 2457 C CA . ASP A 1 317 ? 22.603 -5.597 -51.329 1.00 95.12 317 ASP A CA 1
ATOM 2458 C C . ASP A 1 317 ? 21.729 -4.472 -50.728 1.00 95.12 317 ASP A C 1
ATOM 2460 O O . ASP A 1 317 ? 20.504 -4.571 -50.680 1.00 95.12 317 ASP A O 1
ATOM 2464 N N . MET A 1 318 ? 22.354 -3.390 -50.251 1.00 94.88 318 MET A N 1
ATOM 2465 C CA . MET A 1 318 ? 21.708 -2.183 -49.730 1.00 94.88 318 MET A CA 1
ATOM 2466 C C . MET A 1 318 ? 22.470 -0.940 -50.200 1.00 94.88 318 MET A C 1
ATOM 2468 O O . MET A 1 318 ? 23.700 -0.909 -50.182 1.00 94.88 318 MET A O 1
ATOM 2472 N N . LEU A 1 319 ? 21.749 0.125 -50.558 1.00 96.88 319 LEU A N 1
ATOM 2473 C CA . LEU A 1 319 ? 22.376 1.414 -50.846 1.00 96.88 319 LEU A CA 1
ATOM 2474 C C . LEU A 1 319 ? 22.926 2.040 -49.557 1.00 96.88 319 LEU A C 1
ATOM 2476 O O . LEU A 1 319 ? 22.238 2.092 -48.537 1.00 96.88 319 LEU A O 1
ATOM 2480 N N . TRP A 1 320 ? 24.128 2.622 -49.617 1.00 95.25 320 TRP A N 1
ATOM 2481 C CA . TRP A 1 320 ? 24.722 3.356 -48.488 1.00 95.25 320 TRP A CA 1
ATOM 2482 C C . TRP A 1 320 ? 23.792 4.436 -47.920 1.00 95.25 320 TRP A C 1
ATOM 2484 O O . TRP A 1 320 ? 23.715 4.613 -46.706 1.00 95.25 320 TRP A O 1
ATOM 2494 N N . MET A 1 321 ? 23.045 5.127 -48.785 1.00 95.94 321 MET A N 1
ATOM 2495 C CA . MET A 1 321 ? 22.060 6.129 -48.368 1.00 95.94 321 MET A CA 1
ATOM 2496 C C . MET A 1 321 ? 20.946 5.538 -47.497 1.00 95.94 321 MET A C 1
ATOM 2498 O O . MET A 1 321 ? 20.527 6.182 -46.535 1.00 95.94 321 MET A O 1
ATOM 2502 N N . ASP A 1 322 ? 20.487 4.320 -47.795 1.00 96.88 322 ASP A N 1
ATOM 2503 C CA . ASP A 1 322 ? 19.465 3.645 -46.994 1.00 96.88 322 ASP A CA 1
ATOM 2504 C C . ASP A 1 322 ? 20.036 3.180 -45.651 1.00 96.88 322 ASP A C 1
ATOM 2506 O O . ASP A 1 322 ? 19.383 3.357 -44.623 1.00 96.88 322 ASP A O 1
ATOM 2510 N N . TYR A 1 323 ? 21.285 2.698 -45.627 1.00 96.62 323 TYR A N 1
ATOM 2511 C CA . TYR A 1 323 ? 21.993 2.398 -44.379 1.00 96.62 323 TYR A CA 1
ATOM 2512 C C . TYR A 1 323 ? 22.100 3.636 -43.473 1.00 96.62 323 TYR A C 1
ATOM 2514 O O . TYR A 1 323 ? 21.707 3.586 -42.305 1.00 96.62 323 TYR A O 1
ATOM 2522 N N . PHE A 1 324 ? 22.579 4.769 -44.002 1.00 97.31 324 PHE A N 1
ATOM 2523 C CA . PHE A 1 324 ? 22.698 6.005 -43.222 1.00 97.31 324 PHE A CA 1
ATOM 2524 C C . PHE A 1 324 ? 21.340 6.506 -42.727 1.00 97.31 324 PHE A C 1
ATOM 2526 O O . PHE A 1 324 ? 21.235 6.917 -41.571 1.00 97.31 324 PHE A O 1
ATOM 2533 N N . ARG A 1 325 ? 20.294 6.422 -43.561 1.00 97.00 325 ARG A N 1
ATOM 2534 C CA . ARG A 1 325 ? 18.925 6.780 -43.167 1.00 97.00 325 ARG A CA 1
ATOM 2535 C C . ARG A 1 325 ? 18.441 5.920 -42.001 1.00 97.00 325 ARG A C 1
ATOM 2537 O O . ARG A 1 325 ? 17.919 6.460 -41.030 1.00 97.00 325 ARG A O 1
ATOM 2544 N N . GLN A 1 326 ? 18.625 4.602 -42.073 1.00 95.88 326 GLN A N 1
ATOM 2545 C CA . GLN A 1 326 ? 18.216 3.696 -40.998 1.00 95.88 326 GLN A CA 1
ATOM 2546 C C . GLN A 1 326 ? 18.976 3.972 -39.701 1.00 95.88 326 GLN A C 1
ATOM 2548 O O . GLN A 1 326 ? 18.372 4.035 -38.631 1.00 95.88 326 GLN A O 1
ATOM 2553 N N . LEU A 1 327 ? 20.283 4.215 -39.792 1.00 95.31 327 LEU A N 1
ATOM 2554 C CA . LEU A 1 327 ? 21.097 4.551 -38.631 1.00 95.31 327 LEU A CA 1
ATOM 2555 C C . LEU A 1 327 ? 20.632 5.856 -37.966 1.00 95.31 327 LEU A C 1
ATOM 2557 O O . LEU A 1 327 ? 20.515 5.914 -36.740 1.00 95.31 327 LEU A O 1
ATOM 2561 N N . ASP A 1 328 ? 20.332 6.889 -38.756 1.00 96.31 328 ASP A N 1
ATOM 2562 C CA . ASP A 1 328 ? 19.824 8.162 -38.237 1.00 96.31 328 ASP A CA 1
ATOM 2563 C C . ASP A 1 328 ? 18.439 8.017 -37.609 1.00 96.31 328 ASP A C 1
ATOM 2565 O O . ASP A 1 328 ? 18.187 8.585 -36.544 1.00 96.31 328 ASP A O 1
ATOM 2569 N N . ASN A 1 329 ? 17.565 7.208 -38.210 1.00 96.06 329 ASN A N 1
ATOM 2570 C CA . ASN A 1 329 ? 16.247 6.906 -37.660 1.00 96.06 329 ASN A CA 1
ATOM 2571 C C . ASN A 1 329 ? 16.352 6.217 -36.293 1.00 96.06 329 ASN A C 1
ATOM 2573 O O . ASN A 1 329 ? 15.670 6.616 -35.345 1.00 96.06 329 ASN A O 1
ATOM 2577 N N . VAL A 1 330 ? 17.230 5.217 -36.165 1.00 95.88 330 VAL A N 1
ATOM 2578 C CA . VAL A 1 330 ? 17.459 4.504 -34.900 1.00 95.88 330 VAL A CA 1
ATOM 2579 C C . VAL A 1 330 ? 18.055 5.442 -33.852 1.00 95.88 330 VAL A C 1
ATOM 2581 O O . VAL A 1 330 ? 17.539 5.514 -32.735 1.00 95.88 330 VAL A O 1
ATOM 2584 N N . LYS A 1 331 ? 19.076 6.233 -34.207 1.00 96.94 331 LYS A N 1
ATOM 2585 C CA . LYS A 1 331 ? 19.672 7.228 -33.301 1.00 96.94 331 LYS A CA 1
ATOM 2586 C C . LYS A 1 331 ? 18.631 8.243 -32.818 1.00 96.94 331 LYS A C 1
ATOM 2588 O O . LYS A 1 331 ? 18.524 8.495 -31.619 1.00 96.94 331 LYS A O 1
ATOM 2593 N N . SER A 1 332 ? 17.859 8.810 -33.744 1.00 97.81 332 SER A N 1
ATOM 2594 C CA . SER A 1 332 ? 16.803 9.787 -33.458 1.00 97.81 332 SER A CA 1
ATOM 2595 C C . SER A 1 332 ? 15.725 9.198 -32.547 1.00 97.81 332 SER A C 1
ATOM 2597 O O . SER A 1 332 ? 15.328 9.821 -31.561 1.00 97.81 332 SER A O 1
ATOM 2599 N N . THR A 1 333 ? 15.317 7.951 -32.799 1.00 97.44 333 THR A N 1
ATOM 2600 C CA . THR A 1 333 ? 14.357 7.237 -31.950 1.00 97.44 333 THR A CA 1
ATOM 2601 C C . THR A 1 333 ? 14.895 7.067 -30.533 1.00 97.44 333 THR A C 1
ATOM 2603 O O . THR A 1 333 ? 14.207 7.438 -29.583 1.00 97.44 333 THR A O 1
ATOM 2606 N N . ARG A 1 334 ? 16.139 6.596 -30.375 1.00 97.50 334 ARG A N 1
ATOM 2607 C CA . ARG A 1 334 ? 16.793 6.436 -29.063 1.00 97.50 334 ARG A CA 1
ATOM 2608 C C . ARG A 1 334 ? 16.920 7.764 -28.318 1.00 97.50 334 ARG A C 1
ATOM 2610 O O . ARG A 1 334 ? 16.628 7.821 -27.126 1.00 97.50 334 ARG A O 1
ATOM 2617 N N . GLN A 1 335 ? 17.269 8.847 -29.015 1.00 98.44 335 GLN A N 1
ATOM 2618 C CA . GLN A 1 335 ? 17.301 10.193 -28.436 1.00 98.44 335 GLN A CA 1
ATOM 2619 C C . GLN A 1 335 ? 15.910 10.645 -27.975 1.00 98.44 335 GLN A C 1
ATOM 2621 O O . GLN A 1 335 ? 15.769 11.194 -26.884 1.00 98.44 335 GLN A O 1
ATOM 2626 N N . GLY A 1 336 ? 14.875 10.380 -28.774 1.00 98.31 336 GLY A N 1
ATOM 2627 C CA . GLY A 1 336 ? 13.491 10.658 -28.405 1.00 98.31 336 GLY A CA 1
ATOM 2628 C C . GLY A 1 336 ? 13.048 9.881 -27.165 1.00 98.31 336 GLY A C 1
ATOM 2629 O O . GLY A 1 336 ? 12.410 10.456 -26.284 1.00 98.31 336 GLY A O 1
ATOM 2630 N N . VAL A 1 337 ? 13.423 8.601 -27.056 1.00 98.50 337 VAL A N 1
ATOM 2631 C CA . VAL A 1 337 ? 13.167 7.793 -25.853 1.00 98.50 337 VAL A CA 1
ATOM 2632 C C . VAL A 1 337 ? 13.901 8.379 -24.650 1.00 98.50 337 VAL A C 1
ATOM 2634 O O . VAL A 1 337 ? 13.266 8.610 -23.627 1.00 98.50 337 VAL A O 1
ATOM 2637 N N . LYS A 1 338 ? 15.195 8.700 -24.775 1.00 98.56 338 LYS A N 1
ATOM 2638 C CA . LYS A 1 338 ? 15.981 9.317 -23.694 1.00 98.56 338 LYS A CA 1
ATOM 2639 C C . LYS A 1 338 ? 15.328 10.601 -23.191 1.00 98.56 338 LYS A C 1
ATOM 2641 O O . LYS A 1 338 ? 15.117 10.740 -21.993 1.00 98.56 338 LYS A O 1
ATOM 2646 N N . ASN A 1 339 ? 14.943 11.494 -24.101 1.00 98.31 339 ASN A N 1
ATOM 2647 C CA . ASN A 1 339 ? 14.270 12.744 -23.751 1.00 98.31 339 ASN A CA 1
ATOM 2648 C C . ASN A 1 339 ? 12.935 12.490 -23.035 1.00 98.31 339 ASN A C 1
ATOM 2650 O O . ASN A 1 339 ? 12.650 13.149 -22.035 1.00 98.31 339 ASN A O 1
ATOM 2654 N N . LYS A 1 340 ? 12.141 11.509 -23.502 1.00 97.62 340 LYS A N 1
ATOM 2655 C CA . LYS A 1 340 ? 10.903 11.095 -22.823 1.00 97.62 340 LYS A CA 1
ATOM 2656 C C . LYS A 1 340 ? 11.217 10.635 -21.401 1.00 97.62 340 LYS A C 1
ATOM 2658 O O . LYS A 1 340 ? 10.640 11.189 -20.473 1.00 97.62 340 LYS A O 1
ATOM 2663 N N . VAL A 1 341 ? 12.164 9.713 -21.216 1.00 98.25 341 VAL A N 1
ATOM 2664 C CA . VAL A 1 341 ? 12.554 9.192 -19.893 1.00 98.25 341 VAL A CA 1
ATOM 2665 C C . VAL A 1 341 ? 13.050 10.307 -18.968 1.00 98.25 341 VAL A C 1
ATOM 2667 O O . VAL A 1 341 ? 12.639 10.365 -17.814 1.00 98.25 341 VAL A O 1
ATOM 2670 N N . SER A 1 342 ? 13.858 11.244 -19.469 1.00 97.44 342 SER A N 1
ATOM 2671 C CA . SER A 1 342 ? 14.322 12.401 -18.688 1.00 97.44 342 SER A CA 1
ATOM 2672 C C . SER A 1 342 ? 13.185 13.308 -18.207 1.00 97.44 342 SER A C 1
ATOM 2674 O O . SER A 1 342 ? 13.326 13.947 -17.169 1.00 97.44 342 SER A O 1
ATOM 2676 N N . SER A 1 343 ? 12.064 13.355 -18.933 1.00 97.38 343 SER A N 1
ATOM 2677 C CA . SER A 1 343 ? 10.876 14.130 -18.551 1.00 97.38 343 SER A CA 1
ATOM 2678 C C . SER A 1 343 ? 9.915 13.392 -17.610 1.00 97.38 343 SER A C 1
ATOM 2680 O O . SER A 1 343 ? 8.996 14.011 -17.075 1.00 97.38 343 SER A O 1
ATOM 2682 N N . ILE A 1 344 ? 10.105 12.085 -17.390 1.00 97.25 344 ILE A N 1
ATOM 2683 C CA . ILE A 1 344 ? 9.264 11.311 -16.472 1.00 97.25 344 ILE A CA 1
ATOM 2684 C C . ILE A 1 344 ? 9.533 11.786 -15.037 1.00 97.25 344 ILE A C 1
ATOM 2686 O O . ILE A 1 344 ? 10.667 11.747 -14.542 1.00 97.25 344 ILE A O 1
ATOM 2690 N N . SER A 1 345 ? 8.467 12.212 -14.355 1.00 94.75 345 SER A N 1
ATOM 2691 C CA . SER A 1 345 ? 8.494 12.468 -12.913 1.00 94.75 345 SER A CA 1
ATOM 2692 C C . SER A 1 345 ? 8.822 11.169 -12.184 1.00 94.75 345 SER A C 1
ATOM 2694 O O . SER A 1 345 ? 8.119 10.185 -12.390 1.00 94.75 345 SER A O 1
ATOM 2696 N N . ALA A 1 346 ? 9.883 11.162 -11.375 1.00 94.69 346 ALA A N 1
ATOM 2697 C CA . ALA A 1 346 ? 10.324 9.995 -10.614 1.00 94.69 346 ALA A CA 1
ATOM 2698 C C . ALA A 1 346 ? 9.870 10.139 -9.156 1.00 94.69 346 ALA A C 1
ATOM 2700 O O . ALA A 1 346 ? 10.424 10.979 -8.442 1.00 94.69 346 ALA A O 1
ATOM 2701 N N . PRO A 1 347 ? 8.861 9.370 -8.709 1.00 94.81 347 PRO A N 1
ATOM 2702 C CA . PRO A 1 347 ? 8.512 9.291 -7.299 1.00 94.81 347 PRO A CA 1
ATOM 2703 C C . PRO A 1 347 ? 9.673 8.734 -6.466 1.00 94.81 347 PRO A C 1
ATOM 2705 O O . PRO A 1 347 ? 10.514 7.990 -6.979 1.00 94.81 347 PRO A O 1
ATOM 2708 N N . ALA A 1 348 ? 9.672 9.042 -5.168 1.00 91.44 348 ALA A N 1
ATOM 2709 C CA . ALA A 1 348 ? 10.698 8.583 -4.235 1.00 91.44 348 ALA A CA 1
ATOM 2710 C C . ALA A 1 348 ? 10.895 7.058 -4.294 1.00 91.44 348 ALA A C 1
ATOM 2712 O O . ALA A 1 348 ? 9.942 6.302 -4.097 1.00 91.44 348 ALA A O 1
ATOM 2713 N N . GLY A 1 349 ? 12.128 6.616 -4.540 1.00 91.88 349 GLY A N 1
ATOM 2714 C CA . GLY A 1 349 ? 12.499 5.205 -4.682 1.00 91.88 349 GLY A CA 1
ATOM 2715 C C . GLY A 1 349 ? 12.646 4.730 -6.132 1.00 91.88 349 GLY A C 1
ATOM 2716 O O . GLY A 1 349 ? 13.065 3.599 -6.354 1.00 91.88 349 GLY A O 1
ATOM 2717 N N . THR A 1 350 ? 12.350 5.572 -7.126 1.00 96.81 350 THR A N 1
ATOM 2718 C CA . THR A 1 350 ? 12.437 5.213 -8.558 1.00 96.81 350 THR A CA 1
ATOM 2719 C C . THR A 1 350 ? 13.515 5.976 -9.332 1.00 96.81 350 THR A C 1
ATOM 2721 O O . THR A 1 350 ? 13.739 5.728 -10.520 1.00 96.81 350 THR A O 1
ATOM 2724 N N . GLU A 1 351 ? 14.227 6.890 -8.674 1.00 96.62 351 GLU A N 1
ATOM 2725 C CA . GLU A 1 351 ? 15.202 7.791 -9.290 1.00 96.62 351 GLU A CA 1
ATOM 2726 C C . GLU A 1 351 ? 16.343 7.024 -9.962 1.00 96.62 351 GLU A C 1
ATOM 2728 O O . GLU A 1 351 ? 16.755 7.372 -11.073 1.00 96.62 351 GLU A O 1
ATOM 2733 N N . ALA A 1 352 ? 16.806 5.951 -9.313 1.00 97.06 352 ALA A N 1
ATOM 2734 C CA . ALA A 1 352 ? 17.862 5.088 -9.827 1.00 97.06 352 ALA A CA 1
ATOM 2735 C C . ALA A 1 352 ? 17.448 4.390 -11.131 1.00 97.06 352 ALA A C 1
ATOM 2737 O O . ALA A 1 352 ? 18.218 4.399 -12.086 1.00 97.06 352 ALA A O 1
ATOM 2738 N N . LEU A 1 353 ? 16.215 3.872 -11.214 1.00 98.25 353 LEU A N 1
ATOM 2739 C CA . LEU A 1 353 ? 15.703 3.215 -12.425 1.00 98.25 353 LEU A CA 1
ATOM 2740 C C . LEU A 1 353 ? 15.670 4.181 -13.611 1.00 98.25 353 LEU A C 1
ATOM 2742 O O . LEU A 1 353 ? 16.080 3.837 -14.720 1.00 98.25 353 LEU A O 1
ATOM 2746 N N . ARG A 1 354 ? 15.194 5.410 -13.378 1.00 98.25 354 ARG A N 1
ATOM 2747 C CA . ARG A 1 354 ? 15.165 6.444 -14.416 1.00 98.25 354 ARG A CA 1
ATOM 2748 C C . ARG A 1 354 ? 16.580 6.794 -14.881 1.00 98.25 354 ARG A C 1
ATOM 2750 O O . ARG A 1 354 ? 16.805 6.894 -16.084 1.00 98.25 354 ARG A O 1
ATOM 2757 N N . SER A 1 355 ? 17.514 6.984 -13.947 1.00 98.12 355 SER A N 1
ATOM 2758 C CA . SER A 1 355 ? 18.906 7.326 -14.267 1.00 98.12 355 SER A CA 1
ATOM 2759 C C . SER A 1 355 ? 19.600 6.212 -15.050 1.00 98.12 355 SER A C 1
ATOM 2761 O O . SER A 1 355 ? 20.167 6.478 -16.104 1.00 98.12 355 SER A O 1
ATOM 2763 N N . GLU A 1 356 ? 19.488 4.964 -14.592 1.00 98.44 356 GLU A N 1
ATOM 2764 C CA . GLU A 1 356 ? 20.139 3.807 -15.217 1.00 98.44 356 GLU A CA 1
ATOM 2765 C C . GLU A 1 356 ? 19.665 3.619 -16.669 1.00 98.44 356 GLU A C 1
ATOM 2767 O O . GLU A 1 356 ? 20.482 3.429 -17.572 1.00 98.44 356 GLU A O 1
ATOM 2772 N N . LEU A 1 357 ? 18.362 3.785 -16.943 1.00 98.50 357 LEU A N 1
ATOM 2773 C CA . LEU A 1 357 ? 17.846 3.735 -18.315 1.00 98.50 357 LEU A CA 1
ATOM 2774 C C . LEU A 1 357 ? 18.362 4.894 -19.188 1.00 98.50 357 LEU A C 1
ATOM 2776 O O . LEU A 1 357 ? 18.662 4.689 -20.365 1.00 98.50 357 LEU A O 1
ATOM 2780 N N . ILE A 1 358 ? 18.487 6.108 -18.640 1.00 98.69 358 ILE A N 1
ATOM 2781 C CA . ILE A 1 358 ? 19.060 7.260 -19.360 1.00 98.69 358 ILE A CA 1
ATOM 2782 C C . ILE A 1 358 ? 20.521 6.997 -19.736 1.00 98.69 358 ILE A C 1
ATOM 2784 O O . ILE A 1 358 ? 20.930 7.334 -20.854 1.00 98.69 358 ILE A O 1
ATOM 2788 N N . ASP A 1 359 ? 21.295 6.390 -18.841 1.00 98.56 359 ASP A N 1
ATOM 2789 C CA . ASP A 1 359 ? 22.703 6.068 -19.076 1.00 98.56 359 ASP A CA 1
ATOM 2790 C C . ASP A 1 359 ? 22.840 5.010 -20.177 1.00 98.56 359 ASP A C 1
ATOM 2792 O O . ASP A 1 359 ? 23.563 5.221 -21.155 1.00 98.56 359 ASP A O 1
ATOM 2796 N N . ILE A 1 360 ? 22.040 3.940 -20.115 1.00 98.44 360 ILE A N 1
ATOM 2797 C CA . ILE A 1 360 ? 21.988 2.908 -21.163 1.00 98.44 360 ILE A CA 1
ATOM 2798 C C . ILE A 1 360 ? 21.608 3.513 -22.520 1.00 98.44 360 ILE A C 1
ATOM 2800 O O . ILE A 1 360 ? 22.243 3.225 -23.537 1.00 98.44 360 ILE A O 1
ATOM 2804 N N . LEU A 1 361 ? 20.596 4.385 -22.562 1.00 98.31 361 LEU A N 1
ATOM 2805 C CA . LEU A 1 361 ? 20.187 5.059 -23.796 1.00 98.31 361 LEU A CA 1
ATOM 2806 C C . LEU A 1 361 ? 21.288 5.980 -24.334 1.00 98.31 361 LEU A C 1
ATOM 2808 O O . LEU A 1 361 ? 21.470 6.068 -25.546 1.00 98.31 361 LEU A O 1
ATOM 2812 N N . SER A 1 362 ? 22.041 6.642 -23.455 1.00 98.56 362 SER A N 1
ATOM 2813 C CA . SER A 1 362 ? 23.175 7.490 -23.840 1.00 98.56 362 SER A CA 1
ATOM 2814 C C . SER A 1 362 ? 24.276 6.678 -24.515 1.00 98.56 362 SER A C 1
ATOM 2816 O O . SER A 1 362 ? 24.746 7.055 -25.590 1.00 98.56 362 SER A O 1
ATOM 2818 N N . GLU A 1 363 ? 24.624 5.526 -23.947 1.00 98.00 363 GLU A N 1
ATOM 2819 C CA . GLU A 1 363 ? 25.591 4.601 -24.541 1.00 98.00 363 GLU A CA 1
ATOM 2820 C C . GLU A 1 363 ? 25.086 4.007 -25.862 1.00 98.00 363 GLU A C 1
ATOM 2822 O O . GLU A 1 363 ? 25.818 3.941 -26.852 1.00 98.00 363 GLU A O 1
ATOM 2827 N N . SER A 1 364 ? 23.796 3.682 -25.927 1.00 96.94 364 SER A N 1
ATOM 2828 C CA . SER A 1 364 ? 23.124 3.203 -27.138 1.00 96.94 364 SER A CA 1
ATOM 2829 C C . SER A 1 364 ? 23.120 4.237 -28.275 1.00 96.94 364 SER A C 1
ATOM 2831 O O . SER A 1 364 ? 23.249 3.878 -29.449 1.00 96.94 364 SER A O 1
ATOM 2833 N N . ILE A 1 365 ? 23.017 5.530 -27.957 1.00 97.38 365 ILE A N 1
ATOM 2834 C CA . ILE A 1 365 ? 23.149 6.632 -28.925 1.00 97.38 365 ILE A CA 1
ATOM 2835 C C . ILE A 1 365 ? 24.608 6.779 -29.372 1.00 97.38 365 ILE A C 1
ATOM 2837 O O . ILE A 1 365 ? 24.867 6.906 -30.572 1.00 97.38 365 ILE A O 1
ATOM 2841 N N . ARG A 1 366 ? 25.563 6.699 -28.435 1.00 97.56 366 ARG A N 1
ATOM 2842 C CA . ARG A 1 366 ? 27.006 6.749 -28.722 1.00 97.56 366 ARG A CA 1
ATOM 2843 C C . ARG A 1 366 ? 27.434 5.614 -29.657 1.00 97.56 366 ARG A C 1
ATOM 2845 O O . ARG A 1 366 ? 28.217 5.843 -30.577 1.00 97.56 366 ARG A O 1
ATOM 2852 N N . TYR A 1 367 ? 26.869 4.418 -29.490 1.00 96.88 367 TYR A N 1
ATOM 2853 C CA . TYR A 1 367 ? 27.058 3.299 -30.415 1.00 96.88 367 TYR A CA 1
ATOM 2854 C C . TYR A 1 367 ? 26.626 3.653 -31.848 1.00 96.88 367 TYR A C 1
ATOM 2856 O O . TYR A 1 367 ? 27.408 3.472 -32.785 1.00 96.88 367 TYR A O 1
ATOM 2864 N N . CYS A 1 368 ? 25.427 4.224 -32.035 1.00 96.12 368 CYS A N 1
ATOM 2865 C CA . CYS A 1 368 ? 24.970 4.667 -33.358 1.00 96.12 368 CYS A CA 1
ATOM 2866 C C . CYS A 1 368 ? 25.933 5.690 -33.978 1.00 96.12 368 CYS A C 1
ATOM 2868 O O . CYS A 1 368 ? 26.218 5.633 -35.171 1.00 96.12 368 CYS A O 1
ATOM 2870 N N . GLU A 1 369 ? 26.467 6.613 -33.178 1.00 96.94 369 GLU A N 1
ATOM 2871 C CA . GLU A 1 369 ? 27.442 7.600 -33.649 1.00 96.94 369 GLU A CA 1
ATOM 2872 C C . GLU A 1 369 ? 28.744 6.955 -34.125 1.00 96.94 369 GLU A C 1
ATOM 2874 O O . GLU A 1 369 ? 29.225 7.296 -35.206 1.00 96.94 369 GLU A O 1
ATOM 2879 N N . GLN A 1 370 ? 29.289 5.988 -33.379 1.00 97.12 370 GLN A N 1
ATOM 2880 C CA . GLN A 1 370 ? 30.481 5.253 -33.812 1.00 97.12 370 GLN A CA 1
ATOM 2881 C C . GLN A 1 370 ? 30.215 4.477 -35.109 1.00 97.12 370 GLN A C 1
ATOM 2883 O O . GLN A 1 370 ? 31.014 4.555 -36.044 1.00 97.12 370 GLN A O 1
ATOM 2888 N N . MET A 1 371 ? 29.060 3.815 -35.223 1.00 96.56 371 MET A N 1
ATOM 2889 C CA . MET A 1 371 ? 28.655 3.120 -36.450 1.00 96.56 371 MET A CA 1
ATOM 2890 C C . MET A 1 371 ? 28.516 4.077 -37.645 1.00 96.56 371 MET A C 1
ATOM 2892 O O . MET A 1 371 ? 28.917 3.739 -38.762 1.00 96.56 371 MET A O 1
ATOM 2896 N N . ARG A 1 372 ? 28.019 5.302 -37.422 1.00 96.75 372 ARG A N 1
ATOM 2897 C CA . ARG A 1 372 ? 27.935 6.348 -38.455 1.00 96.75 372 ARG A CA 1
ATOM 2898 C C . ARG A 1 372 ? 29.316 6.800 -38.910 1.00 96.75 372 ARG A C 1
ATOM 2900 O O . ARG A 1 372 ? 29.536 6.970 -40.109 1.00 96.75 372 ARG A O 1
ATOM 2907 N N . ILE A 1 373 ? 30.232 7.027 -37.969 1.00 96.94 373 ILE A N 1
ATOM 2908 C CA . ILE A 1 373 ? 31.605 7.457 -38.260 1.00 96.94 373 ILE A CA 1
ATOM 2909 C C . ILE A 1 373 ? 32.332 6.366 -39.051 1.00 96.94 373 ILE A C 1
ATOM 2911 O O . ILE A 1 373 ? 32.927 6.666 -40.086 1.00 96.94 373 ILE A O 1
ATOM 2915 N N . ALA A 1 374 ? 32.239 5.106 -38.614 1.00 96.38 374 ALA A N 1
ATOM 2916 C CA . ALA A 1 374 ? 32.839 3.970 -39.309 1.00 96.38 374 ALA A CA 1
ATOM 2917 C C . ALA A 1 374 ? 32.329 3.858 -40.754 1.00 96.38 374 ALA A C 1
ATOM 2919 O O . ALA A 1 374 ? 33.130 3.800 -41.685 1.00 96.38 374 ALA A O 1
ATOM 2920 N N . ALA A 1 375 ? 31.012 3.915 -40.956 1.00 95.94 375 ALA A N 1
ATOM 2921 C CA . ALA A 1 375 ? 30.406 3.850 -42.282 1.00 95.94 375 ALA A CA 1
ATOM 2922 C C . ALA A 1 375 ? 30.806 5.022 -43.195 1.00 95.94 375 ALA A C 1
ATOM 2924 O O . ALA A 1 375 ? 31.130 4.803 -44.358 1.00 95.94 375 ALA A O 1
ATOM 2925 N N . ASN A 1 376 ? 30.859 6.256 -42.677 1.00 96.69 376 ASN A N 1
ATOM 2926 C CA . ASN A 1 376 ? 31.322 7.415 -43.454 1.00 96.69 376 ASN A CA 1
ATOM 2927 C C . ASN A 1 376 ? 32.786 7.286 -43.885 1.00 96.69 376 ASN A C 1
ATOM 2929 O O . ASN A 1 376 ? 33.141 7.678 -44.995 1.00 96.69 376 ASN A O 1
ATOM 2933 N N . LEU A 1 377 ? 33.645 6.747 -43.016 1.00 96.69 377 LEU A N 1
ATOM 2934 C CA . LEU A 1 377 ? 35.042 6.490 -43.358 1.00 96.69 377 LEU A CA 1
ATOM 2935 C C . LEU A 1 377 ? 35.157 5.438 -44.469 1.00 96.69 377 LEU A C 1
ATOM 2937 O O . LEU A 1 377 ? 35.969 5.624 -45.367 1.00 96.69 377 LEU A O 1
ATOM 2941 N N . GLN A 1 378 ? 34.331 4.386 -44.454 1.00 94.06 378 GLN A N 1
ATOM 2942 C CA . GLN A 1 378 ? 34.327 3.362 -45.515 1.00 94.06 378 GLN A CA 1
ATOM 2943 C C . GLN A 1 378 ? 33.792 3.885 -46.834 1.00 94.06 378 GLN A C 1
ATOM 2945 O O . GLN A 1 378 ? 34.412 3.650 -47.861 1.00 94.06 378 GLN A O 1
ATOM 2950 N N . PHE A 1 379 ? 32.692 4.637 -46.803 1.00 93.62 379 PHE A N 1
ATOM 2951 C CA . PHE A 1 379 ? 32.129 5.270 -47.993 1.00 93.62 379 PHE A CA 1
ATOM 2952 C C . PHE A 1 379 ? 33.132 6.200 -48.703 1.00 93.62 379 PHE A C 1
ATOM 2954 O O . PHE A 1 379 ? 33.031 6.423 -49.903 1.00 93.62 379 PHE A O 1
ATOM 2961 N N . ARG A 1 380 ? 34.110 6.737 -47.961 1.00 94.75 380 ARG A N 1
ATOM 2962 C CA . ARG A 1 380 ? 35.192 7.599 -48.465 1.00 94.75 380 ARG A CA 1
ATOM 2963 C C . ARG A 1 380 ? 36.535 6.867 -48.636 1.00 94.75 380 ARG A C 1
ATOM 2965 O O . ARG A 1 380 ? 37.573 7.522 -48.647 1.00 94.75 380 ARG A O 1
ATOM 2972 N N . ASP A 1 381 ? 36.526 5.536 -48.690 1.00 95.06 381 ASP A N 1
ATOM 2973 C CA . ASP A 1 381 ? 37.699 4.670 -48.895 1.00 95.06 381 ASP A CA 1
ATOM 2974 C C . ASP A 1 381 ? 38.789 4.712 -47.796 1.00 95.06 381 ASP A C 1
ATOM 2976 O O . ASP A 1 381 ? 39.910 4.234 -47.980 1.00 95.06 381 ASP A O 1
ATOM 2980 N N . TYR A 1 382 ? 38.479 5.202 -46.590 1.00 96.12 382 TYR A N 1
ATOM 2981 C CA . TYR A 1 382 ? 39.389 5.197 -45.431 1.00 96.12 382 TYR A CA 1
ATOM 2982 C C . TYR A 1 382 ? 39.260 3.917 -44.579 1.00 96.12 382 TYR A C 1
ATOM 2984 O O . TYR A 1 382 ? 38.980 3.972 -43.375 1.00 96.12 382 TYR A O 1
ATOM 2992 N N . TYR A 1 383 ? 39.493 2.748 -45.181 1.00 93.38 383 TYR A N 1
ATOM 2993 C CA . TYR A 1 383 ? 39.212 1.430 -44.584 1.00 93.38 383 TYR A CA 1
ATOM 2994 C C . TYR A 1 383 ? 39.903 1.155 -43.236 1.00 93.38 383 TYR A C 1
ATOM 2996 O O . TYR A 1 383 ? 39.263 0.663 -42.308 1.00 93.38 383 TYR A O 1
ATOM 3004 N N . VAL A 1 384 ? 41.184 1.511 -43.079 1.00 95.00 384 VAL A N 1
ATOM 3005 C CA . VAL A 1 384 ? 41.931 1.271 -41.823 1.00 95.00 384 VAL A CA 1
ATOM 3006 C C . VAL A 1 384 ? 41.340 2.073 -40.662 1.00 95.00 384 VAL A C 1
ATOM 3008 O O . VAL A 1 384 ? 41.141 1.558 -39.560 1.00 95.00 384 VAL A O 1
ATOM 3011 N N . SER A 1 385 ? 41.035 3.351 -40.898 1.00 96.00 385 SER A N 1
ATOM 3012 C CA . SER A 1 385 ? 40.414 4.206 -39.885 1.00 96.00 385 SER A CA 1
ATOM 3013 C C . SER A 1 385 ? 38.996 3.748 -39.570 1.00 96.00 385 SER A C 1
ATOM 3015 O O . SER A 1 385 ? 38.626 3.723 -38.398 1.00 96.00 385 SER A O 1
ATOM 3017 N N . ALA A 1 386 ? 38.238 3.322 -40.582 1.00 95.38 386 ALA A N 1
ATOM 3018 C CA . ALA A 1 386 ? 36.917 2.758 -40.376 1.00 95.38 386 ALA A CA 1
ATOM 3019 C C . ALA A 1 386 ? 36.935 1.496 -39.508 1.00 95.38 386 ALA A C 1
ATOM 3021 O O . ALA A 1 386 ? 36.171 1.424 -38.550 1.00 95.38 386 ALA A O 1
ATOM 3022 N N . GLY A 1 387 ? 37.830 0.543 -39.792 1.00 94.00 387 GLY A N 1
ATOM 3023 C CA . GLY A 1 387 ? 37.937 -0.703 -39.030 1.00 94.00 387 GLY A CA 1
ATOM 3024 C C . GLY A 1 387 ? 38.239 -0.468 -37.548 1.00 94.00 387 GLY A C 1
ATOM 3025 O O . GLY A 1 387 ? 37.662 -1.126 -36.688 1.00 94.00 387 GLY A O 1
ATOM 3026 N N . ARG A 1 388 ? 39.065 0.539 -37.221 1.00 95.81 388 ARG A N 1
ATOM 3027 C CA . ARG A 1 388 ? 39.327 0.927 -35.821 1.00 95.81 388 ARG A CA 1
ATOM 3028 C C . ARG A 1 388 ? 38.082 1.449 -35.104 1.00 95.81 388 ARG A C 1
ATOM 3030 O O . ARG A 1 388 ? 37.894 1.152 -33.929 1.00 95.81 388 ARG A O 1
ATOM 3037 N N . VAL A 1 389 ? 37.259 2.254 -35.775 1.00 96.31 389 VAL A N 1
ATOM 3038 C CA . VAL A 1 389 ? 36.026 2.807 -35.186 1.00 96.31 389 VAL A CA 1
ATOM 3039 C C . VAL A 1 389 ? 34.942 1.734 -35.084 1.00 96.31 389 VAL A C 1
ATOM 3041 O O . VAL A 1 389 ? 34.262 1.643 -34.068 1.00 96.31 389 VAL A O 1
ATOM 3044 N N . GLU A 1 390 ? 34.819 0.882 -36.100 1.00 94.06 390 GLU A N 1
ATOM 3045 C CA . GLU A 1 390 ? 33.895 -0.253 -36.097 1.00 94.06 390 GLU A CA 1
ATOM 3046 C C . GLU A 1 390 ? 34.212 -1.236 -34.970 1.00 94.06 390 GLU A C 1
ATOM 3048 O O . GLU A 1 390 ? 33.298 -1.678 -34.283 1.00 94.06 390 GLU A O 1
ATOM 3053 N N . GLN A 1 391 ? 35.493 -1.527 -34.725 1.00 93.38 391 GLN A N 1
ATOM 3054 C CA . GLN A 1 391 ? 35.900 -2.387 -33.616 1.00 93.38 391 GLN A CA 1
ATOM 3055 C C . GLN A 1 391 ? 35.476 -1.801 -32.260 1.00 93.38 391 GLN A C 1
ATOM 3057 O O . GLN A 1 391 ? 34.908 -2.519 -31.442 1.00 93.38 391 GLN A O 1
ATOM 3062 N N . LYS A 1 392 ? 35.648 -0.486 -32.054 1.00 93.25 392 LYS A N 1
ATOM 3063 C CA . LYS A 1 392 ? 35.144 0.195 -30.847 1.00 93.25 392 LYS A CA 1
ATOM 3064 C C . LYS A 1 392 ? 33.627 0.067 -30.715 1.00 93.25 392 LYS A C 1
ATOM 3066 O O . LYS A 1 392 ? 33.137 -0.256 -29.642 1.00 93.25 392 LYS A O 1
ATOM 3071 N N . ALA A 1 393 ? 32.879 0.292 -31.797 1.00 94.06 393 ALA A N 1
ATOM 3072 C CA . ALA A 1 393 ? 31.425 0.135 -31.785 1.00 94.06 393 ALA A CA 1
ATOM 3073 C C . ALA A 1 393 ? 31.012 -1.312 -31.458 1.00 94.06 393 ALA A C 1
ATOM 3075 O O . ALA A 1 393 ? 30.087 -1.534 -30.680 1.00 94.06 393 ALA A O 1
ATOM 3076 N N . LYS A 1 394 ? 31.728 -2.298 -32.008 1.00 89.56 394 LYS A N 1
ATOM 3077 C CA . LYS A 1 394 ? 31.497 -3.727 -31.772 1.00 89.56 394 LYS A CA 1
ATOM 3078 C C . LYS A 1 394 ? 31.757 -4.139 -30.322 1.00 89.56 394 LYS A C 1
ATOM 3080 O O . LYS A 1 394 ? 31.068 -5.012 -29.814 1.00 89.56 394 LYS A O 1
ATOM 3085 N N . GLU A 1 395 ? 32.723 -3.514 -29.656 1.00 93.25 395 GLU A N 1
ATOM 3086 C CA . GLU A 1 395 ? 32.999 -3.736 -28.230 1.00 93.25 395 GLU A CA 1
ATOM 3087 C C . GLU A 1 395 ? 31.931 -3.115 -27.318 1.00 93.25 395 GLU A C 1
ATOM 3089 O O . GLU A 1 395 ? 31.678 -3.634 -26.231 1.00 93.25 395 GLU A O 1
ATOM 3094 N N . MET A 1 396 ? 31.278 -2.035 -27.760 1.00 94.44 396 MET A N 1
ATOM 3095 C CA . MET A 1 396 ? 30.224 -1.363 -26.995 1.00 94.44 396 MET A CA 1
ATOM 3096 C C . MET A 1 396 ? 28.912 -2.152 -26.960 1.00 94.44 396 MET A C 1
ATOM 3098 O O . MET A 1 396 ? 28.285 -2.219 -25.908 1.00 94.44 396 MET A O 1
ATOM 3102 N N . ASP A 1 397 ? 28.475 -2.728 -28.084 1.00 91.50 397 ASP A N 1
ATOM 3103 C CA . ASP A 1 397 ? 27.135 -3.329 -28.181 1.00 91.50 397 ASP A CA 1
ATOM 3104 C C . ASP A 1 397 ? 26.875 -4.431 -27.130 1.00 91.50 397 ASP A C 1
ATOM 3106 O O . ASP A 1 397 ? 25.895 -4.302 -26.395 1.00 91.50 397 ASP A O 1
ATOM 3110 N N . PRO A 1 398 ? 27.765 -5.424 -26.912 1.00 94.50 398 PRO A N 1
ATOM 3111 C CA . PRO A 1 398 ? 27.561 -6.429 -25.867 1.00 94.50 398 PRO A CA 1
ATOM 3112 C C . PRO A 1 398 ? 27.476 -5.837 -24.456 1.00 94.50 398 PRO A C 1
ATOM 3114 O O . PRO A 1 398 ? 26.710 -6.327 -23.629 1.00 94.50 398 PRO A O 1
ATOM 3117 N N . GLN A 1 399 ? 28.241 -4.775 -24.175 1.00 96.12 399 GLN A N 1
ATOM 3118 C CA . GLN A 1 399 ? 28.200 -4.094 -22.878 1.00 96.12 399 GLN A CA 1
ATOM 3119 C C . GLN A 1 399 ? 26.851 -3.401 -22.675 1.00 96.12 399 GLN A C 1
ATOM 3121 O O . GLN A 1 399 ? 26.251 -3.522 -21.611 1.00 96.12 399 GLN A O 1
ATOM 3126 N N . ILE A 1 400 ? 26.342 -2.737 -23.716 1.00 96.12 400 ILE A N 1
ATOM 3127 C CA . ILE A 1 400 ? 25.038 -2.067 -23.693 1.00 96.12 400 ILE A CA 1
ATOM 3128 C C . ILE A 1 400 ? 23.914 -3.086 -23.489 1.00 96.12 400 ILE A C 1
ATOM 3130 O O . ILE A 1 400 ? 23.037 -2.844 -22.660 1.00 96.12 400 ILE A O 1
ATOM 3134 N N . GLN A 1 401 ? 23.939 -4.221 -24.201 1.00 95.19 401 GLN A N 1
ATOM 3135 C CA . GLN A 1 401 ? 22.936 -5.277 -24.016 1.00 95.19 401 GLN A CA 1
ATOM 3136 C C . GLN A 1 401 ? 22.993 -5.850 -22.595 1.00 95.19 401 GLN A C 1
ATOM 3138 O O . GLN A 1 401 ? 21.963 -5.929 -21.935 1.00 95.19 401 GLN A O 1
ATOM 3143 N N . ALA A 1 402 ? 24.187 -6.150 -22.074 1.00 97.38 402 ALA A N 1
ATOM 3144 C CA . ALA A 1 402 ? 24.341 -6.670 -20.716 1.00 97.38 402 ALA A CA 1
ATOM 3145 C C . ALA A 1 402 ? 23.842 -5.686 -19.641 1.00 97.38 402 ALA A C 1
ATOM 3147 O O . ALA A 1 402 ? 23.153 -6.086 -18.700 1.00 97.38 402 ALA A O 1
ATOM 3148 N N . SER A 1 403 ? 24.153 -4.392 -19.780 1.00 98.00 403 SER A N 1
ATOM 3149 C CA . SER A 1 403 ? 23.622 -3.349 -18.896 1.00 98.00 403 SER A CA 1
ATOM 3150 C C . SER A 1 403 ? 22.102 -3.249 -18.991 1.00 98.00 403 SER A C 1
ATOM 3152 O O . SER A 1 403 ? 21.434 -3.135 -17.965 1.00 98.00 403 SER A O 1
ATOM 3154 N N . TYR A 1 404 ? 21.550 -3.330 -20.202 1.00 98.12 404 TYR A N 1
ATOM 3155 C CA . TYR A 1 404 ? 20.110 -3.297 -20.421 1.00 98.12 404 TYR A CA 1
ATOM 3156 C C . TYR A 1 404 ? 19.391 -4.501 -19.803 1.00 98.12 404 TYR A C 1
ATOM 3158 O O . TYR A 1 404 ? 18.388 -4.321 -19.117 1.00 98.12 404 TYR A O 1
ATOM 3166 N N . ASP A 1 405 ? 19.920 -5.710 -19.968 1.00 97.94 405 ASP A N 1
ATOM 3167 C CA . ASP A 1 405 ? 19.334 -6.925 -19.399 1.00 97.94 405 ASP A CA 1
ATOM 3168 C C . ASP A 1 405 ? 19.350 -6.898 -17.865 1.00 97.94 405 ASP A C 1
ATOM 3170 O O . ASP A 1 405 ? 18.354 -7.235 -17.218 1.00 97.94 405 ASP A O 1
ATOM 3174 N N . ASN A 1 406 ? 20.450 -6.423 -17.270 1.00 98.12 406 ASN A N 1
ATOM 3175 C CA . ASN A 1 406 ? 20.551 -6.221 -15.825 1.00 98.12 406 ASN A CA 1
ATOM 3176 C C . ASN A 1 406 ? 19.514 -5.197 -15.332 1.00 98.12 406 ASN A C 1
ATOM 3178 O O . ASN A 1 406 ? 18.746 -5.480 -14.406 1.00 98.12 406 ASN A O 1
ATOM 3182 N N . PHE A 1 407 ? 19.431 -4.045 -16.003 1.00 98.56 407 PHE A N 1
ATOM 3183 C CA . PHE A 1 407 ? 18.417 -3.032 -15.724 1.00 98.56 407 PHE A CA 1
ATOM 3184 C C . PHE A 1 407 ? 17.003 -3.620 -15.786 1.00 98.56 407 PHE A C 1
ATOM 3186 O O . PHE A 1 407 ? 16.220 -3.410 -14.863 1.00 98.56 407 PHE A O 1
ATOM 3193 N N . MET A 1 408 ? 16.675 -4.403 -16.817 1.00 98.44 408 MET A N 1
ATOM 3194 C CA . MET A 1 408 ? 15.347 -5.004 -16.964 1.00 98.44 408 MET A CA 1
ATOM 3195 C C . MET A 1 408 ? 15.009 -5.979 -15.831 1.00 98.44 408 MET A C 1
ATOM 3197 O O . MET A 1 408 ? 13.850 -6.046 -15.416 1.00 98.44 408 MET A O 1
ATOM 3201 N N . GLY A 1 409 ? 15.998 -6.707 -15.304 1.00 97.44 409 GLY A N 1
ATOM 3202 C CA . GLY A 1 409 ? 15.832 -7.543 -14.114 1.00 97.44 409 GLY A CA 1
ATOM 3203 C C . GLY A 1 409 ? 15.451 -6.722 -12.879 1.00 97.44 409 GLY A C 1
ATOM 3204 O O . GLY A 1 409 ? 14.428 -6.994 -12.247 1.00 97.44 409 GLY A O 1
ATOM 3205 N N . LYS A 1 410 ? 16.222 -5.668 -12.581 1.00 97.62 410 LYS A N 1
ATOM 3206 C CA . LYS A 1 410 ? 15.942 -4.753 -11.460 1.00 97.62 410 LYS A CA 1
ATOM 3207 C C . LYS A 1 410 ? 14.603 -4.036 -11.622 1.00 97.62 410 LYS A C 1
ATOM 3209 O O . LYS A 1 410 ? 13.829 -3.960 -10.675 1.00 97.62 410 LYS A O 1
ATOM 3214 N N . TYR A 1 411 ? 14.322 -3.536 -12.824 1.00 98.38 411 TYR A N 1
ATOM 3215 C CA . TYR A 1 411 ? 13.106 -2.798 -13.147 1.00 98.38 411 TYR A CA 1
ATOM 3216 C C . TYR A 1 411 ? 11.854 -3.632 -12.871 1.00 98.38 411 TYR A C 1
ATOM 3218 O O . TYR A 1 411 ? 10.926 -3.139 -12.237 1.00 98.38 411 TYR A O 1
ATOM 3226 N N . LYS A 1 412 ? 11.834 -4.904 -13.291 1.00 97.69 412 LYS A N 1
ATOM 3227 C CA . LYS A 1 412 ? 10.699 -5.806 -13.042 1.00 97.69 412 LYS A CA 1
ATOM 3228 C C . LYS A 1 412 ? 10.487 -6.066 -11.552 1.00 97.69 412 LYS A C 1
ATOM 3230 O O . LYS A 1 412 ? 9.360 -5.938 -11.084 1.00 97.69 412 LYS A O 1
ATOM 3235 N N . ALA A 1 413 ? 11.559 -6.377 -10.823 1.00 96.38 413 ALA A N 1
ATOM 3236 C CA . ALA A 1 413 ? 11.487 -6.637 -9.386 1.00 96.38 413 ALA A CA 1
ATOM 3237 C C . ALA A 1 413 ? 10.994 -5.406 -8.610 1.00 96.38 413 ALA A C 1
ATOM 3239 O O . ALA A 1 413 ? 10.109 -5.503 -7.763 1.00 96.38 413 ALA A O 1
ATOM 3240 N N . GLU A 1 414 ? 11.525 -4.228 -8.936 1.00 96.38 414 GLU A N 1
ATOM 3241 C CA . GLU A 1 414 ? 11.160 -2.994 -8.247 1.00 96.38 414 GLU A CA 1
ATOM 3242 C C . GLU A 1 414 ? 9.750 -2.520 -8.616 1.00 96.38 414 GLU A C 1
ATOM 3244 O O . GLU A 1 414 ? 9.024 -2.020 -7.757 1.00 96.38 414 GLU A O 1
ATOM 3249 N N . LYS A 1 415 ? 9.318 -2.742 -9.864 1.00 96.88 415 LYS A N 1
ATOM 3250 C CA . LYS A 1 415 ? 7.934 -2.517 -10.293 1.00 96.88 415 LYS A CA 1
ATOM 3251 C C . LYS A 1 415 ? 6.958 -3.372 -9.502 1.00 96.88 415 LYS A C 1
ATOM 3253 O O . LYS A 1 415 ? 5.963 -2.850 -9.019 1.00 96.88 415 LYS A O 1
ATOM 3258 N N . GLU A 1 416 ? 7.235 -4.662 -9.349 1.00 94.94 416 GLU A N 1
ATOM 3259 C CA . GLU A 1 416 ? 6.396 -5.553 -8.546 1.00 94.94 416 GLU A CA 1
ATOM 3260 C C . GLU A 1 416 ? 6.342 -5.091 -7.083 1.00 94.94 416 GLU A C 1
ATOM 3262 O O . GLU A 1 416 ? 5.260 -4.934 -6.519 1.00 94.94 416 GLU A O 1
ATOM 3267 N N . ARG A 1 417 ? 7.501 -4.763 -6.501 1.00 94.81 417 ARG A N 1
ATOM 3268 C CA . ARG A 1 417 ? 7.615 -4.320 -5.109 1.00 94.81 417 ARG A CA 1
ATOM 3269 C C . ARG A 1 417 ? 6.862 -3.016 -4.830 1.00 94.81 417 ARG A C 1
ATOM 3271 O O . ARG A 1 417 ? 6.137 -2.943 -3.843 1.00 94.81 417 ARG A O 1
ATOM 3278 N N . LEU A 1 418 ? 7.043 -1.990 -5.665 1.00 94.25 418 LEU A N 1
ATOM 3279 C CA . LEU A 1 418 ? 6.491 -0.642 -5.460 1.00 94.25 418 LEU A CA 1
ATOM 3280 C C . LEU A 1 418 ? 5.032 -0.486 -5.910 1.00 94.25 418 LEU A C 1
ATOM 3282 O O . LEU A 1 418 ? 4.404 0.526 -5.601 1.00 94.25 418 LEU A O 1
ATOM 3286 N N . MET A 1 419 ? 4.490 -1.457 -6.646 1.00 92.06 419 MET A N 1
ATOM 3287 C CA . MET A 1 419 ? 3.081 -1.470 -7.052 1.00 92.06 419 MET A CA 1
ATOM 3288 C C . MET A 1 419 ? 2.174 -2.187 -6.042 1.00 92.06 419 MET A C 1
ATOM 3290 O O . MET A 1 419 ? 0.951 -2.123 -6.174 1.00 92.06 419 MET A O 1
ATOM 3294 N N . ASP A 1 420 ? 2.746 -2.832 -5.024 1.00 90.62 420 ASP A N 1
ATOM 3295 C CA . ASP A 1 420 ? 2.006 -3.387 -3.893 1.00 90.62 420 ASP A CA 1
ATOM 3296 C C . ASP A 1 420 ? 1.802 -2.319 -2.806 1.00 90.62 420 ASP A C 1
ATOM 3298 O O . ASP A 1 420 ? 2.755 -1.814 -2.211 1.00 90.62 420 ASP A O 1
ATOM 3302 N N . VAL A 1 421 ? 0.537 -2.008 -2.508 1.00 86.06 421 VAL A N 1
ATOM 3303 C CA . VAL A 1 421 ? 0.129 -1.031 -1.482 1.00 86.06 421 VAL A CA 1
ATOM 3304 C C . VAL A 1 421 ? 0.670 -1.375 -0.095 1.00 86.06 421 VAL A C 1
ATOM 3306 O O . VAL A 1 421 ? 0.899 -0.473 0.712 1.00 86.06 421 VAL A O 1
ATOM 3309 N N . LYS A 1 422 ? 0.910 -2.657 0.195 1.00 84.50 422 LYS A N 1
ATOM 3310 C CA . LYS A 1 422 ? 1.476 -3.088 1.480 1.00 84.50 422 LYS A CA 1
ATOM 3311 C C . LYS A 1 422 ? 2.920 -2.626 1.669 1.00 84.50 422 LYS A C 1
ATOM 3313 O O . LYS A 1 422 ? 3.346 -2.431 2.803 1.00 84.50 422 LYS A O 1
ATOM 3318 N N . ASN A 1 423 ? 3.642 -2.398 0.572 1.00 83.81 423 ASN A N 1
ATOM 3319 C CA . ASN A 1 423 ? 5.036 -1.955 0.571 1.00 83.81 423 ASN A CA 1
ATOM 3320 C C . ASN A 1 423 ? 5.190 -0.425 0.507 1.00 83.81 423 ASN A C 1
ATOM 3322 O O . ASN A 1 423 ? 6.322 0.073 0.472 1.00 83.81 423 ASN A O 1
ATOM 3326 N N . LEU A 1 424 ? 4.076 0.315 0.447 1.00 78.94 424 LEU A N 1
ATOM 3327 C CA . LEU A 1 424 ? 4.043 1.777 0.369 1.00 78.94 424 LEU A CA 1
ATOM 3328 C C . LEU A 1 424 ? 3.864 2.422 1.731 1.00 78.94 424 LEU A C 1
ATOM 3330 O O . LEU A 1 424 ? 4.531 3.475 1.888 1.00 78.94 424 LEU A O 1
#

Sequence (424 aa):
MAQYCHKCGNKIDEEAVFCPKCGAKVASTAAAGWTCSSCGANNDENDSFCSKCGTAKNSVPAVRNVSMVSTKPFPPENYDYNDEELTGFQAWLAEGNNKRLLIIGVVLTLIVGIASFLFFRGMSEDDYLKNYGAVSRTLSESHDMLVNNVTMSSVKEEQVGQLKKDLEQEKQEVDALAETFAGMKPFRNYEKQHKDVIELLQKESAVFDSVITICSNPIAPDNDALLEKVKNDTEAIKTLSADISVPNTSLTTASDITMLYQHLQNIVTEQRKINKEKMEKLEAMKKFFNAMDDAIQKYDTSKTDMHQLLQTARKGDMLWMDYFRQLDNVKSTRQGVKNKVSSISAPAGTEALRSELIDILSESIRYCEQMRIAANLQFRDYYVSAGRVEQKAKEMDPQIQASYDNFMGKYKAEKERLMDVKNL

Mean predicted aligned error: 16.56 Å

pLDDT: mean 83.44, std 17.29, range [29.48, 98.69]

Radius of gyration: 44.06 Å; Cα contacts (8 Å, |Δi|>4): 349; chains: 1; bounding box: 103×82×115 Å

Secondary structure (DSSP, 8-state):
--EE-TTT--EE-TT-SB-TTT-PBP--S----EE-TTT--EE-TT-SB-TTT--BTT-----------------------------TTTTTTSS--HHHHHHHHHHHHHHHHHHHHHHHSSS-HHHHHHHHHHHHHHHHHHHHHHHHHHT-S---HHHHHHHHHHHHHHHHHHHHHHHHHHHSPPPTT-HHHHHHHHHHHHHHHHHHHHHHHHHH-TT-TTHHHHHHHHHHHHHHHHHHHHH--BTTB----SS-TTHHHHHHHHHHHHHHHHHHHHHHHHHHHHHHHHHHHHHHHHHHHT---HHHHHHHHHHTSS-HHHHHHHHHHHHHHHHHHHHHHHHS---TT-HHHHHHHHHHHHHHHHHHHHHHHHHHHHHTT-HHHHHHHHHHHHHHHHHHHHHHHHHHHHHHHHHHHHHSGGG-

Nearest PDB structures (foldseek):
  2w66-assembly1_A  TM=5.138E-01  e=7.491E+00  Bacteroides thetaiotaomicron VPI-5482
  5abg-assembly2_B  TM=4.332E-01  e=4.879E+00  Bacteroides thetaiotaomicron

Solvent-accessible surface area (backbone atoms only — not comparable to full-atom values): 24476 Å² total; per-residue (Å²): 127,92,40,59,38,93,87,77,64,47,81,42,62,93,81,47,61,45,36,93,87,76,63,50,73,49,84,78,87,86,73,75,53,46,67,36,91,88,80,65,51,77,33,58,62,85,48,64,42,32,90,88,76,63,52,49,80,81,70,75,82,79,88,79,83,91,86,80,84,90,86,86,83,89,85,82,90,80,91,82,92,82,88,87,79,90,74,76,63,69,69,68,73,66,69,87,49,78,70,56,60,51,49,53,53,51,49,50,51,47,50,52,47,48,51,46,50,49,57,67,53,62,62,40,71,69,65,57,53,51,54,55,51,49,49,30,50,54,50,33,53,47,33,45,48,55,41,61,69,47,62,51,86,63,78,45,79,85,45,38,63,57,52,44,50,54,50,52,53,55,37,50,56,43,48,53,50,30,52,50,55,70,73,48,79,67,54,90,96,36,53,64,52,48,52,51,50,40,53,39,34,53,42,51,41,53,38,44,56,41,49,49,52,36,66,73,44,48,69,48,82,68,42,63,62,42,44,54,47,40,42,54,42,34,51,48,41,57,50,49,32,69,70,45,82,56,87,100,45,67,48,71,53,91,52,71,52,60,54,42,38,60,36,51,52,50,40,28,52,50,52,43,50,52,51,50,53,39,52,55,50,41,52,48,43,52,56,34,51,54,55,48,49,54,38,50,52,56,47,60,75,51,65,69,67,62,67,62,49,51,53,35,32,73,72,65,82,34,56,63,69,56,50,54,49,52,49,50,51,37,35,51,50,40,49,50,37,36,54,52,56,73,67,52,69,63,56,94,93,41,54,63,61,54,49,53,52,43,52,49,36,50,52,55,37,51,38,44,51,32,47,50,52,15,50,55,28,43,78,69,70,37,53,73,65,12,52,58,35,38,50,54,29,61,62,43,52,62,53,49,51,53,52,48,54,52,48,53,53,53,50,53,56,49,50,58,50,58,69,37,76,91,72,95

Organism: NCBI:txid82374